Protein AF-Q4SD88-F1 (afdb_monomer)

Foldseek 3Di:
DDDDDPPDQWAKEKFWAAAADQQLVVLLVVLLVVLLVCLVVPHQEYEAAAASRWDDDLVIQVVFAEAPVDPLVVSVLVSCVVSVHWYFSHWHFYDDPNATFTKIWIWHADDDDDDDDDDGIDIDIFTADDADDDDDDDDDDDRSPHYDGDFDFDWDDDPNAIETEDEACLLLALLSLQVRLVLGGQEYEYRHFDWDPQDPVNVLLSLLLSLQLSVHKYWYHYHAFDDDPRTTGQGWTFIAGSLSDTQWTDGRGTDMTMDTDRCVVRPPPAAEEEEEEEQEDEDDDDDHPDPVNSVVLQVVVQVLQVLDRRYHYQYYHYHYAHCCPDLDNDDPVVLVVVLVVLQPRPPHAEYEYADQDDDPNSQVVSCVSNVHGYHYPLRSVLVSQVVVQDDPVSVVVSVVSCCVVVVVVDPDDDDDDDDDDDDDDADDDQKAKEKFWAAAADQALVVLLVRVLVVLLVCLVVRHQEYEAAFQSRHFDALVCLVVFADAVVDDSLQSQLVSLQVSLHWYFSHWHFYDDPNATFTWIWIAGNNSDTFWIDTAADFDADDDDPPDGGGRPVGHDHDDDFIWGDDSNAIEGEHEAVRLSNLVSLQVSLVVGGQEYEYRYFDAPVCCVSPVLSSLLSSLQSSLHKYWYHYHAADPPGPGGGQAFTFIAGSSSHTQWTDHSHTDMTMDMHRNVVSVVSCVSPVVVVVDDCSHGDD

Sequence (699 aa):
MSTLAKVMSKFRLAVVQMKVTSVKAENLSRARSLVKEAAGQGAQLVVLPEFFNSPYGTSFFSSYAEKIPGESTQTLSQAAKESRVYLVGGSIPEEDEGRLYNTCVVFGLTESCSSSTGSNHSLSRFQIHLFDIDVPGKIRFQESETLSPGNTLSMFQTPFCQVGVGICYDIRFAEWAHSYSRKGAQLLVYPGAFNMTTGPAHWELLQRARAVDNQVYVATAAPAREESASYVSWGHSMVVNPWGEVVSKAGPEEALVYADLDLQYLADGQQRLVIVHPDVKWGSRKQHLTTGESSRQLAEAVGLVNTLDNWTVVDTVVLSTKTPEKKRIFGKGNFQSLTEKIRQTAGITAVFVNVEHLSPLSERELEEAWGVKVLDRYSVVLHIFRCNARTKEAKLQISLAEIPLLRSRLKNEIANLDQQGGRSKYIGGSEFRLAVVQMKVTSVKAENLSRARSLVKEAAGQGAQLVVLPECFNSPYGTSFFSSYAEKIPGESTQTLSQAAKESRVYLVGGSIPEEDEGRLYNTCVVFGPDGELLLKHRKIHLFDIDVPGKIRFQESETLSPGNTLSMFQTPFCQVGVGICYDIRFAELAQLYSRKGAQLLVYPGAFNMTTGPAHWELLQRARAVDNQVYVATAAPAREESASYVSWGHSMVVNPWGEVVSKAGPEEALVYADLDLQYLADVRRQIPITAQRRDDLYAL

Nearest PDB structures (foldseek):
  2w1v-assembly1_B  TM=9.975E-01  e=8.644E-46  Mus musculus
  1f89-assembly1_B  TM=9.324E-01  e=1.087E-31  Saccharomyces cerevisiae
  1ems-assembly1_A  TM=9.103E-01  e=5.242E-27  Caenorhabditis elegans
  4hgd-assembly2_B  TM=9.137E-01  e=7.446E-26  Saccharomyces cerevisiae S288C
  4hgd-assembly1_A  TM=9.122E-01  e=4.051E-25  Saccharomyces cerevisiae S288C

Solvent-accessible surface area (backbone atoms only — not comparable to full-atom values): 37868 Å² total; per-residue (Å²): 135,83,90,88,81,88,79,81,73,65,53,32,37,28,31,32,19,43,71,59,45,88,49,41,71,57,20,52,53,49,52,42,49,51,53,44,52,40,31,74,72,61,26,48,35,40,31,32,14,30,36,44,54,36,53,78,49,84,91,41,38,77,83,58,36,35,46,87,89,31,72,69,56,50,51,49,48,50,38,29,62,78,44,70,26,33,27,42,63,13,24,36,41,26,43,55,97,94,41,30,28,38,30,38,41,40,40,47,85,60,84,88,76,97,70,98,71,98,71,79,50,64,79,50,83,37,39,42,57,59,75,70,87,73,82,90,92,64,89,74,96,57,74,27,94,65,37,48,71,41,92,58,90,44,69,51,79,53,102,86,48,31,35,26,57,46,44,50,70,47,66,61,39,65,63,55,56,43,54,34,32,78,72,57,26,40,34,38,38,29,21,22,64,51,55,69,95,63,43,71,70,50,55,52,48,42,48,28,38,53,6,44,63,46,55,16,33,28,36,34,9,9,30,15,51,42,87,51,101,85,43,40,34,57,26,50,22,33,33,26,35,39,81,38,47,76,76,30,66,41,59,41,57,68,41,79,34,62,47,75,43,70,62,84,83,58,67,84,76,64,39,26,23,38,39,38,36,70,43,70,56,73,67,101,84,66,85,75,76,49,77,69,51,59,52,48,56,48,53,48,53,52,49,58,46,66,72,37,88,62,40,44,81,76,46,78,44,81,42,80,20,75,44,74,89,45,89,61,45,52,55,74,69,59,43,51,56,50,41,53,51,56,68,70,48,84,81,60,49,30,35,38,37,64,42,69,72,68,52,74,68,44,40,50,56,48,22,70,69,58,76,35,50,63,38,29,41,51,59,52,51,51,49,52,50,60,78,67,45,83,45,73,66,50,44,50,51,50,54,56,67,39,42,71,66,48,55,78,74,52,95,82,92,89,89,88,84,90,91,87,88,82,88,87,83,84,73,93,60,57,62,50,33,36,26,32,32,16,46,68,60,43,87,46,42,68,58,21,50,53,49,50,45,51,52,52,44,51,39,31,74,74,59,24,46,36,38,30,33,12,35,36,42,47,35,59,69,49,72,89,36,40,80,80,65,36,34,45,88,84,32,75,69,56,50,52,49,19,51,42,15,32,77,46,54,16,34,28,40,56,18,16,35,39,29,41,56,97,92,42,32,28,50,30,28,40,28,24,33,37,81,25,49,81,70,43,76,36,39,29,54,46,65,53,67,48,76,45,88,99,77,51,74,46,56,40,64,83,58,39,49,65,32,91,64,93,39,67,49,80,54,88,78,47,34,35,27,58,46,37,42,55,32,62,58,42,63,64,60,52,46,53,33,32,77,72,58,28,45,34,38,39,28,21,20,65,43,34,76,73,53,21,85,68,39,51,67,52,42,48,29,42,55,6,41,66,46,48,14,31,29,38,32,10,6,27,16,48,40,88,88,44,97,56,40,27,39,28,46,24,33,35,26,36,33,84,36,46,76,76,32,69,45,60,40,58,68,43,78,38,62,47,77,47,50,55,57,57,40,52,48,49,46,66,75,55,49,60,84,81,69,60,54,70,89,82,46,79,136

Radius of gyration: 29.04 Å; Cα contacts (8 Å, |Δi|>4): 1520; chains: 1; bounding box: 74×74×71 Å

Mean predicted aligned error: 14.69 Å

Secondary structure (DSSP, 8-state):
---SS-----EEEEEEE----S-HHHHHHHHHHHHHHHHHTT-SEEEPPTTTTS-SSHHHHHHH-B-SS-HHHHHHHHHHHHHT-EEEEEEEEEEETTEEEEEEEEE-------SSSS--S-EEEEE--------SS-------SSEEPP---EEEE-SS-EEEE--GGGGG-HHHHHHHHHTT-SEEEEE----TTTHHHHHHHHHHHHHHHHT-EEEEE-PPPEE-SS-EE----EEE-TTS-EEEE--SS-EEEEEEE-GGG--SS-EEEEEEEEEE---SSSPPPPHHHHHHHHHHHHHHHHTSTTEEEEEEEEEEES-TTSS-SS-HHHHHHHHHHHHHSTT--EEEE-SS---HHHHHHHHHHHSSEEE-HHHHHHHHHHHH--SHHHHHHHHHHHHHHHHTT------------------S-SEEEEEEEE----S-HHHHHHHHHHHHHHHHHTT-SEEEPPTTTTS--SHHHHHHH-B-SSSHHHHHHHHHHHHHT-EEE---EEEEETTEEEEEEEEE-TTS-EEEEEE-SS--EEEETTTEEEEGGGTPPPP---EEEE-SS-EEEE--GGGGG-HHHHHHHHHTT-SEEEEE---BTTHIIIIIHHHHHHHHHHHT-EEEEE-PPP-TTSSS-B----EEE-TTS-EEEE--SSSEEEEEEEEHHHHHHHHHHS-TTTT--TTT---

Structure (mmCIF, N/CA/C/O backbone):
data_AF-Q4SD88-F1
#
_entry.id   AF-Q4SD88-F1
#
loop_
_atom_site.group_PDB
_atom_site.id
_atom_site.type_symbol
_atom_site.label_atom_id
_atom_site.label_alt_id
_atom_site.label_comp_id
_atom_site.label_asym_id
_atom_site.label_entity_id
_atom_site.label_seq_id
_atom_site.pdbx_PDB_ins_code
_atom_site.Cartn_x
_atom_site.Cartn_y
_atom_site.Cartn_z
_atom_site.occupancy
_atom_site.B_iso_or_equiv
_atom_site.auth_seq_id
_atom_site.auth_comp_id
_atom_site.auth_asym_id
_atom_site.auth_atom_id
_atom_site.pdbx_PDB_model_num
ATOM 1 N N . MET A 1 1 ? -6.934 44.757 13.855 1.00 31.02 1 MET A N 1
ATOM 2 C CA . MET A 1 1 ? -7.934 43.884 14.504 1.00 31.02 1 MET A CA 1
ATOM 3 C C . MET A 1 1 ? -8.024 42.605 13.669 1.00 31.02 1 MET A C 1
ATOM 5 O O . MET A 1 1 ? -8.855 42.531 12.785 1.00 31.02 1 MET A O 1
ATOM 9 N N . SER A 1 2 ? -7.037 41.705 13.626 1.00 35.53 2 SER A N 1
ATOM 10 C CA . SER A 1 2 ? -6.578 40.763 14.665 1.00 35.53 2 SER A CA 1
ATOM 11 C C . SER A 1 2 ? -7.714 40.148 15.489 1.00 35.53 2 SER A C 1
ATOM 13 O O . SER A 1 2 ? -8.401 40.868 16.209 1.00 35.53 2 SER A O 1
ATOM 15 N N . THR A 1 3 ? -7.802 38.813 15.419 1.00 32.41 3 THR A N 1
ATOM 16 C CA . THR A 1 3 ? -8.542 37.918 16.327 1.00 32.41 3 THR A CA 1
ATOM 17 C C . THR A 1 3 ? -10.024 37.679 16.005 1.00 32.41 3 THR A C 1
ATOM 19 O O . THR A 1 3 ? -10.872 38.036 16.803 1.00 32.41 3 THR A O 1
ATOM 22 N N . LEU A 1 4 ? -10.347 37.029 14.874 1.00 31.16 4 LEU A N 1
ATOM 23 C CA . LEU A 1 4 ? -11.619 36.297 14.669 1.00 31.16 4 LEU A CA 1
ATOM 24 C C . LEU A 1 4 ? -11.549 35.460 13.373 1.00 31.16 4 LEU A C 1
ATOM 26 O O . LEU A 1 4 ? -11.849 35.973 12.305 1.00 31.16 4 LEU A O 1
ATOM 30 N N . ALA A 1 5 ? -11.057 34.215 13.495 1.00 30.03 5 ALA A N 1
ATOM 31 C CA . ALA A 1 5 ? -11.250 33.044 12.597 1.00 30.03 5 ALA A CA 1
ATOM 32 C C . ALA A 1 5 ? -10.139 31.969 12.744 1.00 30.03 5 ALA A C 1
ATOM 34 O O . ALA A 1 5 ? -9.900 31.183 11.836 1.00 30.03 5 ALA A O 1
ATOM 35 N N . LYS A 1 6 ? -9.447 31.893 13.891 1.00 32.62 6 LYS A N 1
ATOM 36 C CA . LYS A 1 6 ? -8.550 30.766 14.231 1.00 32.62 6 LYS A CA 1
ATOM 37 C C . LYS A 1 6 ? -9.260 29.737 15.125 1.00 32.62 6 LYS A C 1
ATOM 39 O O . LYS A 1 6 ? -8.675 29.216 16.069 1.00 32.62 6 LYS A O 1
ATOM 44 N N . VAL A 1 7 ? -10.556 29.525 14.892 1.00 32.94 7 VAL A N 1
ATOM 45 C CA . VAL A 1 7 ? -11.431 28.752 15.782 1.00 32.94 7 VAL A CA 1
ATOM 46 C C . VAL A 1 7 ? -11.547 27.316 15.261 1.00 32.94 7 VAL A C 1
ATOM 48 O O . VAL A 1 7 ? -12.193 27.069 14.252 1.00 32.94 7 VAL A O 1
ATOM 51 N N . MET A 1 8 ? -10.884 26.414 15.997 1.00 40.25 8 MET A N 1
ATOM 52 C CA . MET A 1 8 ? -10.940 24.940 15.979 1.00 40.25 8 MET A CA 1
ATOM 53 C C . MET A 1 8 ? -10.409 24.214 14.730 1.00 40.25 8 MET A C 1
ATOM 55 O O . MET A 1 8 ? -11.168 23.589 14.003 1.00 40.25 8 MET A O 1
ATOM 59 N N . SER A 1 9 ? -9.086 24.217 14.515 1.00 49.19 9 SER A N 1
ATOM 60 C CA . SER A 1 9 ? -8.459 23.429 13.434 1.00 49.19 9 SER A CA 1
ATOM 61 C C . SER A 1 9 ? -7.815 22.104 13.863 1.00 49.19 9 SER A C 1
ATOM 63 O O . SER A 1 9 ? -7.294 21.403 13.005 1.00 49.19 9 SER A O 1
ATOM 65 N N . LYS A 1 10 ? -7.781 21.767 15.158 1.00 64.31 10 LYS A N 1
ATOM 66 C CA . LYS A 1 10 ? -7.113 20.555 15.657 1.00 64.31 10 LYS A CA 1
ATOM 67 C C . LYS A 1 10 ? -8.095 19.693 16.432 1.00 64.31 10 LYS A C 1
ATOM 69 O O . LYS A 1 10 ? -8.675 20.159 17.411 1.00 64.31 10 LYS A O 1
ATOM 74 N N . PHE A 1 11 ? -8.279 18.464 15.962 1.00 83.12 11 PHE A N 1
ATOM 75 C CA . PHE A 1 11 ? -9.102 17.450 16.608 1.00 83.12 11 PHE A CA 1
ATOM 76 C C . PHE A 1 11 ? -8.208 16.568 17.476 1.00 83.12 11 PHE A C 1
ATOM 78 O O . PHE A 1 11 ? -7.311 15.905 16.954 1.00 83.12 11 PHE A O 1
ATOM 85 N N . ARG A 1 12 ? -8.417 16.584 18.795 1.00 92.69 12 ARG A N 1
ATOM 86 C CA . ARG A 1 12 ? -7.563 15.842 19.728 1.00 92.69 12 ARG A CA 1
ATOM 87 C C . ARG A 1 12 ? -8.117 14.447 19.985 1.00 92.69 12 ARG A C 1
ATOM 89 O O . ARG A 1 12 ? -9.198 14.284 20.554 1.00 92.69 12 ARG A O 1
ATOM 96 N N . LEU A 1 13 ? -7.337 13.450 19.597 1.00 95.19 13 LEU A N 1
ATOM 97 C CA . LEU A 1 13 ? -7.593 12.032 19.804 1.00 95.19 13 LEU A CA 1
ATOM 98 C C . LEU A 1 13 ? -6.805 11.529 21.018 1.00 95.19 13 LEU A C 1
ATOM 100 O O . LEU A 1 13 ? -5.640 11.893 21.194 1.00 95.19 13 LEU A O 1
ATOM 104 N N . ALA A 1 14 ? -7.421 10.657 21.815 1.00 96.88 14 ALA A N 1
ATOM 105 C CA . ALA A 1 14 ? -6.732 9.837 22.803 1.00 96.88 14 ALA A CA 1
ATOM 106 C C . ALA A 1 14 ? -6.947 8.350 22.520 1.00 96.88 14 ALA A C 1
ATOM 108 O O . ALA A 1 14 ? -8.063 7.887 22.288 1.00 96.88 14 ALA A O 1
ATOM 109 N N . VAL A 1 15 ? -5.862 7.598 22.586 1.00 95.81 15 VAL A N 1
ATOM 110 C CA . VAL A 1 15 ? -5.829 6.152 22.431 1.00 95.81 15 VAL A CA 1
ATOM 111 C C . VAL A 1 15 ? -5.369 5.561 23.756 1.00 95.81 15 VAL A C 1
ATOM 113 O O . VAL A 1 15 ? -4.334 5.953 24.298 1.00 95.81 15 VAL A O 1
ATOM 116 N N . VAL A 1 16 ? -6.170 4.655 24.305 1.00 95.81 16 VAL A N 1
ATOM 117 C CA . VAL A 1 16 ? -5.966 4.093 25.637 1.00 95.81 16 VAL A CA 1
ATOM 118 C C . VAL A 1 16 ? -5.241 2.761 25.527 1.00 95.81 16 VAL A C 1
ATOM 120 O O . VAL A 1 16 ? -5.748 1.819 24.924 1.00 95.81 16 VAL A O 1
ATOM 123 N N . GLN A 1 17 ? -4.084 2.676 26.177 1.00 93.88 17 GLN A N 1
ATOM 124 C CA . GLN A 1 17 ? -3.399 1.425 26.453 1.00 93.88 17 GLN A CA 1
ATOM 125 C C . GLN A 1 17 ? -3.563 1.095 27.928 1.00 93.88 17 GLN A C 1
ATOM 127 O O . GLN A 1 17 ? -2.979 1.777 28.763 1.00 93.88 17 GLN A O 1
ATOM 132 N N . MET A 1 18 ? -4.333 0.061 28.257 1.00 92.81 18 MET A N 1
ATOM 133 C CA . MET A 1 18 ? -4.626 -0.291 29.651 1.00 92.81 18 MET A CA 1
ATOM 134 C C . MET A 1 18 ? -4.313 -1.746 29.963 1.00 92.81 18 MET A C 1
ATOM 136 O O . MET A 1 18 ? -4.404 -2.606 29.086 1.00 92.81 18 MET A O 1
ATOM 140 N N . LYS A 1 19 ? -3.973 -2.023 31.223 1.00 90.56 19 LYS A N 1
ATOM 141 C CA . LYS A 1 19 ? -3.877 -3.390 31.741 1.00 90.56 19 LYS A CA 1
ATOM 142 C C . LYS A 1 19 ? -5.275 -3.984 31.870 1.00 90.56 19 LYS A C 1
ATOM 144 O O . LYS A 1 19 ? -6.149 -3.394 32.515 1.00 90.56 19 LYS A O 1
ATOM 149 N N . VAL A 1 20 ? -5.453 -5.154 31.271 1.00 88.81 20 VAL A N 1
ATOM 150 C CA . VAL A 1 20 ? -6.665 -5.969 31.370 1.00 88.81 20 VAL A CA 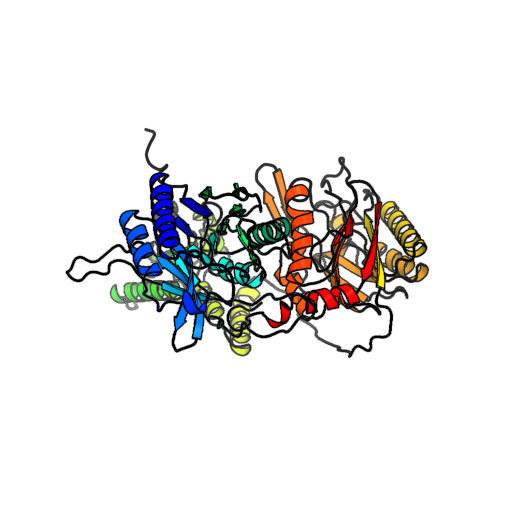1
ATOM 151 C C . VAL A 1 20 ? -6.368 -7.092 32.358 1.00 88.81 20 VAL A C 1
ATOM 153 O O . VAL A 1 20 ? -5.305 -7.687 32.303 1.00 88.81 20 VAL A O 1
ATOM 156 N N . THR A 1 21 ? -7.256 -7.335 33.317 1.00 88.50 21 THR A N 1
ATOM 157 C CA . THR A 1 21 ? -7.119 -8.418 34.304 1.00 88.50 21 THR A CA 1
ATOM 158 C C . THR A 1 21 ? -8.260 -9.420 34.148 1.00 88.50 21 THR A C 1
ATOM 160 O O . THR A 1 21 ? -9.222 -9.192 33.412 1.00 88.50 21 THR A O 1
ATOM 163 N N . SER A 1 22 ? -8.210 -10.529 34.884 1.00 87.62 22 SER A N 1
ATOM 164 C CA . SER A 1 22 ? -9.341 -11.459 34.984 1.00 87.62 22 SER A CA 1
ATOM 165 C C . SER A 1 22 ? -10.534 -10.897 35.767 1.00 87.62 22 SER A C 1
ATOM 167 O O . SER A 1 22 ? -11.604 -11.505 35.775 1.00 87.62 22 SER A O 1
ATOM 169 N N . VAL A 1 23 ? -10.418 -9.725 36.396 1.00 91.12 23 VAL A N 1
ATOM 170 C CA . VAL A 1 23 ? -11.498 -9.128 37.186 1.00 91.12 23 VAL A CA 1
ATOM 171 C C . VAL A 1 23 ? -12.213 -8.057 36.364 1.00 91.12 23 VAL A C 1
ATOM 173 O O . VAL A 1 23 ? -11.814 -6.895 36.325 1.00 91.12 23 VAL A O 1
ATOM 176 N N . LYS A 1 24 ? -13.336 -8.436 35.741 1.00 92.25 24 LYS A N 1
ATOM 177 C CA . LYS A 1 24 ? -14.136 -7.553 34.873 1.00 92.25 24 LYS A CA 1
ATOM 178 C C . LYS A 1 24 ? -14.468 -6.200 35.520 1.00 92.25 24 LYS A C 1
ATOM 180 O O . LYS A 1 24 ? -14.302 -5.161 34.889 1.00 92.25 24 LYS A O 1
ATOM 185 N N . ALA A 1 25 ? -14.883 -6.190 36.787 1.00 93.88 25 ALA A N 1
ATOM 186 C CA . ALA A 1 25 ? -15.232 -4.957 37.497 1.00 93.88 25 ALA A CA 1
ATOM 187 C C . ALA A 1 25 ? -14.044 -3.979 37.632 1.00 93.88 25 ALA A C 1
ATOM 189 O O . ALA A 1 25 ? -14.226 -2.764 37.521 1.00 93.88 25 ALA A O 1
ATOM 190 N N . GLU A 1 26 ? -12.823 -4.490 37.825 1.00 94.38 26 GLU A N 1
ATOM 191 C CA . GLU A 1 26 ? -11.609 -3.664 37.862 1.00 94.38 26 GLU A CA 1
ATOM 192 C C . GLU A 1 26 ? -11.313 -3.066 36.490 1.00 94.38 26 GLU A C 1
ATOM 194 O O . GLU A 1 26 ? -11.019 -1.874 36.391 1.00 94.38 26 GLU A O 1
ATOM 199 N N . ASN A 1 27 ? -11.455 -3.869 35.434 1.00 94.00 27 ASN A N 1
ATOM 200 C CA . ASN A 1 27 ? -11.283 -3.416 34.059 1.00 94.00 27 ASN A CA 1
ATOM 201 C C . ASN A 1 27 ? -12.267 -2.293 33.707 1.00 94.00 27 ASN A C 1
ATOM 203 O O . ASN A 1 27 ? -11.859 -1.254 33.190 1.00 94.00 27 ASN A O 1
ATOM 207 N N . LEU A 1 28 ? -13.551 -2.452 34.047 1.00 95.25 28 LEU A N 1
ATOM 208 C CA . LEU A 1 28 ? -14.581 -1.432 33.816 1.00 95.25 28 LEU A CA 1
ATOM 209 C C . LEU A 1 28 ? -14.293 -0.133 34.579 1.00 95.25 28 LEU A C 1
ATOM 211 O O . LEU A 1 28 ? -14.404 0.961 34.017 1.00 95.25 28 LEU A O 1
ATOM 215 N N . SER A 1 29 ? -13.890 -0.247 35.847 1.00 96.31 29 SER A N 1
ATOM 216 C CA . SER A 1 29 ? -13.505 0.901 36.673 1.00 96.31 29 SER A CA 1
ATOM 217 C C . SER A 1 29 ? -12.297 1.638 36.082 1.00 96.31 29 SER A C 1
ATOM 219 O O . SER A 1 29 ? -12.319 2.865 35.935 1.00 96.31 29 SER A O 1
ATOM 221 N N . ARG A 1 30 ? -11.272 0.888 35.656 1.00 95.62 30 ARG A N 1
ATOM 222 C CA . ARG A 1 30 ? -10.059 1.427 35.031 1.00 95.62 30 ARG A CA 1
ATOM 223 C C . ARG A 1 30 ? -10.363 2.115 33.701 1.00 95.62 30 ARG A C 1
ATOM 225 O O . ARG A 1 30 ? -9.965 3.263 33.522 1.00 95.62 30 ARG A O 1
ATOM 232 N N . ALA A 1 31 ? -11.135 1.479 32.818 1.00 96.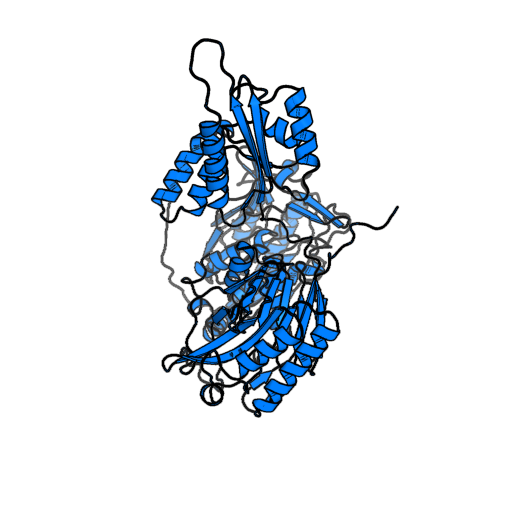00 31 ALA A N 1
ATOM 233 C CA . ALA A 1 31 ? -11.559 2.066 31.548 1.00 96.00 31 ALA A CA 1
ATOM 234 C C . ALA A 1 31 ? -12.315 3.388 31.763 1.00 96.00 31 ALA A C 1
ATOM 236 O O . ALA A 1 31 ? -11.995 4.398 31.136 1.00 96.00 31 ALA A O 1
ATOM 237 N N . ARG A 1 32 ? -13.261 3.430 32.715 1.00 96.38 32 ARG A N 1
ATOM 238 C CA . ARG A 1 32 ? -13.986 4.663 33.068 1.00 96.38 32 ARG A CA 1
ATOM 239 C C . ARG A 1 32 ? -13.050 5.762 33.575 1.00 96.38 32 ARG A C 1
ATOM 241 O O . ARG A 1 32 ? -13.237 6.922 33.209 1.00 96.38 32 ARG A O 1
ATOM 248 N N . SER A 1 33 ? -12.073 5.420 34.415 1.00 97.12 33 SER A N 1
ATOM 249 C CA . SER A 1 33 ? -11.088 6.379 34.927 1.00 97.12 33 SER A CA 1
ATOM 250 C C . SER A 1 33 ? -10.238 6.969 33.800 1.00 97.12 33 SER A C 1
ATOM 252 O O . SER A 1 33 ? -10.107 8.187 33.708 1.00 97.12 33 SER A O 1
ATOM 254 N N . LEU A 1 34 ? -9.734 6.125 32.898 1.00 97.19 34 LEU A N 1
ATOM 255 C CA . LEU A 1 34 ? -8.883 6.541 31.779 1.00 97.19 34 LEU A CA 1
ATOM 256 C C . LEU A 1 34 ? -9.643 7.384 30.745 1.00 97.19 34 LEU A C 1
ATOM 258 O O . LEU A 1 34 ? -9.101 8.362 30.238 1.00 97.19 34 LEU A O 1
ATOM 262 N N . VAL A 1 35 ? -10.920 7.080 30.483 1.00 95.94 35 VAL A N 1
ATOM 263 C CA . VAL A 1 35 ? -11.785 7.931 29.642 1.00 95.94 35 VAL A CA 1
ATOM 264 C C . VAL A 1 35 ? -11.948 9.325 30.258 1.00 95.94 35 VAL A C 1
ATOM 266 O O . VAL A 1 35 ? -11.863 10.329 29.548 1.00 95.94 35 VAL A O 1
ATOM 269 N N . LYS A 1 36 ? -12.139 9.410 31.581 1.00 96.50 36 LYS A N 1
ATOM 270 C CA . LYS A 1 36 ? -12.236 10.696 32.291 1.00 96.50 36 LYS A CA 1
ATOM 271 C C . LYS A 1 36 ? -10.932 11.478 32.255 1.00 96.50 36 LYS A C 1
ATOM 273 O O . LYS A 1 36 ? -10.966 12.685 32.030 1.00 96.50 36 LYS A O 1
ATOM 278 N N . GLU A 1 37 ? -9.806 10.803 32.450 1.00 97.38 37 GLU A N 1
ATOM 279 C CA . GLU A 1 37 ? -8.481 11.414 32.370 1.00 97.38 37 GLU A CA 1
ATOM 280 C C . GLU A 1 37 ? -8.201 11.962 30.965 1.00 97.38 37 GLU A C 1
ATOM 282 O O . GLU A 1 37 ? -7.845 13.132 30.823 1.00 97.38 37 GLU A O 1
ATOM 287 N N . ALA A 1 38 ? -8.461 11.164 29.924 1.00 96.69 38 ALA A N 1
ATOM 288 C CA . ALA A 1 38 ? -8.301 11.576 28.533 1.00 96.69 38 ALA A CA 1
ATOM 289 C C . ALA A 1 38 ? -9.149 12.810 28.190 1.00 96.69 38 ALA A C 1
ATOM 291 O O . ALA A 1 38 ? -8.654 13.763 27.583 1.00 96.69 38 ALA A O 1
ATOM 292 N N . ALA A 1 39 ? -10.410 12.826 28.628 1.00 94.06 39 ALA A N 1
ATOM 293 C CA . ALA A 1 39 ? -11.295 13.974 28.465 1.00 94.06 39 ALA A CA 1
ATOM 294 C C . ALA A 1 39 ? -10.799 15.211 29.235 1.00 94.06 39 ALA A C 1
ATOM 296 O O . ALA A 1 39 ? -10.832 16.322 28.707 1.00 94.06 39 ALA A O 1
ATOM 297 N N . GLY A 1 40 ? -10.277 15.026 30.454 1.00 94.81 40 GLY A N 1
ATOM 298 C CA . GLY A 1 40 ? -9.664 16.092 31.253 1.00 94.81 40 GLY A CA 1
ATOM 299 C C . GLY A 1 40 ? -8.443 16.733 30.584 1.00 94.81 40 GLY A C 1
ATOM 300 O O . GLY A 1 40 ? -8.183 17.916 30.788 1.00 94.81 40 GLY A O 1
ATOM 301 N N . GLN A 1 41 ? -7.743 15.983 29.728 1.00 95.19 41 GLN A N 1
ATOM 302 C CA . GLN A 1 41 ? -6.637 16.464 28.889 1.00 95.19 41 GLN A CA 1
ATOM 303 C C . GLN A 1 41 ? -7.096 17.006 27.519 1.00 95.19 41 GLN A C 1
ATOM 305 O O . GLN A 1 41 ? -6.272 17.283 26.643 1.00 95.19 41 GLN A O 1
ATOM 310 N N . GLY A 1 42 ? -8.406 17.175 27.321 1.00 93.25 42 GLY A N 1
ATOM 311 C CA . GLY A 1 42 ? -8.995 17.792 26.134 1.00 93.25 42 GLY A CA 1
ATOM 312 C C . GLY A 1 42 ? -9.196 16.853 24.945 1.00 93.25 42 GLY A C 1
ATOM 313 O O . GLY A 1 42 ? -9.396 17.343 23.835 1.00 93.25 42 GLY A O 1
ATOM 314 N N . ALA A 1 43 ? -9.134 15.530 25.134 1.00 93.88 43 ALA A N 1
ATOM 315 C CA . ALA A 1 43 ? -9.487 14.587 24.076 1.00 93.88 43 ALA A CA 1
ATOM 316 C C . ALA A 1 43 ? -10.976 14.697 23.720 1.00 93.88 43 ALA A C 1
ATOM 318 O O . ALA A 1 43 ? -11.835 14.757 24.596 1.00 93.88 43 ALA A O 1
ATOM 319 N N . GLN A 1 44 ? -11.277 14.705 22.425 1.00 91.12 44 GLN A N 1
ATOM 320 C CA . GLN A 1 44 ? -12.637 14.799 21.884 1.00 91.12 44 GLN A CA 1
ATOM 321 C C . GLN A 1 44 ? -13.151 13.437 21.405 1.00 91.12 44 GLN A C 1
ATOM 323 O O . GLN A 1 44 ? -14.359 13.196 21.400 1.00 91.12 44 GLN A O 1
ATOM 328 N N . LEU A 1 45 ? -12.227 12.549 21.031 1.00 92.25 45 LEU A N 1
ATOM 329 C CA . LEU A 1 45 ? -12.463 11.141 20.742 1.00 92.25 45 LEU A CA 1
ATOM 330 C C . LEU A 1 45 ? -11.498 10.297 21.569 1.00 92.25 45 LEU A C 1
ATOM 332 O O . LEU A 1 45 ? -10.298 10.573 21.598 1.00 92.25 45 LEU A O 1
ATOM 336 N N . VAL A 1 46 ? -12.032 9.274 22.228 1.00 95.12 46 VAL A N 1
ATOM 337 C CA . VAL A 1 46 ? -11.267 8.305 23.013 1.00 95.12 46 VAL A CA 1
ATOM 338 C C . VAL A 1 46 ? -11.462 6.914 22.418 1.00 95.12 46 VAL A C 1
ATOM 340 O O . VAL A 1 46 ? -12.574 6.555 22.030 1.00 95.12 46 VAL A O 1
ATOM 343 N N . VAL A 1 47 ? -10.387 6.133 22.342 1.00 95.12 47 VAL A N 1
ATOM 344 C CA . VAL A 1 47 ? -10.394 4.764 21.811 1.00 95.12 47 VAL A CA 1
ATOM 345 C C . VAL A 1 47 ? -9.875 3.808 22.873 1.00 95.12 47 VAL A C 1
ATOM 347 O O . VAL A 1 47 ? -8.739 3.952 23.319 1.00 95.12 47 VAL A O 1
ATOM 350 N N . LEU A 1 48 ? -10.697 2.836 23.263 1.00 94.12 48 LEU A N 1
ATOM 351 C CA . LEU A 1 48 ? -10.314 1.749 24.167 1.00 94.12 48 LEU A CA 1
ATOM 352 C C . LEU A 1 48 ? -9.808 0.525 23.387 1.00 94.12 48 LEU A C 1
ATOM 354 O O . LEU A 1 48 ? -10.152 0.369 22.211 1.00 94.12 48 LEU A O 1
ATOM 358 N N . PRO A 1 49 ? -8.994 -0.340 24.018 1.00 91.50 49 PRO A N 1
ATOM 359 C CA . PRO A 1 49 ? -8.432 -1.502 23.347 1.00 91.50 49 PRO A CA 1
ATOM 360 C C . PRO A 1 49 ? -9.447 -2.631 23.154 1.00 91.50 49 PRO A C 1
ATOM 362 O O . PRO A 1 49 ? -10.519 -2.663 23.762 1.00 91.50 49 PRO A O 1
ATOM 365 N N . GLU A 1 50 ? -9.096 -3.575 22.286 1.00 87.06 50 GLU A N 1
ATOM 366 C CA . GLU A 1 50 ? -9.845 -4.822 22.117 1.00 87.06 50 GLU A CA 1
ATOM 367 C C . GLU A 1 50 ? -9.895 -5.626 23.420 1.00 87.06 50 GLU A C 1
ATOM 369 O O . GLU A 1 50 ? -8.924 -5.660 24.179 1.00 87.06 50 GLU A O 1
ATOM 374 N N . PHE A 1 51 ? -11.043 -6.266 23.653 1.00 87.31 51 PHE A N 1
ATOM 375 C CA . PHE A 1 51 ? -11.331 -7.084 24.828 1.00 87.31 51 PHE A CA 1
ATOM 376 C C . PHE A 1 51 ? -10.970 -6.419 26.152 1.00 87.31 51 PHE A C 1
ATOM 378 O O . PHE A 1 51 ? -10.531 -7.065 27.095 1.00 87.31 51 PHE A O 1
ATOM 385 N N . PHE A 1 52 ? -11.207 -5.114 26.273 1.00 90.31 52 PHE A N 1
ATOM 386 C CA . PHE A 1 52 ? -10.868 -4.396 27.499 1.00 90.31 52 PHE A CA 1
ATOM 387 C C . PHE A 1 52 ? -11.595 -4.949 28.741 1.00 90.31 52 PHE A C 1
ATOM 389 O O . PHE A 1 52 ? -11.133 -4.715 29.851 1.00 90.31 52 PHE A O 1
ATOM 396 N N . ASN A 1 53 ? -12.725 -5.657 28.581 1.00 90.88 53 ASN A N 1
ATOM 397 C CA . ASN A 1 53 ? -13.519 -6.227 29.674 1.00 90.88 53 ASN A CA 1
ATOM 398 C C . ASN A 1 53 ? -13.167 -7.691 30.023 1.00 90.88 53 ASN A C 1
ATOM 400 O O . ASN A 1 53 ? -13.668 -8.182 31.035 1.00 90.88 53 ASN A O 1
ATOM 404 N N . SER A 1 54 ? -12.330 -8.374 29.233 1.00 87.38 54 SER A N 1
ATOM 405 C CA . SER A 1 54 ? -12.065 -9.818 29.331 1.00 87.38 54 SER A CA 1
ATOM 406 C C . SER A 1 54 ? -10.586 -10.134 29.095 1.00 87.38 54 SER A C 1
ATOM 408 O O . SER A 1 54 ? -10.001 -9.576 28.172 1.00 87.38 54 SER A O 1
ATOM 410 N N . PRO A 1 55 ? -9.981 -11.102 29.809 1.00 82.94 55 PRO A N 1
ATOM 411 C CA . PRO A 1 55 ? -8.730 -11.705 29.360 1.00 82.94 55 PRO A CA 1
ATOM 412 C C . PRO A 1 55 ? -8.839 -12.199 27.915 1.00 82.94 55 PRO A C 1
ATOM 414 O O . PRO A 1 55 ? -9.900 -12.666 27.482 1.00 82.94 55 PRO A O 1
ATOM 417 N N . TYR A 1 56 ? -7.735 -12.113 27.177 1.00 77.25 56 TYR A N 1
ATOM 418 C CA . TYR A 1 56 ? -7.691 -12.543 25.785 1.00 77.25 56 TYR A CA 1
ATOM 419 C C . TYR A 1 56 ? -7.550 -14.070 25.701 1.00 77.25 56 TYR A C 1
ATOM 421 O O . TYR A 1 56 ? -6.529 -14.627 26.109 1.00 77.25 56 TYR A O 1
ATOM 429 N N . GLY A 1 57 ? -8.566 -14.751 25.168 1.00 71.50 57 GLY A N 1
ATOM 430 C CA . GLY A 1 57 ? -8.523 -16.190 24.911 1.00 71.50 57 GLY A CA 1
ATOM 431 C C . GLY A 1 57 ? -9.909 -16.812 24.765 1.00 71.50 57 GLY A C 1
ATOM 432 O O . GLY A 1 57 ? -10.848 -16.449 25.477 1.00 71.50 57 GLY A O 1
ATOM 433 N N . THR A 1 58 ? -10.033 -17.800 23.877 1.00 69.00 58 THR A N 1
ATOM 434 C CA . THR A 1 58 ? -11.314 -18.463 23.577 1.00 69.00 58 THR A CA 1
ATOM 435 C C . THR A 1 58 ? -11.925 -19.192 24.769 1.00 69.00 58 THR A C 1
ATOM 437 O O . THR A 1 58 ? -13.147 -19.289 24.859 1.00 69.00 58 THR A O 1
ATOM 440 N N . SER A 1 59 ? -11.112 -19.600 25.746 1.00 72.62 59 SER A N 1
ATOM 441 C CA . SER A 1 59 ? -11.575 -20.162 27.021 1.00 72.62 59 SER A CA 1
ATOM 442 C C . SER A 1 59 ? -12.273 -19.153 27.940 1.00 72.62 59 SER A C 1
ATOM 444 O O . SER A 1 59 ? -12.982 -19.563 28.857 1.00 72.62 59 SER A O 1
ATOM 446 N N . PHE A 1 60 ? -12.056 -17.849 27.741 1.00 78.12 60 PHE A N 1
ATOM 447 C CA . PHE A 1 60 ? -12.638 -16.791 28.569 1.00 78.12 60 PHE A CA 1
ATOM 448 C C . PHE A 1 60 ? -13.859 -16.150 27.911 1.00 78.12 60 PHE A C 1
ATOM 450 O O . PHE A 1 60 ? -14.805 -15.800 28.603 1.00 78.12 60 PHE A O 1
ATOM 457 N N . PHE A 1 61 ? -13.902 -16.033 26.584 1.00 84.00 61 PHE A N 1
ATOM 458 C CA . PHE A 1 61 ? -14.927 -15.223 25.917 1.00 84.00 61 PHE A CA 1
ATOM 459 C C . PHE A 1 61 ? -16.368 -15.565 26.306 1.00 84.00 61 PHE A C 1
ATOM 461 O O . PHE A 1 61 ? -17.148 -14.648 26.524 1.00 84.00 61 PHE A O 1
ATOM 468 N N . SER A 1 62 ? -16.716 -16.842 26.489 1.00 83.81 62 SER A N 1
ATOM 469 C CA . SER A 1 62 ? -18.074 -17.230 26.892 1.00 83.81 62 SER A CA 1
ATOM 470 C C . SER A 1 62 ? -18.464 -16.768 28.300 1.00 83.81 62 SER A C 1
ATOM 472 O O . SER A 1 62 ? -19.628 -16.470 28.534 1.00 83.81 62 SER A O 1
ATOM 474 N N . SER A 1 63 ? -17.529 -16.718 29.256 1.00 87.62 63 SER A N 1
ATOM 475 C CA . SER A 1 63 ? -17.830 -16.334 30.646 1.00 87.62 63 SER A CA 1
ATOM 476 C C . SER A 1 63 ? -17.865 -14.821 30.859 1.00 87.62 63 SER A C 1
ATOM 478 O O . SER A 1 63 ? -18.474 -14.355 31.822 1.00 87.62 63 SER A O 1
ATOM 480 N N . TYR A 1 64 ? -17.243 -14.061 29.957 1.00 89.56 64 TYR A N 1
ATOM 481 C CA . TYR A 1 64 ? -17.264 -12.596 29.952 1.00 89.56 64 TYR A CA 1
ATOM 482 C C . TYR A 1 64 ? -18.244 -12.027 28.923 1.00 89.56 64 TYR A C 1
ATOM 484 O O . TYR A 1 64 ? -18.378 -10.805 28.842 1.00 89.56 64 TYR A O 1
ATOM 492 N N . ALA A 1 65 ? -18.912 -12.887 28.148 1.00 87.56 65 ALA A N 1
ATOM 493 C CA . ALA A 1 65 ? -19.864 -12.464 27.140 1.00 87.56 65 ALA A CA 1
ATOM 494 C C . ALA A 1 65 ? -21.090 -11.793 27.753 1.00 87.56 65 ALA A C 1
ATOM 496 O O . ALA A 1 65 ? -21.586 -12.174 28.815 1.00 87.56 65 ALA A O 1
ATOM 497 N N . GLU A 1 66 ? -21.586 -10.772 27.064 1.00 88.06 66 GLU A N 1
ATOM 498 C CA . GLU A 1 66 ? -22.743 -10.002 27.501 1.00 88.06 66 GLU A CA 1
ATOM 499 C C . GLU A 1 66 ? -23.690 -9.755 26.336 1.00 88.06 66 GLU A C 1
ATOM 501 O O . GLU A 1 66 ? -23.257 -9.527 25.207 1.00 88.06 66 GLU A O 1
ATOM 506 N N . LYS A 1 67 ? -24.992 -9.697 26.615 1.00 85.25 67 LYS A N 1
ATOM 507 C CA . LYS A 1 67 ? -25.938 -9.095 25.670 1.00 85.25 67 LYS A CA 1
ATOM 508 C C . LYS A 1 67 ? -25.672 -7.599 25.575 1.00 85.25 67 LYS A C 1
ATOM 510 O O . LYS A 1 67 ? -25.361 -6.966 26.584 1.00 85.25 67 LYS A O 1
ATOM 515 N N . ILE A 1 68 ? -25.861 -7.013 24.397 1.00 79.00 68 ILE A N 1
ATOM 516 C CA . ILE A 1 68 ? -25.771 -5.563 24.207 1.00 79.00 68 ILE A CA 1
ATOM 517 C C . ILE A 1 68 ? -27.184 -4.980 24.040 1.00 79.00 68 ILE A C 1
ATOM 519 O O . ILE A 1 68 ? -27.911 -5.403 23.142 1.00 79.00 68 ILE A O 1
ATOM 523 N N . PRO A 1 69 ? -27.592 -3.995 24.866 1.00 77.31 69 PRO A N 1
ATOM 524 C CA . PRO A 1 69 ? -26.810 -3.334 25.916 1.00 77.31 69 PRO A CA 1
ATOM 525 C C . PRO A 1 69 ? -26.618 -4.192 27.185 1.00 77.31 69 PRO A C 1
ATOM 527 O O . PRO A 1 69 ? -27.573 -4.760 27.708 1.00 77.31 69 PRO A O 1
ATOM 530 N N . GLY A 1 70 ? -25.391 -4.187 27.714 1.00 83.69 70 GLY A N 1
ATOM 531 C CA . GLY A 1 70 ? -24.948 -4.885 28.933 1.00 83.69 70 GLY A CA 1
ATOM 532 C C . GLY A 1 70 ? -24.111 -3.994 29.863 1.00 83.69 70 GLY A C 1
ATOM 533 O O . GLY A 1 70 ? -23.927 -2.805 29.581 1.00 83.69 70 GLY A O 1
ATOM 534 N N . GLU A 1 71 ? -23.586 -4.556 30.956 1.00 91.81 71 GLU A N 1
ATOM 535 C CA . GLU A 1 71 ? -22.851 -3.844 32.020 1.00 91.81 71 GLU A CA 1
ATOM 536 C C . GLU A 1 71 ? -21.686 -3.014 31.461 1.00 91.81 71 GLU A C 1
ATOM 538 O O . GLU A 1 71 ? -21.560 -1.822 31.770 1.00 91.81 71 GLU A O 1
ATOM 543 N N . SER A 1 72 ? -20.879 -3.614 30.577 1.00 89.94 72 SER A N 1
ATOM 544 C CA . SER A 1 72 ? -19.747 -2.933 29.937 1.00 89.94 72 SER A CA 1
ATOM 545 C C . SER A 1 72 ? -20.212 -1.720 29.129 1.00 89.94 72 SER A C 1
ATOM 547 O O . SER A 1 72 ? -19.748 -0.596 29.333 1.00 89.94 72 SER A O 1
ATOM 549 N N . THR A 1 73 ? -21.201 -1.911 28.251 1.00 82.44 73 THR A N 1
ATOM 550 C CA . THR A 1 73 ? -21.703 -0.838 27.377 1.00 82.44 73 THR A CA 1
ATOM 551 C C . THR A 1 73 ? -22.441 0.264 28.139 1.00 82.44 73 THR A C 1
ATOM 553 O O . THR A 1 73 ? -22.353 1.432 27.764 1.00 82.44 73 THR A O 1
ATOM 556 N N . GLN A 1 74 ? -23.127 -0.065 29.237 1.00 83.81 74 GLN A N 1
ATOM 557 C CA . GLN A 1 74 ? -23.788 0.917 30.098 1.00 83.81 74 GLN A CA 1
ATOM 558 C C . GLN A 1 74 ? -22.763 1.769 30.849 1.00 83.81 74 GLN A C 1
ATOM 560 O O . GLN A 1 74 ? -22.884 2.998 30.865 1.00 83.81 74 GLN A O 1
ATOM 565 N N . THR A 1 75 ? -21.721 1.133 31.393 1.00 87.50 75 THR A N 1
ATOM 566 C CA . THR A 1 75 ? -20.615 1.812 32.080 1.00 87.50 75 THR A CA 1
ATOM 567 C C . THR A 1 75 ? -19.897 2.782 31.145 1.00 87.50 75 THR A C 1
ATOM 569 O O . THR A 1 75 ? -19.696 3.948 31.494 1.00 87.50 75 THR A O 1
ATOM 572 N N . LEU A 1 76 ? -19.564 2.336 29.930 1.00 86.00 76 LEU A N 1
ATOM 573 C CA . LEU A 1 76 ? -18.920 3.181 28.924 1.00 86.00 76 LEU A CA 1
ATOM 574 C C . LEU A 1 76 ? -19.834 4.304 28.424 1.00 86.00 76 LEU A C 1
ATOM 576 O O . LEU A 1 76 ? -19.382 5.441 28.308 1.00 86.00 76 LEU A O 1
ATOM 580 N N . SER A 1 77 ? -21.126 4.034 28.207 1.00 80.56 77 SER A N 1
ATOM 581 C CA . SER A 1 77 ? -22.112 5.071 27.874 1.00 80.56 77 SER A CA 1
ATOM 582 C C . SER A 1 77 ? -22.167 6.152 28.958 1.00 80.56 77 SER A C 1
ATOM 584 O O . SER A 1 77 ? -22.201 7.340 28.644 1.00 80.56 77 SER A O 1
ATOM 586 N N . GLN A 1 78 ? -22.164 5.770 30.240 1.00 81.44 78 GLN A N 1
ATOM 587 C CA . GLN A 1 78 ? -22.133 6.735 31.339 1.00 81.44 78 GLN A CA 1
ATOM 588 C C . GLN A 1 78 ? -20.822 7.533 31.357 1.00 81.44 78 GLN A C 1
ATOM 590 O O . GLN A 1 78 ? -20.861 8.751 31.516 1.00 81.44 78 GLN A O 1
ATOM 595 N N . ALA A 1 79 ? -19.676 6.875 31.157 1.00 86.06 79 ALA A N 1
ATOM 596 C CA . ALA A 1 79 ? -18.377 7.540 31.087 1.00 86.06 79 ALA A CA 1
ATOM 597 C C . ALA A 1 79 ? -18.323 8.568 29.944 1.00 86.06 79 ALA A C 1
ATOM 599 O O . ALA A 1 79 ? -17.972 9.721 30.180 1.00 86.06 79 ALA A O 1
ATOM 600 N N . ALA A 1 80 ? -18.753 8.187 28.737 1.00 79.12 80 ALA A N 1
ATOM 601 C CA . ALA A 1 80 ? -18.811 9.074 27.576 1.00 79.12 80 ALA A CA 1
ATOM 602 C C . ALA A 1 80 ? -19.723 10.291 27.821 1.00 79.12 80 ALA A C 1
ATOM 604 O O . ALA A 1 80 ? -19.331 11.419 27.519 1.00 79.12 80 ALA A O 1
ATOM 605 N N . LYS A 1 81 ? -20.895 10.084 28.449 1.00 76.75 81 LYS A N 1
ATOM 606 C CA . LYS A 1 81 ? -21.834 11.158 28.833 1.00 76.75 81 LYS A CA 1
ATOM 607 C C . LYS A 1 81 ? -21.222 12.141 29.823 1.00 76.75 81 LYS A C 1
ATOM 609 O O . LYS A 1 81 ? -21.290 13.350 29.611 1.00 76.75 81 LYS A O 1
ATOM 614 N N . GLU A 1 82 ? -20.654 11.624 30.911 1.00 87.94 82 GLU A N 1
ATOM 615 C CA . GLU A 1 82 ? -20.048 12.432 31.975 1.00 87.94 82 GLU A CA 1
ATOM 616 C C . GLU A 1 82 ? -18.859 13.245 31.450 1.00 87.94 82 GLU A C 1
ATOM 618 O O . GLU A 1 82 ? -18.693 14.407 31.817 1.00 87.94 82 GLU A O 1
ATOM 623 N N . SER A 1 83 ? -18.068 12.644 30.561 1.00 89.44 83 SER A N 1
ATOM 624 C CA . SER A 1 83 ? -16.864 13.241 29.986 1.00 89.44 83 SER A CA 1
ATOM 625 C C . SER A 1 83 ? -17.111 14.087 28.735 1.00 89.44 83 SER A C 1
ATOM 627 O O . SER A 1 83 ? -16.213 14.818 28.330 1.00 89.44 83 SER A O 1
ATOM 629 N N . ARG A 1 84 ? -18.307 14.020 28.133 1.00 86.06 84 ARG A N 1
ATOM 630 C CA . ARG A 1 84 ? -18.673 14.699 26.875 1.00 86.06 84 ARG A CA 1
ATOM 631 C C . ARG A 1 84 ? -17.695 14.414 25.726 1.00 86.06 84 ARG A C 1
ATOM 633 O O . ARG A 1 84 ? -17.285 15.328 25.012 1.00 86.06 84 ARG A O 1
ATOM 640 N N . VAL A 1 85 ? -17.344 13.144 25.538 1.00 84.31 85 VAL A N 1
ATOM 641 C CA . VAL A 1 85 ? -16.446 12.686 24.465 1.00 84.31 85 VAL A CA 1
ATOM 642 C C . VAL A 1 85 ? -17.150 11.703 23.539 1.00 84.31 85 VAL A C 1
ATOM 644 O O . VAL A 1 85 ? -18.048 10.977 23.965 1.00 84.31 85 VAL A O 1
ATOM 647 N N . TYR A 1 86 ? -16.706 11.642 22.285 1.00 85.44 86 TYR A N 1
ATOM 648 C CA . TYR A 1 86 ? -16.955 10.465 21.458 1.00 85.44 86 TYR A CA 1
ATOM 649 C C . TYR A 1 86 ? -16.088 9.321 21.985 1.00 85.44 86 TYR A C 1
ATOM 651 O O . TYR A 1 86 ? -14.918 9.525 22.313 1.00 85.44 86 TYR A O 1
ATOM 659 N N . LEU A 1 87 ? -16.647 8.120 22.077 1.00 86.00 87 LEU A N 1
ATOM 660 C CA . LEU A 1 87 ? -15.938 6.959 22.607 1.00 86.00 87 LEU A CA 1
ATOM 661 C C . LEU A 1 87 ? -16.099 5.774 21.660 1.00 86.00 87 LEU A C 1
ATOM 663 O O . LEU A 1 87 ? -17.209 5.284 21.463 1.00 86.00 87 LEU A O 1
ATOM 667 N N . VAL A 1 88 ? -14.983 5.290 21.118 1.00 89.56 88 VAL A N 1
ATOM 668 C CA . VAL A 1 88 ? -14.886 3.946 20.542 1.00 89.56 88 VAL A CA 1
ATOM 669 C C . VAL A 1 88 ? -14.561 3.022 21.704 1.00 89.56 88 VAL A C 1
ATOM 671 O O . VAL A 1 88 ? -13.451 3.048 22.236 1.00 89.56 88 VAL A O 1
ATOM 674 N N . GLY A 1 89 ? -15.556 2.257 22.146 1.00 83.12 89 GLY A N 1
ATOM 675 C CA . GLY A 1 89 ? -15.535 1.540 23.417 1.00 83.12 89 GLY A CA 1
ATOM 676 C C . GLY A 1 89 ? -14.563 0.369 23.498 1.00 83.12 89 GLY A C 1
ATOM 677 O O . GLY A 1 89 ? -14.598 -0.346 24.488 1.00 83.12 89 GLY A O 1
ATOM 678 N N . GLY A 1 90 ? -13.710 0.162 22.495 1.00 84.00 90 GLY A N 1
ATOM 679 C CA . GLY A 1 90 ? -12.983 -1.090 22.351 1.00 84.00 90 GLY A CA 1
ATOM 680 C C . GLY A 1 90 ? -13.935 -2.210 21.957 1.00 84.00 90 GLY A C 1
ATOM 681 O O . GLY A 1 90 ? -15.090 -1.946 21.606 1.00 84.00 90 GLY A O 1
ATOM 682 N N . SER A 1 91 ? -13.460 -3.449 21.990 1.00 85.62 91 SER A N 1
ATOM 683 C CA . SER A 1 91 ? -14.312 -4.607 21.716 1.00 85.62 91 SER A CA 1
ATOM 684 C C . SER A 1 91 ? -14.578 -5.434 22.972 1.00 85.62 91 SER A C 1
ATOM 686 O O . SER A 1 91 ? -13.808 -5.377 23.933 1.00 85.62 91 SER A O 1
ATOM 688 N N . ILE A 1 92 ? -15.689 -6.168 22.976 1.00 86.50 92 ILE A N 1
ATOM 689 C CA . ILE A 1 92 ? -16.101 -7.089 24.041 1.00 86.50 92 ILE A CA 1
ATOM 690 C C . ILE A 1 92 ? -16.636 -8.390 23.429 1.00 86.50 92 ILE A C 1
ATOM 692 O O . ILE A 1 92 ? -17.129 -8.354 22.295 1.00 86.50 92 ILE A O 1
ATOM 696 N N . PRO A 1 93 ? -16.608 -9.520 24.160 1.00 87.38 93 PRO A N 1
ATOM 697 C CA . PRO A 1 93 ? -17.367 -10.693 23.769 1.00 87.38 93 PRO A CA 1
ATOM 698 C C . PRO A 1 93 ? -18.855 -10.378 23.958 1.00 87.38 93 PRO A C 1
ATOM 700 O O . PRO A 1 93 ? -19.302 -10.001 25.041 1.00 87.38 93 PRO A O 1
ATOM 703 N N . GLU A 1 94 ? -19.624 -10.491 22.891 1.00 84.88 94 GLU A N 1
ATOM 704 C CA . GLU A 1 94 ? -21.067 -10.301 22.899 1.00 84.88 94 GLU A CA 1
ATOM 705 C C . GLU A 1 94 ? -21.763 -11.647 22.757 1.00 84.88 94 GLU A C 1
ATOM 707 O O . GLU A 1 94 ? -21.380 -12.424 21.895 1.00 84.88 94 GLU A O 1
ATOM 712 N N . GLU A 1 95 ? -22.812 -11.898 23.534 1.00 83.88 95 GLU A N 1
ATOM 713 C CA . GLU A 1 95 ? -23.710 -13.034 23.318 1.00 83.88 95 GLU A CA 1
ATOM 714 C C . GLU A 1 95 ? -24.993 -12.559 22.627 1.00 83.88 95 GLU A C 1
ATOM 716 O O . GLU A 1 95 ? -25.724 -11.723 23.168 1.00 83.88 95 GLU A O 1
ATOM 721 N N . ASP A 1 96 ? -25.298 -13.117 21.454 1.00 78.12 96 ASP A N 1
ATOM 722 C CA . ASP A 1 96 ? -26.558 -12.878 20.751 1.00 78.12 96 ASP A CA 1
ATOM 723 C C . ASP A 1 96 ? -27.069 -14.153 20.072 1.00 78.12 96 ASP A C 1
ATOM 725 O O . ASP A 1 96 ? -26.334 -14.837 19.362 1.00 78.12 96 ASP A O 1
ATOM 729 N N . GLU A 1 97 ? -28.333 -14.491 20.330 1.00 81.31 97 GLU A N 1
ATOM 730 C CA . GLU A 1 97 ? -29.003 -15.702 19.824 1.00 81.31 97 GLU A CA 1
ATOM 731 C C . GLU A 1 97 ? -28.188 -17.009 19.978 1.00 81.31 97 GLU A C 1
ATOM 733 O O . GLU A 1 97 ? -28.202 -17.886 19.114 1.00 81.31 97 GLU A O 1
ATOM 738 N N . GLY A 1 98 ? -27.468 -17.157 21.097 1.00 74.50 98 GLY A N 1
ATOM 739 C CA . GLY A 1 98 ? -26.657 -18.348 21.388 1.00 74.50 98 GLY A CA 1
ATOM 740 C C . GLY A 1 98 ? -25.335 -18.422 20.616 1.00 74.50 98 GLY A C 1
ATOM 741 O O . GLY A 1 98 ? -24.680 -19.463 20.632 1.00 74.50 98 GLY A O 1
ATOM 742 N N . ARG A 1 99 ? -24.935 -17.335 19.949 1.00 77.38 99 ARG A N 1
ATOM 743 C CA . ARG A 1 99 ? -23.624 -17.161 19.315 1.00 77.38 99 ARG A CA 1
ATOM 744 C C . ARG A 1 99 ? -22.838 -16.081 20.039 1.00 77.38 99 ARG A C 1
ATOM 746 O O . ARG A 1 99 ? -23.430 -15.136 20.559 1.00 77.38 99 ARG A O 1
ATOM 753 N N . LEU A 1 100 ? -21.513 -16.205 20.034 1.00 77.00 100 LEU A N 1
ATOM 754 C CA . LEU A 1 100 ? -20.649 -15.132 20.510 1.00 77.00 100 LEU A CA 1
ATOM 755 C C . LEU A 1 100 ? -20.157 -14.283 19.338 1.00 77.00 100 LEU A C 1
ATOM 757 O O . LEU A 1 100 ? -19.913 -14.807 18.254 1.00 77.00 100 LEU A O 1
ATOM 761 N N . TYR A 1 101 ? -19.958 -12.990 19.562 1.00 78.50 101 TYR A N 1
ATOM 762 C CA . TYR A 1 101 ? -19.404 -12.048 18.590 1.00 78.50 101 TYR A CA 1
ATOM 763 C C . TYR A 1 101 ? -18.292 -11.213 19.229 1.00 78.50 101 TYR A C 1
ATOM 765 O O . TYR A 1 101 ? -18.314 -10.958 20.432 1.00 78.50 101 TYR A O 1
ATOM 773 N N . ASN A 1 102 ? -17.327 -10.763 18.424 1.00 81.44 102 ASN A N 1
ATOM 774 C CA . ASN A 1 102 ? -16.449 -9.661 18.817 1.00 81.44 102 ASN A CA 1
ATOM 775 C C . ASN A 1 102 ? -17.124 -8.356 18.430 1.00 81.44 102 ASN A C 1
ATOM 777 O O . ASN A 1 102 ? -17.292 -8.064 17.241 1.00 81.44 102 ASN A O 1
ATOM 781 N N . THR A 1 103 ? -17.537 -7.586 19.426 1.00 80.81 103 THR A N 1
ATOM 782 C CA . THR A 1 103 ? -18.384 -6.428 19.165 1.00 80.81 103 THR A CA 1
ATOM 783 C C . THR A 1 103 ? -17.737 -5.174 19.701 1.00 80.81 103 THR A C 1
ATOM 785 O O . THR A 1 103 ? -17.439 -5.066 20.890 1.00 80.81 103 THR A O 1
ATOM 788 N N . CYS A 1 104 ? -17.539 -4.205 18.809 1.00 83.94 104 CYS A N 1
ATOM 789 C CA . CYS A 1 104 ? -17.157 -2.852 19.172 1.00 83.94 104 CYS A CA 1
ATOM 790 C C . CYS A 1 104 ? -18.406 -1.970 19.205 1.00 83.94 104 CYS A C 1
ATOM 792 O O . CYS A 1 104 ? -19.263 -2.029 18.322 1.00 83.94 104 CYS A O 1
ATOM 794 N N . VAL A 1 105 ? -18.518 -1.139 20.239 1.00 79.31 105 VAL A N 1
ATOM 795 C CA . VAL A 1 105 ? -19.634 -0.201 20.388 1.00 79.31 105 VAL A CA 1
ATOM 796 C C . VAL A 1 105 ? -19.097 1.218 20.403 1.00 79.31 105 VAL A C 1
ATOM 798 O O . VAL A 1 105 ? -18.135 1.526 21.110 1.00 79.31 105 VAL A O 1
ATOM 801 N N . VAL A 1 106 ? -19.742 2.091 19.632 1.00 80.12 106 VAL A N 1
ATOM 802 C CA . VAL A 1 106 ? -19.416 3.517 19.592 1.00 80.12 106 VAL A CA 1
ATOM 803 C C . VAL A 1 106 ? -20.489 4.310 20.327 1.00 80.12 106 VAL A C 1
ATOM 805 O O . VAL A 1 106 ? -21.688 4.087 20.146 1.00 80.12 106 VAL A O 1
ATOM 808 N N . PHE A 1 107 ? -20.044 5.268 21.134 1.00 78.88 107 PHE A N 1
ATOM 809 C CA . PHE A 1 107 ? -20.888 6.196 21.877 1.00 78.88 107 PHE A CA 1
ATOM 810 C C . PHE A 1 107 ? -20.633 7.617 21.361 1.00 78.88 107 PHE A C 1
ATOM 812 O O . PHE A 1 107 ? -19.497 8.094 21.384 1.00 78.88 107 PHE A O 1
ATOM 819 N N . GLY A 1 108 ? -21.681 8.282 20.871 1.00 65.31 108 GLY A N 1
ATOM 820 C CA . GLY A 1 108 ? -21.616 9.645 20.330 1.00 65.31 108 GLY A CA 1
ATOM 821 C C . GLY A 1 108 ? -22.505 10.631 21.085 1.00 65.31 108 GLY A C 1
ATOM 822 O O . GLY A 1 108 ? -23.432 10.228 21.781 1.00 65.31 108 GLY A O 1
ATOM 823 N N . LEU A 1 109 ? -22.238 11.929 20.920 1.00 61.94 109 LEU A N 1
ATOM 824 C CA . LEU A 1 109 ? -23.006 13.018 21.531 1.00 61.94 109 LEU A CA 1
ATOM 825 C C . LEU A 1 109 ? -24.211 13.365 20.641 1.00 61.94 109 LEU A C 1
ATOM 827 O O . LEU A 1 109 ? -24.029 13.860 19.536 1.00 61.94 109 LEU A O 1
ATOM 831 N N . THR A 1 110 ? -25.446 13.127 21.088 1.00 48.62 110 THR A N 1
ATOM 832 C CA . THR A 1 110 ? -26.640 13.586 20.353 1.00 48.62 110 THR A CA 1
ATOM 833 C C . THR A 1 110 ? -27.056 14.976 20.831 1.00 48.62 110 THR A C 1
ATOM 835 O O . THR A 1 110 ? -27.350 15.146 22.017 1.00 48.62 110 THR A O 1
ATOM 838 N N . GLU A 1 111 ? -27.150 15.948 19.923 1.00 33.84 111 GLU A N 1
ATOM 839 C CA . GLU A 1 111 ? -27.905 17.187 20.147 1.00 33.84 111 GLU A CA 1
ATOM 840 C C . GLU A 1 111 ? -29.347 17.026 19.622 1.00 33.84 111 GLU A C 1
ATOM 842 O O . GLU A 1 111 ? -29.563 16.467 18.550 1.00 33.84 111 GLU A O 1
ATOM 847 N N . SER A 1 112 ? -30.317 17.553 20.383 1.00 26.42 112 SER A N 1
ATOM 848 C CA . SER A 1 112 ? -31.786 17.576 20.184 1.00 26.42 112 SER A CA 1
ATOM 849 C C . SER A 1 112 ? -32.608 16.367 20.685 1.00 26.42 112 SER A C 1
ATOM 851 O O . SER A 1 112 ? -32.739 15.342 20.032 1.00 26.42 112 SER A O 1
ATOM 853 N N . CYS A 1 113 ? -33.225 16.513 21.867 1.00 21.89 113 CYS A N 1
ATOM 854 C CA . CYS A 1 113 ? -34.668 16.779 21.972 1.00 21.89 113 CYS A CA 1
ATOM 855 C C . CYS A 1 113 ? -35.060 17.084 23.428 1.00 21.89 113 CYS A C 1
ATOM 857 O O . CYS A 1 113 ? -34.839 16.295 24.347 1.00 21.89 113 CYS A O 1
ATOM 859 N N . SER A 1 114 ? -35.672 18.245 23.643 1.00 30.97 114 SER A N 1
ATOM 860 C CA . SER A 1 114 ? -36.456 18.536 24.837 1.00 30.97 114 SER A CA 1
ATOM 861 C C . SER A 1 114 ? -37.723 17.676 24.826 1.00 30.97 114 SER A C 1
ATOM 863 O O . SER A 1 114 ? -38.660 17.979 24.092 1.00 30.97 114 SER A O 1
ATOM 865 N N . SER A 1 115 ? -37.756 16.594 25.597 1.00 25.78 115 SER A N 1
ATOM 866 C CA . SER A 1 115 ? -38.932 16.122 26.349 1.00 25.78 115 SER A CA 1
ATOM 867 C C . SER A 1 115 ? -38.637 14.781 27.023 1.00 25.78 115 SER A C 1
ATOM 869 O O . SER A 1 115 ? -37.809 13.988 26.592 1.00 25.78 115 SER A O 1
ATOM 871 N N . SER A 1 116 ? -39.291 14.595 28.160 1.00 30.48 116 SER A N 1
ATOM 872 C CA . SER A 1 116 ? -39.219 13.480 29.097 1.00 30.48 116 SER A CA 1
ATOM 873 C C . SER A 1 116 ? -39.262 12.086 28.454 1.00 30.48 116 SER A C 1
ATOM 875 O O . SER A 1 116 ? -40.332 11.607 28.100 1.00 30.48 116 SER A O 1
ATOM 877 N N . THR A 1 117 ? -38.114 11.420 28.352 1.00 26.80 117 THR A N 1
ATOM 878 C CA . THR A 1 117 ? -37.844 10.007 28.708 1.00 26.80 117 THR A CA 1
ATOM 879 C C . THR A 1 117 ? -36.368 9.734 28.390 1.00 26.80 117 THR A C 1
ATOM 881 O O . THR A 1 117 ? -35.853 10.128 27.350 1.00 26.80 117 THR A O 1
ATOM 884 N N . GLY A 1 118 ? -35.621 9.189 29.350 1.00 31.05 118 GLY A N 1
ATOM 885 C CA . GLY A 1 118 ? -34.159 9.182 29.304 1.00 31.05 118 GLY A CA 1
ATOM 886 C C . GLY A 1 118 ? -33.558 8.183 28.314 1.00 31.05 118 GLY A C 1
ATOM 887 O O . GLY A 1 118 ? -33.495 7.004 28.630 1.00 31.05 118 GLY A O 1
ATOM 888 N N . SER A 1 119 ? -33.004 8.665 27.195 1.00 30.11 119 SER A N 1
ATOM 889 C CA . SER A 1 119 ? -31.906 8.012 26.452 1.00 30.11 119 SER A CA 1
ATOM 890 C C . SER A 1 119 ? -31.330 8.931 25.355 1.00 30.11 119 SER A C 1
ATOM 892 O O . SER A 1 119 ? -31.587 8.735 24.174 1.00 30.11 119 SER A O 1
ATOM 894 N N . ASN A 1 120 ? -30.514 9.929 25.719 1.00 30.25 120 ASN A N 1
ATOM 895 C CA . ASN A 1 120 ? -29.907 10.865 24.750 1.00 30.25 120 ASN A CA 1
ATOM 896 C C . ASN A 1 120 ? -28.502 10.444 24.273 1.00 30.25 120 ASN A C 1
ATOM 898 O O . ASN A 1 120 ? -27.586 11.247 24.372 1.00 30.25 120 ASN A O 1
ATOM 902 N N . HIS A 1 121 ? -28.297 9.204 23.809 1.00 35.91 121 HIS A N 1
ATOM 903 C CA . HIS A 1 121 ? -27.121 8.795 23.009 1.00 35.91 121 HIS A CA 1
ATOM 904 C C . HIS A 1 121 ? -27.543 7.693 22.027 1.00 35.91 121 HIS A C 1
ATOM 906 O O . HIS A 1 121 ? -28.208 6.744 22.443 1.00 35.91 121 HIS A O 1
ATOM 912 N N . SER A 1 122 ? -27.145 7.785 20.753 1.00 35.94 122 SER A N 1
ATOM 913 C CA . SER A 1 122 ? -27.355 6.700 19.789 1.00 35.94 122 SER A CA 1
ATOM 914 C C . SER A 1 122 ? -26.311 5.605 20.016 1.00 35.94 122 SER A C 1
ATOM 916 O O . SER A 1 122 ? -25.125 5.813 19.756 1.00 35.94 122 SER A O 1
ATOM 918 N N . LEU A 1 123 ? -26.740 4.440 20.497 1.00 33.03 123 LEU A N 1
ATOM 919 C CA . LEU A 1 123 ? -25.938 3.217 20.452 1.00 33.03 123 LEU A CA 1
ATOM 920 C C . LEU A 1 123 ? -25.891 2.738 19.000 1.00 33.03 123 LEU A C 1
ATOM 922 O O . LEU A 1 123 ? -26.929 2.403 18.436 1.00 33.03 123 LEU A O 1
ATOM 926 N N . SER A 1 124 ? -24.704 2.710 18.397 1.00 34.28 124 SER A N 1
ATOM 927 C CA . SER A 1 124 ? -24.487 1.993 17.135 1.00 34.28 124 SER A CA 1
ATOM 928 C C . SER A 1 124 ? -23.703 0.717 17.436 1.00 34.28 124 SER A C 1
ATOM 930 O O . SER A 1 124 ? -22.615 0.777 18.014 1.00 34.28 124 SER A O 1
ATOM 932 N N . ARG A 1 125 ? -24.309 -0.435 17.125 1.00 37.28 125 ARG A N 1
ATOM 933 C CA . ARG A 1 125 ? -23.766 -1.782 17.357 1.00 37.28 125 ARG A CA 1
ATOM 934 C C . ARG A 1 125 ? -22.986 -2.213 16.119 1.00 37.28 125 ARG A C 1
ATOM 936 O O . ARG A 1 125 ? -23.554 -2.220 15.030 1.00 37.28 125 ARG A O 1
ATOM 943 N N . PHE A 1 126 ? -21.716 -2.571 16.289 1.00 45.59 126 PHE A N 1
ATOM 944 C CA . PHE A 1 126 ? -20.844 -2.964 15.186 1.00 45.59 126 PHE A CA 1
ATOM 945 C C . PHE A 1 126 ? -20.199 -4.319 15.486 1.00 45.59 126 PHE A C 1
ATOM 947 O O . PHE A 1 126 ? -19.300 -4.432 16.317 1.00 45.59 126 PHE A O 1
ATOM 954 N N . GLN A 1 127 ? -20.698 -5.359 14.823 1.00 42.91 127 GLN A N 1
ATOM 955 C CA . GLN A 1 127 ? -20.171 -6.720 14.925 1.00 42.91 127 GLN A CA 1
ATOM 956 C C . GLN A 1 127 ? -19.133 -6.920 13.830 1.00 42.91 127 GLN A C 1
ATOM 958 O O . GLN A 1 127 ? -19.483 -6.761 12.656 1.00 42.91 127 GLN A O 1
ATOM 963 N N . ILE A 1 128 ? -17.885 -7.258 14.171 1.00 46.59 128 ILE A N 1
ATOM 964 C CA . ILE A 1 128 ? -16.845 -7.537 13.168 1.00 46.59 128 ILE A CA 1
ATOM 965 C C . ILE A 1 128 ? -15.844 -8.589 13.692 1.00 46.59 128 ILE A C 1
ATOM 967 O O . ILE A 1 128 ? -15.484 -8.585 14.858 1.00 46.59 128 ILE A O 1
ATOM 971 N N . HIS A 1 129 ? -15.460 -9.503 12.794 1.00 37.88 129 HIS A N 1
ATOM 972 C CA . HIS A 1 129 ? -14.508 -10.632 12.854 1.00 37.88 129 HIS A CA 1
ATOM 973 C C . HIS A 1 129 ? -13.682 -10.949 14.115 1.00 37.88 129 HIS A C 1
ATOM 975 O O . HIS A 1 129 ? -12.968 -10.102 14.644 1.00 37.88 129 HIS A O 1
ATOM 981 N N . LEU A 1 130 ? -13.595 -12.256 14.423 1.00 33.97 130 LEU A N 1
ATOM 982 C CA . LEU A 1 130 ? -12.446 -12.882 15.095 1.00 33.97 130 LEU A CA 1
ATOM 983 C C . LEU A 1 130 ? -12.076 -14.248 14.513 1.00 33.97 130 LEU A C 1
ATOM 985 O O . LEU A 1 130 ? -12.925 -14.970 13.995 1.00 33.97 130 LEU A O 1
ATOM 989 N N . PHE A 1 131 ? -10.797 -14.596 14.656 1.00 34.69 131 PHE A N 1
ATOM 990 C CA . PHE A 1 131 ? -10.226 -15.913 14.373 1.00 34.69 131 PHE A CA 1
ATOM 991 C C . PHE A 1 131 ? -9.397 -16.376 15.574 1.00 34.69 131 PHE A C 1
ATOM 993 O O . PHE A 1 131 ? -8.824 -15.545 16.279 1.00 34.69 131 PHE A O 1
ATOM 1000 N N . ASP A 1 132 ? -9.324 -17.691 15.776 1.00 29.20 132 ASP A N 1
ATOM 1001 C CA . ASP A 1 132 ? -8.483 -18.309 16.802 1.00 29.20 132 ASP A CA 1
ATOM 1002 C C . ASP A 1 132 ? -7.077 -18.611 16.245 1.00 29.20 132 ASP A C 1
ATOM 1004 O O . ASP A 1 132 ? -6.925 -18.963 15.071 1.00 29.20 132 ASP A O 1
ATOM 1008 N N . ILE A 1 133 ? -6.048 -18.461 17.081 1.00 32.22 133 ILE A N 1
ATOM 1009 C CA . ILE A 1 133 ? -4.658 -18.835 16.781 1.00 32.22 133 ILE A CA 1
ATOM 1010 C C . ILE A 1 133 ? -4.250 -19.854 17.836 1.00 32.22 133 ILE A C 1
ATOM 1012 O O . ILE A 1 133 ? -3.999 -19.475 18.977 1.00 32.22 133 ILE A O 1
ATOM 1016 N N . ASP A 1 134 ? -4.108 -21.116 17.437 1.00 30.72 134 ASP A N 1
ATOM 1017 C CA . ASP A 1 134 ? -3.543 -22.151 18.301 1.00 30.72 134 ASP A CA 1
ATOM 1018 C C . ASP A 1 134 ? -2.292 -22.766 17.656 1.00 30.72 134 ASP A C 1
ATOM 1020 O O . ASP A 1 134 ? -2.312 -23.198 16.497 1.00 30.72 134 ASP A O 1
ATOM 1024 N N . VAL A 1 135 ? -1.177 -22.789 18.393 1.00 29.41 135 VAL A N 1
ATOM 1025 C CA . VAL A 1 135 ? 0.016 -23.575 18.040 1.00 29.41 135 VAL A CA 1
ATOM 1026 C C . VAL A 1 135 ? 0.579 -24.181 19.327 1.00 29.41 135 VAL A C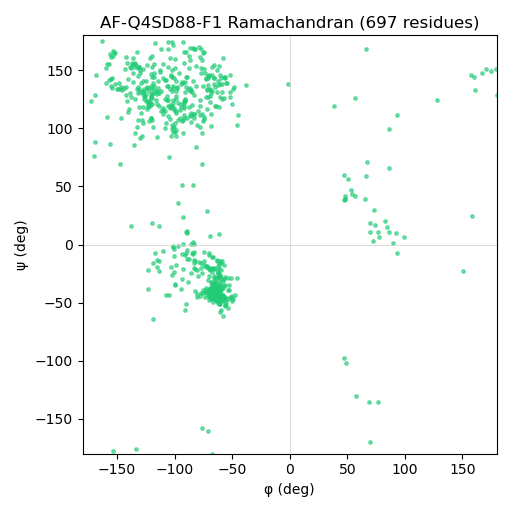 1
ATOM 1028 O O . VAL A 1 135 ? 1.043 -23.456 20.206 1.00 29.41 135 VAL A O 1
ATOM 1031 N N . PRO A 1 136 ? 0.586 -25.524 19.420 1.00 36.12 136 PRO A N 1
ATOM 1032 C CA . PRO A 1 136 ? 1.781 -26.266 19.031 1.00 36.12 136 PRO A CA 1
ATOM 1033 C C . PRO A 1 136 ? 1.477 -27.414 18.051 1.00 36.12 136 PRO A C 1
ATOM 1035 O O . PRO A 1 136 ? 0.893 -28.437 18.398 1.00 36.12 136 PRO A O 1
ATOM 1038 N N . GLY A 1 137 ? 1.971 -27.285 16.814 1.00 30.73 137 GLY A N 1
ATOM 1039 C CA . GLY A 1 137 ? 2.314 -28.429 15.957 1.00 30.73 137 GLY A CA 1
ATOM 1040 C C . GLY A 1 137 ? 1.266 -28.970 14.974 1.00 30.73 137 GLY A C 1
ATOM 1041 O O . GLY A 1 137 ? 1.638 -29.789 14.135 1.00 30.73 137 GLY A O 1
ATOM 1042 N N . LYS A 1 138 ? 0.003 -28.523 14.984 1.00 25.61 138 LYS A N 1
ATOM 1043 C CA . LYS A 1 138 ? -0.972 -28.824 13.912 1.00 25.61 138 LYS A CA 1
ATOM 1044 C C . LYS A 1 138 ? -1.937 -27.658 13.705 1.00 25.61 138 LYS A C 1
ATOM 1046 O O . LYS A 1 138 ? -2.830 -27.444 14.509 1.00 25.61 138 LYS A O 1
ATOM 1051 N N . ILE A 1 139 ? -1.779 -26.958 12.585 1.00 31.27 139 ILE A N 1
ATOM 1052 C CA . ILE A 1 139 ? -2.693 -25.908 12.121 1.00 31.27 139 ILE A CA 1
ATOM 1053 C C . ILE A 1 139 ? -4.009 -26.577 11.715 1.00 31.27 139 ILE A C 1
ATOM 1055 O O . ILE A 1 139 ? -4.038 -27.348 10.752 1.00 31.27 139 ILE A O 1
ATOM 1059 N N . ARG A 1 140 ? -5.089 -26.319 12.456 1.00 25.38 140 ARG A N 1
ATOM 1060 C CA . ARG A 1 140 ? -6.456 -26.644 12.035 1.00 25.38 140 ARG A CA 1
ATOM 1061 C C . ARG A 1 140 ? -7.188 -25.345 11.740 1.00 25.38 140 ARG A C 1
ATOM 1063 O O . ARG A 1 140 ? -7.363 -24.513 12.617 1.00 25.38 140 ARG A O 1
ATOM 1070 N N . PHE A 1 141 ? -7.601 -25.187 10.487 1.00 31.22 141 PHE A N 1
ATOM 1071 C CA . PHE A 1 141 ? -8.486 -24.111 10.066 1.00 31.22 141 PHE A CA 1
ATOM 1072 C C . PHE A 1 141 ? -9.909 -24.463 10.482 1.00 31.22 141 PHE A C 1
ATOM 1074 O O . PHE A 1 141 ? -10.566 -25.269 9.824 1.00 31.22 141 PHE A O 1
ATOM 1081 N N . GLN A 1 142 ? -10.381 -23.872 11.565 1.00 30.73 142 GLN A N 1
ATOM 1082 C CA . GLN A 1 142 ? -11.806 -23.689 11.786 1.00 30.73 142 GLN A CA 1
ATOM 1083 C C . GLN A 1 142 ? -12.017 -22.195 12.022 1.00 30.73 142 GLN A C 1
ATOM 1085 O O . GLN A 1 142 ? -11.184 -21.536 12.646 1.00 30.73 142 GLN A O 1
ATOM 1090 N N . GLU A 1 143 ? -13.114 -21.652 11.481 1.00 35.50 143 GLU A N 1
ATOM 1091 C CA . GLU A 1 143 ? -13.763 -20.481 12.080 1.00 35.50 143 GLU A CA 1
ATOM 1092 C C . GLU A 1 143 ? -13.684 -20.648 13.600 1.00 35.50 143 GLU A C 1
ATOM 1094 O O . GLU A 1 143 ? -13.839 -21.777 14.067 1.00 35.50 143 GLU A O 1
ATOM 1099 N N . SER A 1 144 ? -13.375 -19.592 14.361 1.00 39.47 144 SER A N 1
ATOM 1100 C CA . SER A 1 144 ? -13.414 -19.688 15.824 1.00 39.47 144 SER A CA 1
ATOM 1101 C C . SER A 1 144 ? -14.711 -20.414 16.200 1.00 39.47 144 SER A C 1
ATOM 1103 O O . SER A 1 144 ? -15.790 -19.884 15.953 1.00 39.47 144 SER A O 1
ATOM 1105 N N . GLU A 1 145 ? -14.628 -21.647 16.727 1.00 41.19 145 GLU A N 1
ATOM 1106 C CA . GLU A 1 145 ? -15.833 -22.432 17.057 1.00 41.19 145 GLU A CA 1
ATOM 1107 C C . GLU A 1 145 ? -16.703 -21.680 18.082 1.00 41.19 145 GLU A C 1
ATOM 1109 O O . GLU A 1 145 ? -17.876 -21.989 18.274 1.00 41.19 145 GLU A O 1
ATOM 1114 N N . THR A 1 146 ? -16.117 -20.669 18.727 1.00 43.12 146 THR A N 1
ATOM 1115 C CA . THR A 1 146 ? -16.717 -19.807 19.731 1.00 43.12 146 THR A CA 1
ATOM 1116 C C . THR A 1 146 ? -17.303 -18.505 19.176 1.00 43.12 146 THR A C 1
ATOM 1118 O O . THR A 1 146 ? -18.366 -18.121 19.655 1.00 43.12 146 THR A O 1
ATOM 1121 N N . LEU A 1 147 ? -16.691 -17.825 18.195 1.00 47.00 147 LEU A N 1
ATOM 1122 C CA . LEU A 1 147 ? -17.082 -16.471 17.758 1.00 47.00 147 LEU A CA 1
ATOM 1123 C C . LEU A 1 147 ? -17.482 -16.401 16.275 1.00 47.00 147 LEU A C 1
ATOM 1125 O O . LEU A 1 147 ? -16.748 -16.817 15.384 1.00 47.00 147 LEU A O 1
ATOM 1129 N N . SER A 1 148 ? -18.637 -15.796 16.003 1.00 47.78 148 SER A N 1
ATOM 1130 C CA . SER A 1 148 ? -19.207 -15.618 14.665 1.00 47.78 148 SER A CA 1
ATOM 1131 C C . SER A 1 148 ? -18.756 -14.304 13.998 1.00 47.78 148 SER A C 1
ATOM 1133 O O . SER A 1 148 ? -18.637 -13.276 14.671 1.00 47.78 148 SER A O 1
ATOM 1135 N N . PRO A 1 149 ? -18.535 -14.289 12.667 1.00 51.41 149 PRO A N 1
ATOM 1136 C CA . PRO A 1 149 ? -18.193 -13.074 11.930 1.00 51.41 149 PRO A CA 1
ATOM 1137 C C . PRO A 1 149 ? -19.395 -12.123 11.815 1.00 51.41 149 PRO A C 1
ATOM 1139 O O . PRO A 1 149 ? -20.529 -12.559 11.623 1.00 51.41 149 PRO A O 1
ATOM 1142 N N . GLY A 1 150 ? -19.145 -10.814 11.894 1.00 54.12 150 GLY A N 1
ATOM 1143 C CA . GLY A 1 150 ? -20.181 -9.791 11.706 1.00 54.12 150 GLY A CA 1
ATOM 1144 C C . GLY A 1 150 ? -20.313 -9.296 10.260 1.00 54.12 150 GLY A C 1
ATOM 1145 O O . GLY A 1 150 ? -19.452 -9.570 9.426 1.00 54.12 150 GLY A O 1
ATOM 1146 N N . ASN A 1 151 ? -21.403 -8.590 9.939 1.00 53.88 151 ASN A N 1
ATOM 1147 C CA . ASN A 1 151 ? -21.852 -8.366 8.550 1.00 53.88 151 ASN A CA 1
ATOM 1148 C C . ASN A 1 151 ? -21.925 -6.889 8.112 1.00 53.88 151 ASN A C 1
ATOM 1150 O O . ASN A 1 151 ? -22.606 -6.577 7.136 1.00 53.88 151 ASN A O 1
ATOM 1154 N N . THR A 1 152 ? -21.262 -5.960 8.805 1.00 54.81 152 THR A N 1
ATOM 1155 C CA . THR A 1 152 ? -21.393 -4.520 8.509 1.00 54.81 152 THR A CA 1
ATOM 1156 C C . THR A 1 152 ? -20.067 -3.767 8.550 1.00 54.81 152 THR A C 1
ATOM 1158 O O . THR A 1 152 ? -19.375 -3.757 9.567 1.00 54.81 152 THR A O 1
ATOM 1161 N N . LEU A 1 153 ? -19.761 -3.042 7.466 1.00 55.75 153 LEU A N 1
ATOM 1162 C CA . LEU A 1 153 ? -18.756 -1.976 7.493 1.00 55.75 153 LEU A CA 1
ATOM 1163 C C . LEU A 1 153 ? -19.288 -0.807 8.336 1.00 55.75 153 LEU A C 1
ATOM 1165 O O . LEU A 1 153 ? -20.397 -0.326 8.110 1.00 55.75 153 LEU A O 1
ATOM 1169 N N . SER A 1 154 ? -18.493 -0.365 9.301 1.00 70.38 154 SER A N 1
ATOM 1170 C CA . SER A 1 154 ? -18.922 0.411 10.460 1.00 70.38 154 SER A CA 1
ATOM 1171 C C . SER A 1 154 ? -18.253 1.781 10.484 1.00 70.38 154 SER A C 1
ATOM 1173 O O . SER A 1 154 ? -17.080 1.920 10.831 1.00 70.38 154 SER A O 1
ATOM 1175 N N . MET A 1 155 ? -19.002 2.802 10.066 1.00 74.56 155 MET A N 1
ATOM 1176 C CA . MET A 1 155 ? -18.558 4.197 10.043 1.00 74.56 155 MET A CA 1
ATOM 1177 C C . MET A 1 155 ? -19.464 5.060 10.900 1.00 74.56 155 MET A C 1
ATOM 1179 O O . MET A 1 155 ? -20.673 4.843 10.945 1.00 74.56 155 MET A O 1
ATOM 1183 N N . PHE A 1 156 ? -18.889 6.085 11.518 1.00 71.94 156 PHE A N 1
ATOM 1184 C CA . PHE A 1 156 ? -19.660 7.121 12.189 1.00 71.94 156 PHE A CA 1
ATOM 1185 C C . PHE A 1 156 ? -19.092 8.506 11.892 1.00 71.94 156 PHE A C 1
ATOM 1187 O O . PHE A 1 156 ? -17.913 8.675 11.575 1.00 71.94 156 PHE A O 1
ATOM 1194 N N . GLN A 1 157 ? -19.961 9.506 11.979 1.00 75.12 157 GLN A N 1
ATOM 1195 C CA . GLN A 1 157 ? -19.603 10.898 11.763 1.00 75.12 157 GLN A CA 1
ATOM 1196 C C . GLN A 1 157 ? -19.381 11.586 13.109 1.00 75.12 157 GLN A C 1
ATOM 1198 O O . GLN A 1 157 ? -20.218 11.496 14.007 1.00 75.12 157 GLN A O 1
ATOM 1203 N N . THR A 1 158 ? -18.276 12.315 13.231 1.00 73.88 158 THR A N 1
ATOM 1204 C CA . THR A 1 158 ? -18.074 13.309 14.293 1.00 73.88 158 THR A CA 1
ATOM 1205 C C . THR A 1 158 ? -18.217 14.720 13.705 1.00 73.88 158 THR A C 1
ATOM 1207 O O . THR A 1 158 ? -18.175 14.878 12.483 1.00 73.88 158 THR A O 1
ATOM 1210 N N . PRO A 1 159 ? -18.314 15.783 14.523 1.00 68.19 159 PRO A N 1
ATOM 1211 C CA . PRO A 1 159 ? -18.275 17.159 14.028 1.00 68.19 159 PRO A CA 1
ATOM 1212 C C . PRO A 1 159 ? -16.968 17.524 13.305 1.00 68.19 159 PRO A C 1
ATOM 1214 O O . PRO A 1 159 ? -16.914 18.558 12.648 1.00 68.19 159 PRO A O 1
ATOM 1217 N N . PHE A 1 160 ? -15.920 16.704 13.442 1.00 76.19 160 PHE A N 1
ATOM 1218 C CA . PHE A 1 160 ? -14.572 16.994 12.951 1.00 76.19 160 PHE A CA 1
ATOM 1219 C C . PHE A 1 160 ? -14.201 16.161 11.726 1.00 76.19 160 PHE A C 1
ATOM 1221 O O . PHE A 1 160 ? -13.621 16.686 10.784 1.00 76.19 160 PHE A O 1
ATOM 1228 N N . CYS A 1 161 ? -14.523 14.868 11.746 1.00 78.81 161 CYS A N 1
ATOM 1229 C CA . CYS A 1 161 ? -14.208 13.927 10.677 1.00 78.81 161 CYS A CA 1
ATOM 1230 C C . CYS A 1 161 ? -15.147 12.723 10.650 1.00 78.81 161 CYS A C 1
ATOM 1232 O O . CYS A 1 161 ? -15.828 12.406 11.634 1.00 78.81 161 CYS A O 1
ATOM 1234 N N . GLN A 1 162 ? -15.127 12.026 9.518 1.00 82.62 162 GLN A N 1
ATOM 1235 C CA . GLN A 1 162 ? -15.717 10.704 9.384 1.00 82.62 162 GLN A CA 1
ATOM 1236 C C . GLN A 1 162 ? -14.711 9.634 9.824 1.00 82.62 162 GLN A C 1
ATOM 1238 O O . GLN A 1 162 ? -13.540 9.666 9.428 1.00 82.62 162 GLN A O 1
ATOM 1243 N N . VAL A 1 163 ? -15.172 8.693 10.647 1.00 84.25 163 VAL A N 1
ATOM 1244 C CA . VAL A 1 163 ? -14.328 7.690 11.301 1.00 84.25 163 VAL A CA 1
ATOM 1245 C C . VAL A 1 163 ? -14.762 6.288 10.883 1.00 84.25 163 VAL A C 1
ATOM 1247 O O . VAL A 1 163 ? -15.933 5.932 11.025 1.00 84.25 163 VAL A O 1
ATOM 1250 N N . GLY A 1 164 ? -13.819 5.495 10.374 1.00 88.00 164 GLY A N 1
ATOM 1251 C CA . GLY A 1 164 ? -13.987 4.058 10.147 1.00 88.00 164 GLY A CA 1
ATOM 1252 C C . GLY A 1 164 ? -13.486 3.254 11.344 1.00 88.00 164 GLY A C 1
ATOM 1253 O O . GLY A 1 164 ? -12.453 3.597 11.920 1.00 88.00 164 GLY A O 1
ATOM 1254 N N . VAL A 1 165 ? -14.203 2.196 11.725 1.00 86.31 165 VAL A N 1
ATOM 1255 C CA . VAL A 1 165 ? -13.855 1.352 12.880 1.00 86.31 165 VAL A CA 1
ATOM 1256 C C . VAL A 1 165 ? -13.622 -0.079 12.430 1.00 86.31 165 VAL A C 1
ATOM 1258 O O . VAL A 1 165 ? -14.529 -0.696 11.871 1.00 86.31 165 VAL A O 1
ATOM 1261 N N . GLY A 1 166 ? -12.420 -0.592 12.694 1.00 82.75 166 GLY A N 1
ATOM 1262 C CA . GLY A 1 166 ? -12.037 -1.993 12.492 1.00 82.75 166 GLY A CA 1
ATOM 1263 C C . GLY A 1 166 ? -11.569 -2.618 13.785 1.00 82.75 166 GLY A C 1
ATOM 1264 O O . GLY A 1 166 ? -11.211 -1.897 14.709 1.00 82.75 166 GLY A O 1
ATOM 1265 N N . ILE A 1 167 ? -11.564 -3.942 13.865 1.00 79.50 167 ILE A N 1
ATOM 1266 C CA . ILE A 1 167 ? -11.145 -4.657 15.070 1.00 79.50 167 ILE A CA 1
ATOM 1267 C C . ILE A 1 167 ? -10.018 -5.622 14.718 1.00 79.50 167 ILE A C 1
ATOM 1269 O O . ILE A 1 167 ? -10.088 -6.351 13.729 1.00 79.50 167 ILE A O 1
ATOM 1273 N N . CYS A 1 168 ? -8.975 -5.627 15.548 1.00 77.69 168 CYS A N 1
ATOM 1274 C CA . CYS A 1 168 ? -7.916 -6.629 15.543 1.00 77.69 168 CYS A CA 1
ATOM 1275 C C . CYS A 1 168 ? -7.317 -6.904 14.153 1.00 77.69 168 CYS A C 1
ATOM 1277 O O . CYS A 1 168 ? -6.491 -6.148 13.637 1.00 77.69 168 CYS A O 1
ATOM 1279 N N . TYR A 1 169 ? -7.740 -8.015 13.556 1.00 76.75 169 TYR A N 1
ATOM 1280 C CA . TYR A 1 169 ? -7.198 -8.603 12.349 1.00 76.75 169 TYR A CA 1
ATOM 1281 C C . TYR A 1 169 ? -7.629 -7.878 11.068 1.00 76.75 169 TYR A C 1
ATOM 1283 O O . TYR A 1 169 ? -6.971 -8.045 10.042 1.00 76.75 169 TYR A O 1
ATOM 1291 N N . ASP A 1 170 ? -8.659 -7.026 11.117 1.00 80.56 170 ASP A N 1
ATOM 1292 C CA . ASP A 1 170 ? -9.141 -6.249 9.962 1.00 80.56 170 ASP A CA 1
ATOM 1293 C C . ASP A 1 170 ? -8.022 -5.452 9.283 1.00 80.56 170 ASP A C 1
ATOM 1295 O O . ASP A 1 170 ? -7.970 -5.335 8.058 1.00 80.56 170 ASP A O 1
ATOM 1299 N N . ILE A 1 171 ? -7.063 -4.962 10.072 1.00 84.50 171 ILE A N 1
ATOM 1300 C CA . ILE A 1 171 ? -5.928 -4.193 9.566 1.00 84.50 171 ILE A CA 1
ATOM 1301 C C . ILE A 1 171 ? -5.041 -4.997 8.600 1.00 84.50 171 ILE A C 1
ATOM 1303 O O . ILE A 1 171 ? -4.307 -4.401 7.815 1.00 84.50 171 ILE A O 1
ATOM 1307 N N . ARG A 1 172 ? -5.116 -6.337 8.582 1.00 83.62 172 ARG A N 1
ATOM 1308 C CA . ARG A 1 172 ? -4.414 -7.189 7.601 1.00 83.62 172 ARG A CA 1
ATOM 1309 C C . ARG A 1 172 ? -4.982 -7.082 6.191 1.00 83.62 172 ARG A C 1
ATOM 1311 O O . ARG A 1 172 ? -4.276 -7.395 5.240 1.00 83.62 172 ARG A O 1
ATOM 1318 N N . PHE A 1 173 ? -6.217 -6.617 6.037 1.00 86.75 173 PHE A N 1
ATOM 1319 C CA . PHE A 1 173 ? -6.872 -6.516 4.740 1.00 86.75 173 PHE A CA 1
ATOM 1320 C C . PHE A 1 173 ? -6.792 -5.076 4.230 1.00 86.75 173 PHE A C 1
ATOM 1322 O O . PHE A 1 173 ? -7.505 -4.191 4.696 1.00 86.75 173 PHE A O 1
ATOM 1329 N N . ALA A 1 174 ? -5.920 -4.814 3.256 1.00 87.06 174 ALA A N 1
ATOM 1330 C CA . ALA A 1 174 ? -5.819 -3.487 2.644 1.00 87.06 174 ALA A CA 1
ATOM 1331 C C . ALA A 1 174 ? -7.145 -3.033 1.997 1.00 87.06 174 ALA A C 1
ATOM 1333 O O . ALA A 1 174 ? -7.486 -1.855 2.092 1.00 87.06 174 ALA A O 1
ATOM 1334 N N . GLU A 1 175 ? -7.932 -3.955 1.423 1.00 85.38 175 GLU A N 1
ATOM 1335 C CA . GLU A 1 175 ? -9.255 -3.658 0.849 1.00 85.38 175 GLU A CA 1
ATOM 1336 C C . GLU A 1 175 ? -10.247 -3.102 1.873 1.00 85.38 175 GLU A C 1
ATOM 1338 O O . GLU A 1 175 ? -11.085 -2.268 1.532 1.00 85.38 175 GLU A O 1
ATOM 1343 N N . TRP A 1 176 ? -10.137 -3.541 3.130 1.00 86.06 176 TRP A N 1
ATOM 1344 C CA . TRP A 1 176 ? -10.967 -3.042 4.218 1.00 86.06 176 TRP A CA 1
ATOM 1345 C C . TRP A 1 176 ? -10.730 -1.539 4.387 1.00 86.06 176 TRP A C 1
ATOM 1347 O O . TRP A 1 176 ? -11.649 -0.748 4.184 1.00 86.06 176 TRP A O 1
ATOM 1357 N N . ALA A 1 177 ? -9.480 -1.130 4.633 1.00 87.88 177 ALA A N 1
ATOM 1358 C CA . ALA A 1 177 ? -9.120 0.275 4.849 1.00 87.88 177 ALA A CA 1
ATOM 1359 C C . ALA A 1 177 ? -9.455 1.141 3.629 1.00 87.88 177 ALA A C 1
ATOM 1361 O O . ALA A 1 177 ? -9.961 2.255 3.771 1.00 87.88 177 ALA A O 1
ATOM 1362 N N . HIS A 1 178 ? -9.245 0.581 2.439 1.00 87.06 178 HIS A N 1
ATOM 1363 C CA . HIS A 1 178 ? -9.583 1.215 1.176 1.00 87.06 178 HIS A CA 1
ATOM 1364 C C . HIS A 1 178 ? -11.082 1.442 0.988 1.00 87.06 178 HIS A C 1
ATOM 1366 O O . HIS A 1 178 ? -11.512 2.501 0.528 1.00 87.06 178 HIS A O 1
ATOM 1372 N N . SER A 1 179 ? -11.917 0.488 1.401 1.00 84.81 179 SER A N 1
ATOM 1373 C CA . SER A 1 179 ? -13.362 0.684 1.360 1.00 84.81 179 SER A CA 1
ATOM 1374 C C . SER A 1 179 ? -13.820 1.809 2.291 1.00 84.81 179 SER A C 1
ATOM 1376 O O . SER A 1 179 ? -14.806 2.470 1.962 1.00 84.81 179 SER A O 1
ATOM 1378 N N . TYR A 1 180 ? -13.164 2.020 3.435 1.00 84.31 180 TYR A N 1
ATOM 1379 C CA . TYR A 1 180 ? -13.502 3.112 4.354 1.00 84.31 180 TYR A CA 1
ATOM 1380 C C . TYR A 1 180 ? -13.059 4.470 3.822 1.00 84.31 180 TYR A C 1
ATOM 1382 O O . TYR A 1 180 ? -13.847 5.416 3.846 1.00 84.31 180 TYR A O 1
ATOM 1390 N N . SER A 1 181 ? -11.832 4.572 3.309 1.00 84.44 181 SER A N 1
ATOM 1391 C CA . SER A 1 181 ? -11.318 5.826 2.750 1.00 84.44 181 SER A CA 1
ATOM 1392 C C . SER A 1 181 ? -12.142 6.283 1.547 1.00 84.44 181 SER A C 1
ATOM 1394 O O . SER A 1 181 ? -12.565 7.435 1.504 1.00 84.44 181 SER A O 1
ATOM 1396 N N . ARG A 1 182 ? -12.525 5.369 0.639 1.00 82.12 182 ARG A N 1
ATOM 1397 C CA . ARG A 1 182 ? -13.450 5.684 -0.470 1.00 82.12 182 ARG A CA 1
ATOM 1398 C C . ARG A 1 182 ? -14.828 6.158 -0.013 1.00 82.12 182 ARG A C 1
ATOM 1400 O O . ARG A 1 182 ? -15.497 6.877 -0.750 1.00 82.12 182 ARG A O 1
ATOM 1407 N N . LYS A 1 183 ? -15.268 5.754 1.180 1.00 77.69 183 LYS A N 1
ATOM 1408 C CA . LYS A 1 183 ? -16.523 6.216 1.793 1.00 77.69 183 LYS A CA 1
ATOM 1409 C C . LYS A 1 183 ? -16.374 7.544 2.544 1.00 77.69 183 LYS A C 1
ATOM 1411 O O . LYS A 1 183 ? -17.366 8.005 3.097 1.00 77.69 183 LYS A O 1
ATOM 1416 N N . GLY A 1 184 ? -15.183 8.149 2.537 1.00 79.12 184 GLY A N 1
ATOM 1417 C CA . GLY A 1 184 ? -14.894 9.452 3.137 1.00 79.12 184 GLY A CA 1
ATOM 1418 C C . GLY A 1 184 ? -14.240 9.392 4.519 1.00 79.12 184 GLY A C 1
ATOM 1419 O O . GLY A 1 184 ? -14.066 10.438 5.143 1.00 79.12 184 GLY A O 1
ATOM 1420 N N . ALA A 1 185 ? -13.859 8.206 5.017 1.00 84.69 185 ALA A N 1
ATOM 1421 C CA . ALA A 1 185 ? -13.156 8.103 6.295 1.00 84.69 185 ALA A CA 1
ATOM 1422 C C . ALA A 1 185 ? -11.828 8.869 6.243 1.00 84.69 185 ALA A C 1
ATOM 1424 O O . ALA A 1 185 ? -10.991 8.609 5.385 1.00 84.69 185 ALA A O 1
ATOM 1425 N N . GLN A 1 186 ? -11.620 9.767 7.202 1.00 87.44 186 GLN A N 1
ATOM 1426 C CA . GLN A 1 186 ? -10.377 10.533 7.362 1.00 87.44 186 GLN A CA 1
ATOM 1427 C C . GLN A 1 186 ? -9.519 9.974 8.510 1.00 87.44 186 GLN A C 1
ATOM 1429 O O . GLN A 1 186 ? -8.313 10.212 8.586 1.00 87.44 186 GLN A O 1
ATOM 1434 N N . LEU A 1 187 ? -10.152 9.211 9.404 1.00 91.31 187 LEU A N 1
ATOM 1435 C CA . LEU A 1 187 ? -9.530 8.502 10.511 1.00 91.31 187 LEU A CA 1
ATOM 1436 C C . LEU A 1 187 ? -10.026 7.054 10.521 1.00 91.31 187 LEU A C 1
ATOM 1438 O O . LEU A 1 187 ? -11.230 6.800 10.506 1.00 91.31 187 LEU A O 1
ATOM 1442 N N . LEU A 1 188 ? -9.095 6.111 10.597 1.00 93.25 188 LEU A N 1
ATOM 1443 C CA . LEU A 1 188 ? -9.371 4.706 10.863 1.00 93.25 188 LEU A CA 1
ATOM 1444 C C . LEU A 1 188 ? -8.939 4.378 12.288 1.00 93.25 188 LEU A C 1
ATOM 1446 O O . LEU A 1 188 ? -7.803 4.647 12.681 1.00 93.25 188 LEU A O 1
ATOM 1450 N N . VAL A 1 189 ? -9.847 3.796 13.060 1.00 91.62 189 VAL A N 1
ATOM 1451 C CA . VAL A 1 189 ? -9.622 3.426 14.454 1.00 91.62 189 VAL A CA 1
ATOM 1452 C C . VAL A 1 189 ? -9.667 1.915 14.596 1.00 91.62 189 VAL A C 1
ATOM 1454 O O . VAL A 1 189 ? -10.575 1.266 14.081 1.00 91.62 189 VAL A O 1
ATOM 1457 N N . TYR A 1 190 ? -8.698 1.381 15.333 1.00 86.69 190 TYR A N 1
ATOM 1458 C CA . TYR A 1 190 ? -8.486 -0.047 15.496 1.00 86.69 190 TYR A CA 1
ATOM 1459 C C . TYR A 1 190 ? -8.242 -0.411 16.964 1.00 86.69 190 TYR A C 1
ATOM 1461 O O . TYR A 1 190 ? -7.106 -0.344 17.444 1.00 86.69 190 TYR A O 1
ATOM 1469 N N . PRO A 1 191 ? -9.271 -0.827 17.710 1.00 84.94 191 PRO A N 1
ATOM 1470 C CA . PRO A 1 191 ? -9.069 -1.623 18.908 1.00 84.94 191 PRO A CA 1
ATOM 1471 C C . PRO A 1 191 ? -8.476 -2.973 18.495 1.00 84.94 191 PRO A C 1
ATOM 1473 O O . PRO A 1 191 ? -9.087 -3.702 17.715 1.00 84.94 191 PRO A O 1
ATOM 1476 N N . GLY A 1 192 ? -7.280 -3.311 18.964 1.00 77.00 192 GLY A N 1
ATOM 1477 C CA . GLY A 1 192 ? -6.639 -4.564 18.578 1.00 77.00 192 GLY A CA 1
ATOM 1478 C C . GLY A 1 192 ? -5.636 -5.045 19.607 1.00 77.00 192 GLY A C 1
ATOM 1479 O O . GLY A 1 192 ? -4.839 -4.266 20.119 1.00 77.00 192 GLY A O 1
ATOM 1480 N N . ALA A 1 193 ? -5.656 -6.339 19.899 1.00 64.56 193 ALA A N 1
ATOM 1481 C CA . ALA A 1 193 ? -4.627 -6.986 20.688 1.00 64.56 193 ALA A CA 1
ATOM 1482 C C . ALA A 1 193 ? -3.577 -7.590 19.738 1.00 64.56 193 ALA A C 1
ATOM 1484 O O . ALA A 1 193 ? -3.870 -8.414 18.872 1.00 64.56 193 ALA A O 1
ATOM 1485 N N . PHE A 1 194 ? -2.326 -7.154 19.876 1.00 65.31 194 PHE A N 1
ATOM 1486 C CA . PHE A 1 194 ? -1.246 -7.547 18.974 1.00 65.31 194 PHE A CA 1
ATOM 1487 C C . PHE A 1 194 ? -0.509 -8.788 19.502 1.00 65.31 194 PHE A C 1
ATOM 1489 O O . PHE A 1 194 ? 0.228 -8.685 20.480 1.00 65.31 194 PHE A O 1
ATOM 1496 N N . ASN A 1 195 ? -0.686 -9.940 18.841 1.00 60.03 195 ASN A N 1
ATOM 1497 C CA . ASN A 1 195 ? -0.111 -11.241 19.236 1.00 60.03 195 ASN A CA 1
ATOM 1498 C C . ASN A 1 195 ? 1.407 -11.382 18.914 1.00 60.03 195 ASN A C 1
ATOM 1500 O O . ASN A 1 195 ? 1.954 -10.706 18.033 1.00 60.03 195 ASN A O 1
ATOM 1504 N N . MET A 1 196 ? 2.076 -12.312 19.610 1.00 45.00 196 MET A N 1
ATOM 1505 C CA . MET A 1 196 ? 3.483 -12.737 19.548 1.00 45.00 196 MET A CA 1
ATOM 1506 C C . MET A 1 196 ? 4.008 -13.136 18.171 1.00 45.00 196 MET A C 1
ATOM 1508 O O . MET A 1 196 ? 5.151 -12.811 17.864 1.00 45.00 196 MET A O 1
ATOM 1512 N N . THR A 1 197 ? 3.225 -13.829 17.342 1.00 53.03 197 THR A N 1
ATOM 1513 C CA . THR A 1 197 ? 3.749 -14.504 16.136 1.00 53.03 197 THR A CA 1
ATOM 1514 C C . THR A 1 197 ? 4.259 -13.559 15.052 1.00 53.03 197 THR A C 1
ATOM 1516 O O . THR A 1 197 ? 5.058 -13.977 14.220 1.00 53.03 197 THR A O 1
ATOM 1519 N N . THR A 1 198 ? 3.850 -12.287 15.058 1.00 58.75 198 THR A N 1
ATOM 1520 C CA . THR A 1 198 ? 4.327 -11.297 14.076 1.00 58.75 198 THR A CA 1
ATOM 1521 C C . THR A 1 198 ? 5.137 -10.147 14.676 1.00 58.75 198 THR A C 1
ATOM 1523 O O . THR A 1 198 ? 5.821 -9.441 13.940 1.00 58.75 198 THR A O 1
ATOM 1526 N N . GLY A 1 199 ? 5.117 -9.970 16.001 1.00 67.06 199 GLY A N 1
ATOM 1527 C CA . GLY A 1 199 ? 5.867 -8.923 16.703 1.00 67.06 199 GLY A CA 1
ATOM 1528 C C . GLY A 1 199 ? 5.405 -7.481 16.406 1.00 67.06 199 GLY A C 1
ATOM 1529 O O . GLY A 1 199 ? 4.633 -7.230 15.476 1.00 67.06 199 GLY A O 1
ATOM 1530 N N . PRO A 1 200 ? 5.877 -6.488 17.184 1.00 71.94 200 PRO A N 1
ATOM 1531 C CA . PRO A 1 200 ? 5.416 -5.098 17.084 1.00 71.94 200 PRO A CA 1
ATOM 1532 C C . PRO A 1 200 ? 5.789 -4.421 15.755 1.00 71.94 200 PRO A C 1
ATOM 1534 O O . PRO A 1 200 ? 5.034 -3.591 15.251 1.00 71.94 200 PRO A O 1
ATOM 1537 N N . ALA A 1 201 ? 6.919 -4.799 15.148 1.00 79.56 201 ALA A N 1
ATOM 1538 C CA . ALA A 1 201 ? 7.381 -4.223 13.882 1.00 79.56 201 ALA A CA 1
ATOM 1539 C C . ALA A 1 201 ? 6.436 -4.531 12.708 1.00 79.56 201 ALA A C 1
ATOM 1541 O O . ALA A 1 201 ? 6.275 -3.715 11.802 1.00 79.56 201 ALA A O 1
ATOM 1542 N N . HIS A 1 202 ? 5.797 -5.699 12.726 1.00 82.88 202 HIS A N 1
ATOM 1543 C CA . HIS A 1 202 ? 4.833 -6.086 11.706 1.00 82.88 202 HIS A CA 1
ATOM 1544 C C . HIS A 1 202 ? 3.533 -5.284 11.815 1.00 82.88 202 HIS A C 1
ATOM 1546 O O . HIS A 1 202 ? 2.979 -4.848 10.812 1.00 82.88 202 HIS A O 1
ATOM 1552 N N . TRP A 1 203 ? 3.053 -5.043 13.033 1.00 81.25 203 TRP A N 1
ATOM 1553 C CA . TRP A 1 203 ? 1.845 -4.247 13.241 1.00 81.25 203 TRP A CA 1
ATOM 1554 C C . TRP A 1 203 ? 2.060 -2.779 12.894 1.00 81.25 203 TRP A C 1
ATOM 1556 O O . TRP A 1 203 ? 1.196 -2.165 12.272 1.00 81.25 203 TRP A O 1
ATOM 1566 N N . GLU A 1 204 ? 3.227 -2.230 13.227 1.00 89.00 204 GLU A N 1
ATOM 1567 C CA . GLU A 1 204 ? 3.605 -0.887 12.794 1.00 89.00 204 GLU A CA 1
ATOM 1568 C C . GLU A 1 204 ? 3.672 -0.790 11.261 1.00 89.00 204 GLU A C 1
ATOM 1570 O O . GLU A 1 204 ? 3.160 0.172 10.688 1.00 89.00 204 GLU A O 1
ATOM 1575 N N . LEU A 1 205 ? 4.229 -1.805 10.585 1.00 91.12 205 LEU A N 1
ATOM 1576 C CA . LEU A 1 205 ? 4.241 -1.883 9.122 1.00 91.12 205 LEU A CA 1
ATOM 1577 C C . LEU A 1 205 ? 2.822 -1.783 8.545 1.00 91.12 205 LEU A C 1
ATOM 1579 O O . LEU A 1 205 ? 2.588 -0.948 7.674 1.00 91.12 205 LEU A O 1
ATOM 1583 N N . LEU A 1 206 ? 1.881 -2.597 9.037 1.00 91.12 206 LEU A N 1
ATOM 1584 C CA . LEU A 1 206 ? 0.500 -2.593 8.543 1.00 91.12 206 LEU A CA 1
ATOM 1585 C C . LEU A 1 206 ? -0.169 -1.235 8.768 1.00 91.12 206 LEU A C 1
ATOM 1587 O O . LEU A 1 206 ? -0.750 -0.683 7.841 1.00 91.12 206 LEU A O 1
ATOM 1591 N N . GLN A 1 207 ? -0.039 -0.652 9.961 1.00 92.25 207 GLN A N 1
ATOM 1592 C CA . GLN A 1 207 ? -0.628 0.655 10.272 1.00 92.25 207 GLN A CA 1
ATOM 1593 C C . GLN A 1 207 ? -0.106 1.764 9.361 1.00 92.25 207 GLN A C 1
ATOM 1595 O O . GLN A 1 207 ? -0.891 2.532 8.802 1.00 92.25 207 GLN A O 1
ATOM 1600 N N . ARG A 1 208 ? 1.215 1.815 9.168 1.00 94.62 208 ARG A N 1
ATOM 1601 C CA . ARG A 1 208 ? 1.855 2.780 8.269 1.00 94.62 208 ARG A CA 1
ATOM 1602 C C . ARG A 1 208 ? 1.435 2.561 6.822 1.00 94.62 208 ARG A C 1
ATOM 1604 O O . ARG A 1 208 ? 1.150 3.535 6.133 1.00 94.62 208 ARG A O 1
ATOM 1611 N N . ALA A 1 209 ? 1.324 1.310 6.382 1.00 94.06 209 ALA A N 1
ATOM 1612 C CA . ALA A 1 209 ? 0.843 0.985 5.046 1.00 94.06 209 ALA A CA 1
ATOM 1613 C C . ALA A 1 209 ? -0.609 1.435 4.841 1.00 94.06 209 ALA A C 1
ATOM 1615 O O . ALA A 1 209 ? -0.891 2.120 3.864 1.00 94.06 209 ALA A O 1
ATOM 1616 N N . ARG A 1 210 ? -1.525 1.147 5.781 1.00 93.75 210 ARG A N 1
ATOM 1617 C CA . ARG A 1 210 ? -2.927 1.597 5.686 1.00 93.75 210 ARG A CA 1
ATOM 1618 C C . ARG A 1 210 ? -3.045 3.113 5.650 1.00 93.75 210 ARG A C 1
ATOM 1620 O O . ARG A 1 210 ? -3.866 3.610 4.886 1.00 93.75 210 ARG A O 1
ATOM 1627 N N . ALA A 1 211 ? -2.240 3.825 6.434 1.00 92.69 211 ALA A N 1
ATOM 1628 C CA . ALA A 1 211 ? -2.241 5.281 6.440 1.00 92.69 211 ALA A CA 1
ATOM 1629 C C . ALA A 1 211 ? -1.770 5.858 5.094 1.00 92.69 211 ALA A C 1
ATOM 1631 O O . ALA A 1 211 ? -2.450 6.712 4.529 1.00 92.69 211 ALA A O 1
ATOM 1632 N N . VAL A 1 212 ? -0.661 5.341 4.546 1.00 90.50 212 VAL A N 1
ATOM 1633 C CA . VAL A 1 212 ? -0.082 5.808 3.273 1.00 90.50 212 VAL A CA 1
ATOM 1634 C C . VAL A 1 212 ? -0.944 5.423 2.073 1.00 90.50 212 VAL A C 1
ATOM 1636 O O . VAL A 1 212 ? -1.227 6.278 1.239 1.00 90.50 212 VAL A O 1
ATOM 1639 N N . ASP A 1 213 ? -1.390 4.171 1.980 1.00 90.81 213 ASP A N 1
ATOM 1640 C CA . ASP A 1 213 ? -2.161 3.677 0.829 1.00 90.81 213 ASP A CA 1
ATOM 1641 C C . ASP A 1 213 ? -3.513 4.386 0.693 1.00 90.81 213 ASP A C 1
ATOM 1643 O O . ASP A 1 213 ? -4.042 4.520 -0.406 1.00 90.81 213 ASP A O 1
ATOM 1647 N N . ASN A 1 214 ? -4.073 4.849 1.812 1.00 89.44 214 ASN A N 1
ATOM 1648 C CA . ASN A 1 214 ? -5.403 5.451 1.847 1.00 89.44 214 ASN A CA 1
ATOM 1649 C C . ASN A 1 214 ? -5.391 6.952 2.105 1.00 89.44 214 ASN A C 1
ATOM 1651 O O . ASN A 1 214 ? -6.454 7.560 2.057 1.00 89.44 214 ASN A O 1
ATOM 1655 N N . GLN A 1 215 ? -4.218 7.530 2.380 1.00 87.50 215 GLN A N 1
ATOM 1656 C CA . GLN A 1 215 ? -4.062 8.923 2.788 1.00 87.50 215 GLN A CA 1
ATOM 1657 C C . GLN A 1 215 ? -5.006 9.268 3.949 1.00 87.50 215 GLN A C 1
ATOM 1659 O O . GLN A 1 215 ? -5.816 10.171 3.842 1.00 87.50 215 GLN A O 1
ATOM 1664 N N . VAL A 1 216 ? -4.932 8.532 5.061 1.00 90.69 216 VAL A N 1
ATOM 1665 C CA . VAL A 1 216 ? -5.784 8.738 6.254 1.00 90.69 216 VAL A CA 1
ATOM 1666 C C . VAL A 1 216 ? -4.967 8.648 7.534 1.00 90.69 216 VAL A C 1
ATOM 1668 O O . VAL A 1 216 ? -3.882 8.065 7.552 1.00 90.69 216 VAL A O 1
ATOM 1671 N N . TYR A 1 217 ? -5.495 9.187 8.633 1.00 93.12 217 TYR A N 1
ATOM 1672 C CA . TYR A 1 217 ? -4.961 8.866 9.953 1.00 93.12 217 TYR A CA 1
ATOM 1673 C C . TYR A 1 217 ? -5.344 7.439 10.354 1.00 93.12 217 TYR A C 1
ATOM 1675 O O . TYR A 1 217 ? -6.457 6.986 10.089 1.00 93.12 217 TYR A O 1
ATOM 1683 N N . VAL A 1 218 ? -4.440 6.746 11.042 1.00 94.56 218 VAL A N 1
ATOM 1684 C CA . VAL A 1 218 ? -4.682 5.416 11.617 1.00 94.56 218 VAL A CA 1
ATOM 1685 C C . VAL A 1 218 ? -4.352 5.456 13.100 1.00 94.56 218 VAL A C 1
ATOM 1687 O O . VAL A 1 218 ? -3.259 5.870 13.473 1.00 94.56 218 VAL A O 1
ATOM 1690 N N . ALA A 1 219 ? -5.277 5.026 13.951 1.00 94.62 219 ALA A N 1
ATOM 1691 C CA . ALA A 1 219 ? -5.094 4.983 15.395 1.00 94.62 219 ALA A CA 1
ATOM 1692 C C . ALA A 1 219 ? -5.399 3.592 15.945 1.00 94.62 219 ALA A C 1
ATOM 1694 O O . ALA A 1 219 ? -6.475 3.054 15.691 1.00 94.62 219 ALA A O 1
ATOM 1695 N N . THR A 1 220 ? -4.478 3.025 16.720 1.00 91.94 220 THR A N 1
ATOM 1696 C CA . THR A 1 220 ? -4.619 1.686 17.303 1.00 91.94 220 THR A CA 1
ATOM 1697 C C . THR A 1 220 ? -4.549 1.704 18.818 1.00 91.94 220 THR A C 1
ATOM 1699 O O . THR A 1 220 ? -3.547 2.140 19.378 1.00 91.94 220 THR A O 1
ATOM 1702 N N . ALA A 1 221 ? -5.578 1.167 19.474 1.00 91.69 221 ALA A N 1
ATOM 1703 C CA . ALA A 1 221 ? -5.598 0.942 20.917 1.00 91.69 221 ALA A CA 1
ATOM 1704 C C . ALA A 1 221 ? -5.349 -0.538 21.212 1.00 91.69 221 ALA A C 1
ATOM 1706 O O . ALA A 1 221 ? -6.138 -1.393 20.806 1.00 91.69 221 ALA A O 1
ATOM 1707 N N . ALA A 1 222 ? -4.276 -0.826 21.940 1.00 89.19 222 ALA A N 1
ATOM 1708 C CA . ALA A 1 222 ? -3.888 -2.167 22.350 1.00 89.19 222 ALA A CA 1
ATOM 1709 C C . ALA A 1 222 ? -3.889 -2.313 23.873 1.00 89.19 222 ALA A C 1
ATOM 1711 O O . ALA A 1 222 ? -3.563 -1.350 24.572 1.00 89.19 222 ALA A O 1
ATOM 1712 N N . PRO A 1 223 ? -4.211 -3.501 24.415 1.00 88.69 223 PRO A N 1
ATOM 1713 C CA . PRO A 1 223 ? -3.979 -3.788 25.824 1.00 88.69 223 PRO A CA 1
ATOM 1714 C C . PRO A 1 223 ? -2.497 -3.599 26.159 1.00 88.69 223 PRO A C 1
ATOM 1716 O O . PRO A 1 223 ? -1.633 -3.923 25.340 1.00 88.69 223 PRO A O 1
ATOM 1719 N N . ALA A 1 224 ? -2.188 -3.105 27.357 1.00 88.00 224 ALA A N 1
ATOM 1720 C CA . ALA A 1 224 ? -0.811 -3.036 27.843 1.00 88.00 224 ALA A CA 1
ATOM 1721 C C . ALA A 1 224 ? -0.173 -4.434 27.868 1.00 88.00 224 ALA A C 1
ATOM 1723 O O . ALA A 1 224 ? -0.873 -5.449 27.851 1.00 88.00 224 ALA A O 1
ATOM 1724 N N . ARG A 1 225 ? 1.161 -4.489 27.900 1.00 83.69 225 ARG A N 1
ATOM 1725 C CA . ARG A 1 225 ? 1.883 -5.756 27.903 1.00 83.69 225 ARG A CA 1
ATOM 1726 C C . ARG A 1 225 ? 1.473 -6.601 29.100 1.00 83.69 225 ARG A C 1
ATOM 1728 O O . ARG A 1 225 ? 1.587 -6.178 30.248 1.00 83.69 225 ARG A O 1
ATOM 1735 N N . GLU A 1 226 ? 1.042 -7.812 28.797 1.00 73.12 226 GLU A N 1
ATOM 1736 C CA . GLU A 1 226 ? 0.694 -8.835 29.769 1.00 73.12 226 GLU A CA 1
ATOM 1737 C C . GLU A 1 226 ? 1.228 -10.164 29.253 1.00 73.12 226 GLU A C 1
ATOM 1739 O O . GLU A 1 226 ? 1.033 -10.500 28.085 1.00 73.12 226 GLU A O 1
ATOM 1744 N N . GLU A 1 227 ? 1.933 -10.894 30.112 1.00 63.12 227 GLU A N 1
ATOM 1745 C CA . GLU A 1 227 ? 2.404 -12.243 29.823 1.00 63.12 227 GLU A CA 1
ATOM 1746 C C . GLU A 1 227 ? 1.488 -13.238 30.531 1.00 63.12 227 GLU A C 1
ATOM 1748 O O . GLU A 1 227 ? 1.617 -13.474 31.731 1.00 63.12 227 GLU A O 1
ATOM 1753 N N . SER A 1 228 ? 0.540 -13.808 29.786 1.00 58.84 228 SER A N 1
ATOM 1754 C CA . SER A 1 228 ? -0.247 -14.954 30.244 1.00 58.84 228 SER A CA 1
ATOM 1755 C C . SER A 1 228 ? 0.239 -16.233 29.557 1.00 58.84 228 SER A C 1
ATOM 1757 O O . SER A 1 228 ? 0.864 -16.183 28.497 1.00 58.84 228 SER A O 1
ATOM 1759 N N . ALA A 1 229 ? -0.072 -17.398 30.132 1.00 45.47 229 ALA A N 1
ATOM 1760 C CA . ALA A 1 229 ? 0.314 -18.695 29.566 1.00 45.47 229 ALA A CA 1
ATOM 1761 C C . ALA A 1 229 ? -0.278 -18.977 28.164 1.00 45.47 229 ALA A C 1
ATOM 1763 O O . ALA A 1 229 ? 0.204 -19.874 27.480 1.00 45.47 229 ALA A O 1
ATOM 1764 N N . SER A 1 230 ? -1.307 -18.231 27.744 1.00 50.38 230 SER A N 1
ATOM 1765 C CA . SER A 1 230 ? -2.075 -18.449 26.508 1.00 50.38 230 SER A CA 1
ATOM 1766 C C . SER A 1 230 ? -2.021 -17.282 25.514 1.00 50.38 230 SER A C 1
ATOM 1768 O O . SER A 1 230 ? -2.394 -17.456 24.359 1.00 50.38 230 SER A O 1
ATOM 1770 N N . TYR A 1 231 ? -1.598 -16.087 25.941 1.00 58.62 231 TYR A N 1
ATOM 1771 C CA . TYR A 1 231 ? -1.580 -14.886 25.102 1.00 58.62 231 TYR A CA 1
ATOM 1772 C C . TYR A 1 231 ? -0.622 -13.821 25.654 1.00 58.62 231 TYR A C 1
ATOM 1774 O O . TYR A 1 231 ? -0.608 -13.572 26.864 1.00 58.62 231 TYR A O 1
ATOM 1782 N N . VAL A 1 232 ? 0.130 -13.155 24.769 1.00 63.69 232 VAL A N 1
ATOM 1783 C CA . VAL A 1 232 ? 0.947 -11.982 25.119 1.00 63.69 232 VAL A CA 1
ATOM 1784 C C . VAL A 1 232 ? 0.540 -10.798 24.253 1.00 63.69 232 VAL A C 1
ATOM 1786 O O . VAL A 1 232 ? 0.695 -10.837 23.030 1.00 63.69 232 VAL A O 1
ATOM 1789 N N . SER A 1 233 ? 0.055 -9.734 24.896 1.00 72.81 233 SER A N 1
ATOM 1790 C CA . SER A 1 233 ? -0.087 -8.425 24.252 1.00 72.81 233 SER A CA 1
ATOM 1791 C C . SER A 1 233 ? 1.259 -7.708 24.272 1.00 72.81 233 SER A C 1
ATOM 1793 O O . SER A 1 233 ? 1.931 -7.690 25.300 1.00 72.81 233 SER A O 1
ATOM 1795 N N . TRP A 1 234 ? 1.656 -7.072 23.171 1.00 73.44 234 TRP A N 1
ATOM 1796 C CA . TRP A 1 234 ? 2.866 -6.238 23.150 1.00 73.44 234 TRP A CA 1
ATOM 1797 C C . TRP A 1 234 ? 2.647 -4.809 23.670 1.00 73.44 234 TRP A C 1
ATOM 1799 O O . TRP A 1 234 ? 3.625 -4.112 23.941 1.00 73.44 234 TRP A O 1
ATOM 1809 N N . GLY A 1 235 ? 1.398 -4.349 23.784 1.00 80.12 235 GLY A N 1
ATOM 1810 C CA . GLY A 1 235 ? 1.102 -2.920 23.901 1.00 80.12 235 GLY A CA 1
ATOM 1811 C C . GLY A 1 235 ? 1.401 -2.181 22.594 1.00 80.12 235 GLY A C 1
ATOM 1812 O O . GLY A 1 235 ? 1.081 -2.670 21.513 1.00 80.12 235 GLY A O 1
ATOM 1813 N N . HIS A 1 236 ? 2.045 -1.017 22.690 1.00 85.94 236 HIS A N 1
ATOM 1814 C CA . HIS A 1 236 ? 2.398 -0.145 21.564 1.00 85.94 236 HIS A CA 1
ATOM 1815 C C . HIS A 1 236 ? 1.226 0.474 20.796 1.00 85.94 236 HIS A C 1
ATOM 1817 O O . HIS A 1 236 ? 1.303 0.655 19.579 1.00 85.94 236 HIS A O 1
ATOM 1823 N N . SER A 1 237 ? 0.183 0.877 21.519 1.00 91.75 237 SER A N 1
ATOM 1824 C CA . SER A 1 237 ? -0.851 1.770 20.991 1.00 91.75 237 SER A CA 1
ATOM 1825 C C . SER A 1 237 ? -0.215 2.982 20.314 1.00 91.75 237 SER A C 1
ATOM 1827 O O . SER A 1 237 ? 0.723 3.574 20.859 1.00 91.75 237 SER A O 1
ATOM 1829 N N . MET A 1 238 ? -0.684 3.349 19.125 1.00 93.50 238 MET A N 1
ATOM 1830 C CA . MET A 1 238 ? -0.069 4.430 18.357 1.00 93.50 238 MET A CA 1
ATOM 1831 C C . MET A 1 238 ? -1.050 5.146 17.435 1.00 93.50 238 MET A C 1
ATOM 1833 O O . MET A 1 238 ? -2.143 4.662 17.146 1.00 93.50 238 MET A O 1
ATOM 1837 N N . VAL A 1 239 ? -0.627 6.317 16.965 1.00 94.81 239 VAL A N 1
ATOM 1838 C CA . VAL A 1 239 ? -1.315 7.099 15.939 1.00 94.81 239 VAL A CA 1
ATOM 1839 C C . VAL A 1 239 ? -0.338 7.382 14.808 1.00 94.81 239 VAL A C 1
ATOM 1841 O O . VAL A 1 239 ? 0.772 7.859 15.043 1.00 94.81 239 VAL A O 1
ATOM 1844 N N . VAL A 1 240 ? -0.762 7.104 13.582 1.00 94.25 240 VAL A N 1
ATOM 1845 C CA . VAL A 1 240 ? 0.007 7.279 12.352 1.00 94.25 240 VAL A CA 1
ATOM 1846 C C . VAL A 1 240 ? -0.701 8.290 11.455 1.00 94.25 240 VAL A C 1
ATOM 1848 O O . VAL A 1 240 ? -1.926 8.256 11.327 1.00 94.25 240 VAL A O 1
ATOM 1851 N N . ASN A 1 241 ? 0.057 9.210 10.857 1.00 90.38 241 ASN A N 1
ATOM 1852 C CA . ASN A 1 241 ? -0.477 10.210 9.931 1.00 90.38 241 ASN A CA 1
ATOM 1853 C C . ASN A 1 241 ? -0.547 9.691 8.476 1.00 90.38 241 ASN A C 1
ATOM 1855 O O . ASN A 1 241 ? 0.058 8.663 8.171 1.00 90.38 241 ASN A O 1
ATOM 1859 N N . PRO A 1 242 ? -1.215 10.413 7.554 1.00 88.56 242 PRO A N 1
ATOM 1860 C CA . PRO A 1 242 ? -1.298 10.034 6.135 1.00 88.56 242 PRO A CA 1
ATOM 1861 C C . PRO A 1 242 ? 0.050 9.868 5.402 1.00 88.56 242 PRO A C 1
ATOM 1863 O O . PRO A 1 242 ? 0.110 9.230 4.352 1.00 88.56 242 PRO A O 1
ATOM 1866 N N . TRP A 1 243 ? 1.146 10.406 5.951 1.00 84.12 243 TRP A N 1
ATOM 1867 C CA . TRP A 1 243 ? 2.513 10.234 5.436 1.00 84.12 243 TRP A CA 1
ATOM 1868 C C . TRP A 1 243 ? 3.197 8.962 5.959 1.00 84.12 243 TRP A C 1
ATOM 1870 O O . TRP A 1 243 ? 4.355 8.693 5.641 1.00 84.12 243 TRP A O 1
ATOM 1880 N N . GLY A 1 244 ? 2.503 8.171 6.781 1.00 86.62 244 GLY A N 1
ATOM 1881 C CA . GLY A 1 244 ? 3.055 6.979 7.412 1.00 86.62 244 GLY A CA 1
ATOM 1882 C C . GLY A 1 244 ? 4.022 7.288 8.554 1.00 86.62 244 GLY A C 1
ATOM 1883 O O . GLY A 1 244 ? 4.797 6.409 8.933 1.00 86.62 244 GLY A O 1
ATOM 1884 N N . GLU A 1 245 ? 4.020 8.505 9.098 1.00 89.19 245 GLU A N 1
ATOM 1885 C CA . GLU A 1 245 ? 4.821 8.877 10.264 1.00 89.19 245 GLU A CA 1
ATOM 1886 C C . GLU A 1 245 ? 4.053 8.547 11.546 1.00 89.19 245 GLU A C 1
ATOM 1888 O O . GLU A 1 245 ? 2.865 8.854 11.682 1.00 89.19 245 GLU A O 1
ATOM 1893 N N . VAL A 1 246 ? 4.739 7.932 12.508 1.00 92.44 246 VAL A N 1
ATOM 1894 C CA . VAL A 1 246 ? 4.179 7.663 13.835 1.00 92.44 246 VAL A CA 1
ATOM 1895 C C . VAL A 1 246 ? 4.168 8.974 14.622 1.00 92.44 246 VAL A C 1
ATOM 1897 O O . VAL A 1 246 ? 5.212 9.460 15.050 1.00 92.44 246 VAL A O 1
ATOM 1900 N N . VAL A 1 247 ? 2.981 9.550 14.800 1.00 90.31 247 VAL A N 1
ATOM 1901 C CA . VAL A 1 247 ? 2.764 10.834 15.487 1.00 90.31 247 VAL A CA 1
ATOM 1902 C C . VAL A 1 247 ? 2.955 10.686 16.992 1.00 90.31 247 VAL A C 1
ATOM 1904 O O . VAL A 1 247 ? 3.485 11.573 17.654 1.00 90.31 247 VAL A O 1
ATOM 1907 N N . SER A 1 248 ? 2.485 9.568 17.540 1.00 91.81 248 SER A N 1
ATOM 1908 C CA . SER A 1 248 ? 2.507 9.284 18.971 1.00 91.81 248 SER A CA 1
ATOM 1909 C C . SER A 1 248 ? 2.430 7.776 19.182 1.00 91.81 248 SER A C 1
ATOM 1911 O O . SER A 1 248 ? 1.732 7.090 18.433 1.00 91.81 248 SER A O 1
ATOM 1913 N N . LYS A 1 249 ? 3.164 7.245 20.164 1.00 93.19 249 LYS A N 1
ATOM 1914 C CA . LYS A 1 249 ? 3.275 5.801 20.417 1.00 93.19 249 LYS A CA 1
ATOM 1915 C C . LYS A 1 249 ? 3.545 5.522 21.890 1.00 93.19 249 LYS A C 1
ATOM 1917 O O . LYS A 1 249 ? 4.379 6.182 22.506 1.00 93.19 249 LYS A O 1
ATOM 1922 N N . ALA A 1 250 ? 2.874 4.513 22.433 1.00 91.19 250 ALA A N 1
ATOM 1923 C CA . ALA A 1 250 ? 3.143 3.982 23.760 1.00 91.19 250 ALA A CA 1
ATOM 1924 C C . ALA A 1 250 ? 4.330 3.003 23.762 1.00 91.19 250 ALA A C 1
ATOM 1926 O O . ALA A 1 250 ? 4.625 2.315 22.777 1.00 91.19 250 ALA A O 1
ATOM 1927 N N . GLY A 1 251 ? 4.981 2.896 24.921 1.00 87.50 251 GLY A N 1
ATOM 1928 C CA . GLY A 1 251 ? 5.809 1.739 25.261 1.00 87.50 251 GLY A CA 1
ATOM 1929 C C . GLY A 1 251 ? 4.953 0.488 25.528 1.00 87.50 251 GLY A C 1
ATOM 1930 O O . GLY A 1 251 ? 3.796 0.434 25.114 1.00 87.50 251 GLY A O 1
ATOM 1931 N N . PRO A 1 252 ? 5.495 -0.522 26.223 1.00 85.81 252 PRO A N 1
ATOM 1932 C CA . PRO A 1 252 ? 4.738 -1.722 26.587 1.00 85.81 252 PRO A CA 1
ATOM 1933 C C . PRO A 1 252 ? 3.767 -1.503 27.763 1.00 85.81 252 PRO A C 1
ATOM 1935 O O . PRO A 1 252 ? 2.777 -2.214 27.877 1.00 85.81 252 PRO A O 1
ATOM 1938 N N . GLU A 1 253 ? 4.014 -0.524 28.635 1.00 89.38 253 GLU A N 1
ATOM 1939 C CA . GLU A 1 253 ? 3.215 -0.298 29.851 1.00 89.38 253 GLU A CA 1
ATOM 1940 C C . GLU A 1 253 ? 1.930 0.505 29.606 1.00 89.38 253 GLU A C 1
ATOM 1942 O O . GLU A 1 253 ? 1.742 1.104 28.552 1.00 89.38 253 GLU A O 1
ATOM 1947 N N . GLU A 1 254 ? 1.044 0.533 30.600 1.00 92.69 254 GLU A N 1
ATOM 1948 C CA . GLU A 1 254 ? -0.178 1.348 30.591 1.00 92.69 254 GLU A CA 1
ATOM 1949 C C . GLU A 1 254 ? 0.118 2.824 30.271 1.00 92.69 254 GLU A C 1
ATOM 1951 O O . GLU A 1 254 ? 1.033 3.422 30.840 1.00 92.69 254 GLU A O 1
ATOM 1956 N N . ALA A 1 255 ? -0.636 3.397 29.328 1.00 94.62 255 ALA A N 1
ATOM 1957 C CA . ALA A 1 255 ? -0.408 4.745 28.821 1.00 94.62 255 ALA A CA 1
ATOM 1958 C C . ALA A 1 255 ? -1.652 5.340 28.140 1.00 94.62 255 ALA A C 1
ATOM 1960 O O . ALA A 1 255 ? -2.455 4.636 27.526 1.00 94.62 255 ALA A O 1
ATOM 1961 N N . LEU A 1 256 ? -1.753 6.672 28.168 1.00 95.44 256 LEU A N 1
ATOM 1962 C CA . LEU A 1 256 ? -2.651 7.445 27.308 1.00 95.44 256 LEU A CA 1
ATOM 1963 C C . LEU A 1 256 ? -1.839 8.092 26.187 1.00 95.44 256 LEU A C 1
ATOM 1965 O O . LEU A 1 256 ? -0.952 8.911 26.435 1.00 95.44 256 LEU A O 1
ATOM 1969 N N . VAL A 1 257 ? -2.147 7.725 24.947 1.00 94.56 257 VAL A N 1
ATOM 1970 C CA . VAL A 1 257 ? -1.471 8.229 23.750 1.00 94.56 257 VAL A CA 1
ATOM 1971 C C . VAL A 1 257 ? -2.343 9.307 23.124 1.00 94.56 257 VAL A C 1
ATOM 1973 O O . VAL A 1 257 ? -3.453 9.030 22.678 1.00 94.56 257 VAL A O 1
ATOM 1976 N N . TYR A 1 258 ? -1.847 10.541 23.084 1.00 95.62 258 TYR A N 1
ATOM 1977 C CA . TYR A 1 258 ? -2.566 11.674 22.499 1.00 95.62 258 TYR A CA 1
ATOM 1978 C C . TYR A 1 258 ? -2.012 12.032 21.123 1.00 95.62 258 TYR A C 1
ATOM 1980 O O . TYR A 1 258 ? -0.800 11.964 20.908 1.00 95.62 258 TYR A O 1
ATOM 1988 N N . ALA A 1 259 ? -2.890 12.476 20.226 1.00 93.69 259 ALA A N 1
ATOM 1989 C CA . ALA A 1 259 ? -2.516 13.068 18.948 1.00 93.69 259 ALA A CA 1
ATOM 1990 C C . ALA A 1 259 ? -3.476 14.205 18.575 1.00 93.69 259 ALA A C 1
ATOM 1992 O O . ALA A 1 259 ? -4.694 14.053 18.667 1.00 93.69 259 ALA A O 1
ATOM 1993 N N . ASP A 1 260 ? -2.921 15.328 18.121 1.00 90.50 260 ASP A N 1
ATOM 1994 C CA . ASP A 1 260 ? -3.692 16.401 17.498 1.00 90.50 260 ASP A CA 1
ATOM 1995 C C . ASP A 1 260 ? -3.729 16.159 15.986 1.00 90.50 260 ASP A C 1
ATOM 1997 O O . ASP A 1 260 ? -2.698 16.252 15.314 1.00 90.50 260 ASP A O 1
ATOM 2001 N N . LEU A 1 261 ? -4.904 15.832 15.451 1.00 87.56 261 LEU A N 1
ATOM 2002 C CA . LEU A 1 261 ? -5.083 15.552 14.028 1.00 87.56 261 LEU A CA 1
ATOM 2003 C C . LEU A 1 261 ? -5.304 16.857 13.255 1.00 87.56 261 LEU A C 1
ATOM 2005 O O . LEU A 1 261 ? -6.150 17.676 13.633 1.00 87.56 261 LEU A O 1
ATOM 2009 N N . ASP A 1 262 ? -4.560 17.024 12.159 1.00 77.94 262 ASP A N 1
ATOM 2010 C CA . ASP A 1 262 ? -4.741 18.104 11.192 1.00 77.94 262 ASP A CA 1
ATOM 2011 C C . ASP A 1 262 ? -5.539 17.578 9.996 1.00 77.94 262 ASP A C 1
ATOM 2013 O O . ASP A 1 262 ? -5.014 16.982 9.056 1.00 77.94 262 ASP A O 1
ATOM 2017 N N . LEU A 1 263 ? -6.854 17.759 10.072 1.00 68.12 263 LEU A N 1
ATOM 2018 C CA . LEU A 1 263 ? -7.805 17.218 9.103 1.00 68.12 263 LEU A CA 1
ATOM 2019 C C . LEU A 1 263 ? -7.949 18.107 7.855 1.00 68.12 263 LEU A C 1
ATOM 2021 O O . LEU A 1 263 ? -8.700 17.760 6.945 1.00 68.12 263 LEU A O 1
ATOM 2025 N N . GLN A 1 264 ? -7.224 19.234 7.781 1.00 54.91 264 GLN A N 1
ATOM 2026 C CA . GLN A 1 264 ? -7.276 20.155 6.637 1.00 54.91 264 GLN A CA 1
ATOM 2027 C C . GLN A 1 264 ? -6.751 19.518 5.341 1.00 54.91 264 GLN A C 1
ATOM 2029 O O . GLN A 1 264 ? -7.119 19.956 4.255 1.00 54.91 264 GLN A O 1
ATOM 2034 N N . TYR A 1 265 ? -5.945 18.458 5.454 1.00 41.53 265 TYR A N 1
ATOM 2035 C CA . TYR A 1 265 ? -5.349 17.732 4.329 1.00 41.53 265 TYR A CA 1
ATOM 2036 C C . TYR A 1 265 ? -6.247 16.643 3.715 1.00 41.53 265 TYR A C 1
ATOM 2038 O O . TYR A 1 265 ? -5.888 16.082 2.688 1.00 41.53 265 TYR A O 1
ATOM 2046 N N . LEU A 1 266 ? -7.400 16.329 4.320 1.00 45.00 266 LEU A N 1
ATOM 2047 C CA . LEU A 1 266 ? -8.200 15.135 3.995 1.00 45.00 266 LEU A CA 1
ATOM 2048 C C . LEU A 1 266 ? -9.563 15.454 3.364 1.00 45.00 266 LEU A C 1
ATOM 2050 O O . LEU A 1 266 ? -10.467 14.621 3.371 1.00 45.00 266 LEU A O 1
ATOM 2054 N N . ALA A 1 267 ? -9.746 16.679 2.876 1.00 38.62 267 ALA A N 1
ATOM 2055 C CA . ALA A 1 267 ? -11.019 17.182 2.362 1.00 38.62 267 ALA A CA 1
ATOM 2056 C C . ALA A 1 267 ? -11.199 16.986 0.844 1.00 38.62 267 ALA A C 1
ATOM 2058 O O . ALA A 1 267 ? -11.967 17.725 0.230 1.00 38.62 267 ALA A O 1
ATOM 2059 N N . ASP A 1 268 ? -10.517 16.019 0.225 1.00 38.59 268 ASP A N 1
ATOM 2060 C CA . ASP A 1 268 ? -10.667 15.762 -1.209 1.00 38.59 268 ASP A CA 1
ATOM 2061 C C . ASP A 1 268 ? -11.740 14.682 -1.434 1.00 38.59 268 ASP A C 1
ATOM 2063 O O . ASP A 1 268 ? -11.500 13.487 -1.277 1.00 38.59 268 ASP A O 1
ATOM 2067 N N . GLY A 1 269 ? -12.977 15.114 -1.708 1.00 48.84 269 GLY A N 1
ATOM 2068 C CA . GLY A 1 269 ? -14.095 14.215 -2.036 1.00 48.84 269 GLY A CA 1
ATOM 2069 C C . GLY A 1 269 ? -15.495 14.699 -1.640 1.00 48.84 269 GLY A C 1
ATOM 2070 O O . GLY A 1 269 ? -16.471 14.288 -2.264 1.00 48.84 269 GLY A O 1
ATOM 2071 N N . GLN A 1 270 ? -15.626 15.601 -0.660 1.00 58.50 270 GLN A N 1
ATOM 2072 C CA . GLN A 1 270 ? -16.916 16.234 -0.352 1.00 58.50 270 GLN A CA 1
ATOM 2073 C C . GLN A 1 270 ? -17.223 17.332 -1.370 1.00 58.50 270 GLN A C 1
ATOM 2075 O O . GLN A 1 270 ? -16.435 18.261 -1.532 1.00 58.50 270 GLN A O 1
ATOM 2080 N N . GLN A 1 271 ? -18.382 17.258 -2.031 1.00 64.56 271 GLN A N 1
ATOM 2081 C CA . GLN A 1 271 ? -18.829 18.320 -2.930 1.00 64.56 271 GLN A CA 1
ATOM 2082 C C . GLN A 1 271 ? -19.829 19.238 -2.222 1.00 64.56 271 GLN A C 1
ATOM 2084 O O . GLN A 1 271 ? -20.931 18.839 -1.853 1.00 64.56 271 GLN A O 1
ATOM 2089 N N . ARG A 1 272 ? -19.444 20.496 -2.030 1.00 79.00 272 ARG A N 1
ATOM 2090 C CA . ARG A 1 272 ? -20.256 21.563 -1.443 1.00 79.00 272 ARG A CA 1
ATOM 2091 C C . ARG A 1 272 ? -20.655 22.522 -2.555 1.00 79.00 272 ARG A C 1
ATOM 2093 O O . ARG A 1 272 ? -19.824 23.288 -3.043 1.00 79.00 272 ARG A O 1
ATOM 2100 N N . LEU A 1 273 ? -21.910 22.439 -2.988 1.00 85.38 273 LEU A N 1
ATOM 2101 C CA . LEU A 1 273 ? -22.374 23.057 -4.226 1.00 85.38 273 LEU A CA 1
ATOM 2102 C C . LEU A 1 273 ? -23.257 24.273 -3.990 1.00 85.38 273 LEU A C 1
ATOM 2104 O O . LEU A 1 273 ? -24.139 24.264 -3.134 1.00 85.38 273 LEU A O 1
ATOM 2108 N N . VAL A 1 274 ? -23.087 25.283 -4.839 1.00 89.94 274 VAL A N 1
ATOM 2109 C CA . VAL A 1 274 ? -24.106 26.318 -5.052 1.00 89.94 274 VAL A CA 1
ATOM 2110 C C . VAL A 1 274 ? -24.882 25.968 -6.315 1.00 89.94 274 VAL A C 1
ATOM 2112 O O . VAL A 1 274 ? -24.278 25.746 -7.365 1.00 89.94 274 VAL A O 1
ATOM 2115 N N . ILE A 1 275 ? -26.214 25.922 -6.232 1.00 90.62 275 ILE A N 1
ATOM 2116 C CA . ILE A 1 275 ? -27.062 25.703 -7.411 1.00 90.62 275 ILE A CA 1
ATOM 2117 C C . ILE A 1 275 ? -27.460 27.052 -8.000 1.00 90.62 275 ILE A C 1
ATOM 2119 O O . ILE A 1 275 ? -28.082 27.870 -7.325 1.00 90.62 275 ILE A O 1
ATOM 2123 N N . VAL A 1 276 ? -27.153 27.267 -9.277 1.00 89.81 276 VAL A N 1
ATOM 2124 C CA . VAL A 1 276 ? -27.558 28.456 -10.028 1.00 89.81 276 VAL A CA 1
ATOM 2125 C C . VAL A 1 276 ? -28.604 28.058 -11.059 1.00 89.81 276 VAL A C 1
ATOM 2127 O O . VAL A 1 276 ? -28.309 27.357 -12.026 1.00 89.81 276 VAL A O 1
ATOM 2130 N N . HIS A 1 277 ? -29.833 28.524 -10.873 1.00 87.50 277 HIS A N 1
ATOM 2131 C CA . HIS A 1 277 ? -30.933 28.286 -11.795 1.00 87.50 277 HIS A CA 1
ATOM 2132 C C . HIS A 1 277 ? -31.228 29.542 -12.639 1.00 87.50 277 HIS A C 1
ATOM 2134 O O . HIS A 1 277 ? -31.583 30.591 -12.089 1.00 87.50 277 HIS A O 1
ATOM 2140 N N . PRO A 1 278 ? -31.069 29.475 -13.973 1.00 81.31 278 PRO A N 1
ATOM 2141 C CA . PRO A 1 278 ? -31.424 30.574 -14.858 1.00 81.31 278 PRO A CA 1
ATOM 2142 C C . PRO A 1 278 ? -32.941 30.642 -15.096 1.00 81.31 278 PRO A C 1
ATOM 2144 O O . PRO A 1 278 ? -33.529 29.742 -15.682 1.00 81.31 278 PRO A O 1
ATOM 2147 N N . ASP A 1 279 ? -33.560 31.756 -14.711 1.00 74.44 279 ASP A N 1
ATOM 2148 C CA . ASP A 1 279 ? -34.979 32.051 -14.929 1.00 74.44 279 ASP A CA 1
ATOM 2149 C C . ASP A 1 279 ? -35.190 32.761 -16.280 1.00 74.44 279 ASP A C 1
ATOM 2151 O O . ASP A 1 279 ? -34.774 33.910 -16.478 1.00 74.44 279 ASP A O 1
ATOM 2155 N N . VAL A 1 280 ? -35.787 32.073 -17.255 1.00 65.44 280 VAL A N 1
ATOM 2156 C CA . VAL A 1 280 ? -35.797 32.526 -18.655 1.00 65.44 280 VAL A CA 1
ATOM 2157 C C . VAL A 1 280 ? -36.975 33.458 -18.959 1.00 65.44 280 VAL A C 1
ATOM 2159 O O . VAL A 1 280 ? -38.134 33.050 -18.929 1.00 65.44 280 VAL A O 1
ATOM 2162 N N . LYS A 1 281 ? -36.694 34.707 -19.354 1.00 56.25 281 LYS A N 1
ATOM 2163 C CA . LYS A 1 281 ? -37.713 35.682 -19.792 1.00 56.25 281 LYS A CA 1
ATOM 2164 C C . LYS A 1 281 ? -37.797 35.750 -21.323 1.00 56.25 281 LYS A C 1
ATOM 2166 O O . LYS A 1 281 ? -37.005 36.459 -21.946 1.00 56.25 281 LYS A O 1
ATOM 2171 N N . TRP A 1 282 ? -38.761 35.052 -21.931 1.00 48.09 282 TRP A N 1
ATOM 2172 C CA . TRP A 1 282 ? -39.043 35.141 -23.375 1.00 48.09 282 TRP A CA 1
ATOM 2173 C C . TRP A 1 282 ? -40.029 36.270 -23.730 1.00 48.09 282 TRP A C 1
ATOM 2175 O O . TRP A 1 282 ? -40.846 36.690 -22.915 1.00 48.09 282 TRP A O 1
ATOM 2185 N N . GLY A 1 283 ? -39.902 36.788 -24.960 1.00 48.88 283 GLY A N 1
ATOM 2186 C CA . GLY A 1 283 ? -40.641 37.935 -25.504 1.00 48.88 283 GLY A CA 1
ATOM 2187 C C . GLY A 1 283 ? -42.149 37.728 -25.733 1.00 48.88 283 GLY A C 1
ATOM 2188 O O . GLY A 1 283 ? -42.707 36.662 -25.501 1.00 48.88 283 GLY A O 1
ATOM 2189 N N . SER A 1 284 ? -42.798 38.786 -26.230 1.00 43.22 284 SER A N 1
ATOM 2190 C CA . SER A 1 284 ? -44.220 39.163 -26.083 1.00 43.22 284 SER A CA 1
ATOM 2191 C C . SER A 1 284 ? -45.325 38.222 -26.606 1.00 43.22 284 SER A C 1
ATOM 2193 O O . SER A 1 284 ? -46.490 38.617 -26.599 1.00 43.22 284 SER A O 1
ATOM 2195 N N . ARG A 1 285 ? -45.034 36.983 -27.023 1.00 46.69 285 ARG A N 1
ATOM 2196 C CA . ARG A 1 285 ? -46.055 35.997 -27.437 1.00 46.69 285 ARG A CA 1
ATOM 2197 C C . ARG A 1 285 ? -45.639 34.550 -27.111 1.00 46.69 285 ARG A C 1
ATOM 2199 O O . ARG A 1 285 ? -45.349 33.793 -28.030 1.00 46.69 285 ARG A O 1
ATOM 2206 N N . LYS A 1 286 ? -45.599 34.176 -25.822 1.00 46.88 286 LYS A N 1
ATOM 2207 C CA . LYS A 1 286 ? -45.840 32.823 -25.241 1.00 46.88 286 LYS A CA 1
ATOM 2208 C C . LYS A 1 286 ? -45.671 32.877 -23.706 1.00 46.88 286 LYS A C 1
ATOM 2210 O O . LYS A 1 286 ? -44.972 33.753 -23.212 1.00 46.88 286 LYS A O 1
ATOM 2215 N N . GLN A 1 287 ? -46.386 32.009 -22.978 1.00 44.34 287 GLN A N 1
ATOM 2216 C CA . GLN A 1 287 ? -46.596 32.058 -21.517 1.00 44.34 287 GLN A CA 1
ATOM 2217 C C . GLN A 1 287 ? -45.296 32.121 -20.693 1.00 44.34 287 GLN A C 1
ATOM 2219 O O . GLN A 1 287 ? -44.329 31.425 -20.991 1.00 44.34 287 GLN A O 1
ATOM 2224 N N . HIS A 1 288 ? -45.308 32.954 -19.645 1.00 51.88 288 HIS A N 1
ATOM 2225 C CA . HIS A 1 288 ? -44.290 32.995 -18.593 1.00 51.88 288 HIS A CA 1
ATOM 2226 C C . HIS A 1 288 ? -44.132 31.615 -17.938 1.00 51.88 288 HIS A C 1
ATOM 2228 O O . HIS A 1 288 ? -45.147 30.968 -17.688 1.00 51.88 288 HIS A O 1
ATOM 2234 N N . LEU A 1 289 ? -42.907 31.225 -17.563 1.00 51.62 289 LEU A N 1
ATOM 2235 C CA . LEU A 1 289 ? -42.753 30.294 -16.444 1.00 51.62 289 LEU A CA 1
ATOM 2236 C C . LEU A 1 289 ? -43.346 31.002 -15.221 1.00 51.62 289 LEU A C 1
ATOM 2238 O O . LEU A 1 289 ? -42.940 32.112 -14.869 1.00 51.62 289 LEU A O 1
ATOM 2242 N N . THR A 1 290 ? -44.383 30.426 -14.633 1.00 57.81 290 THR A N 1
ATOM 2243 C CA . THR A 1 290 ? -44.960 30.941 -13.391 1.00 57.81 290 THR A CA 1
ATOM 2244 C C . THR A 1 290 ? -43.907 30.851 -12.284 1.00 57.81 290 THR A C 1
ATOM 2246 O O . THR A 1 290 ? -43.084 29.939 -12.287 1.00 57.81 290 THR A O 1
ATOM 2249 N N . THR A 1 291 ? -43.929 31.746 -11.290 1.00 58.88 291 THR A N 1
ATOM 2250 C CA . THR A 1 291 ? -43.002 31.688 -10.137 1.00 58.88 291 THR A CA 1
ATOM 2251 C C . THR A 1 291 ? -42.978 30.295 -9.481 1.00 58.88 291 THR A C 1
ATOM 2253 O O . THR A 1 291 ? -41.949 29.866 -8.970 1.00 58.88 291 THR A O 1
ATOM 2256 N N . GLY A 1 292 ? -44.091 29.552 -9.553 1.00 59.16 292 GLY A N 1
ATOM 2257 C CA . GLY A 1 292 ? -44.189 28.171 -9.078 1.00 59.16 292 GLY A CA 1
ATOM 2258 C C . GLY A 1 292 ? -43.427 27.129 -9.911 1.00 59.16 292 GLY A C 1
ATOM 2259 O O . GLY A 1 292 ? -43.019 26.112 -9.358 1.00 59.16 292 GLY A O 1
ATOM 2260 N N . GLU A 1 293 ? -43.196 27.349 -11.206 1.00 63.59 293 GLU A N 1
ATOM 2261 C CA . GLU A 1 293 ? -42.439 26.428 -12.068 1.00 63.59 293 GLU A CA 1
ATOM 2262 C C . GLU A 1 293 ? -40.929 26.550 -11.846 1.00 63.59 293 GLU A C 1
ATOM 2264 O O . GLU A 1 293 ? -40.272 25.527 -11.653 1.00 63.59 293 GLU A O 1
ATOM 2269 N N . SER A 1 294 ? -40.388 27.770 -11.748 1.00 65.25 294 SER A N 1
ATOM 2270 C CA . SER A 1 294 ? -38.965 27.985 -11.431 1.00 65.25 294 SER A CA 1
ATOM 2271 C C . SER A 1 294 ? -38.618 27.463 -10.025 1.00 65.25 294 SER A C 1
ATOM 2273 O O . SER A 1 294 ? -37.564 26.860 -9.821 1.00 65.25 294 SER A O 1
ATOM 2275 N N . SER A 1 295 ? -39.534 27.592 -9.052 1.00 70.12 295 SER A N 1
ATOM 2276 C CA . SER A 1 295 ? -39.372 26.981 -7.723 1.00 70.12 295 SER A CA 1
ATOM 2277 C C . SER A 1 295 ? -39.394 25.449 -7.757 1.00 70.12 295 SER A C 1
ATOM 2279 O O . SER A 1 295 ? -38.617 24.820 -7.041 1.00 70.12 295 SER A O 1
ATOM 2281 N N . ARG A 1 296 ? -40.239 24.830 -8.594 1.00 74.75 296 ARG A N 1
ATOM 2282 C CA . ARG A 1 296 ? -40.273 23.365 -8.756 1.00 74.75 296 ARG A CA 1
ATOM 2283 C C . ARG A 1 296 ? -39.010 22.828 -9.426 1.00 74.75 296 ARG A C 1
ATOM 2285 O O . ARG A 1 296 ? -38.476 21.830 -8.960 1.00 74.75 296 ARG A O 1
ATOM 2292 N N . GLN A 1 297 ? -38.505 23.497 -10.462 1.00 78.25 297 GLN A N 1
ATOM 2293 C CA . GLN A 1 297 ? -37.272 23.091 -11.149 1.00 78.25 297 GLN A CA 1
ATOM 2294 C C . GLN A 1 297 ? -36.027 23.254 -10.270 1.00 78.25 297 GLN A C 1
ATOM 2296 O O . GLN A 1 297 ? -35.102 22.445 -10.350 1.00 78.25 297 GLN A O 1
ATOM 2301 N N . LEU A 1 298 ? -36.002 24.273 -9.406 1.00 82.88 298 LEU A N 1
ATOM 2302 C CA . LEU A 1 298 ? -34.948 24.418 -8.407 1.00 82.88 298 LEU A CA 1
ATOM 2303 C C . LEU A 1 298 ? -35.039 23.333 -7.324 1.00 82.88 298 LEU A C 1
ATOM 2305 O O . LEU A 1 298 ? -34.020 22.739 -6.986 1.00 82.88 298 LEU A O 1
ATOM 2309 N N . ALA A 1 299 ? -36.241 23.039 -6.817 1.00 82.88 299 ALA A N 1
ATOM 2310 C CA . ALA A 1 299 ? -36.450 21.959 -5.850 1.00 82.88 299 ALA A CA 1
ATOM 2311 C C . ALA A 1 299 ? -36.055 20.590 -6.426 1.00 82.88 299 ALA A C 1
ATOM 2313 O O . ALA A 1 299 ? -35.457 19.774 -5.732 1.00 82.88 299 ALA A O 1
ATOM 2314 N N . GLU A 1 300 ? -36.325 20.360 -7.710 1.00 86.44 300 GLU A N 1
ATOM 2315 C CA . GLU A 1 300 ? -35.875 19.170 -8.425 1.00 86.44 300 GLU A CA 1
ATOM 2316 C C . GLU A 1 300 ? -34.344 19.117 -8.543 1.00 86.44 300 GLU A C 1
ATOM 2318 O O . GLU A 1 300 ? -33.752 18.078 -8.274 1.00 86.44 300 GLU A O 1
ATOM 2323 N N . ALA A 1 301 ? -33.681 20.227 -8.885 1.00 86.06 301 ALA A N 1
ATOM 2324 C CA . ALA A 1 301 ? -32.219 20.285 -8.961 1.00 86.06 301 ALA A CA 1
ATOM 2325 C C . ALA A 1 301 ? -31.545 20.037 -7.602 1.00 86.06 301 ALA A C 1
ATOM 2327 O O . ALA A 1 301 ? -30.538 19.334 -7.534 1.00 86.06 301 ALA A O 1
ATOM 2328 N N . VAL A 1 302 ? -32.128 20.563 -6.519 1.00 85.81 302 VAL A N 1
ATOM 2329 C CA . VAL A 1 302 ? -31.729 20.228 -5.143 1.00 85.81 302 VAL A CA 1
ATOM 2330 C C . VAL A 1 302 ? -31.951 18.738 -4.876 1.00 85.81 302 VAL A C 1
ATOM 2332 O O . VAL A 1 302 ? -31.067 18.076 -4.342 1.00 85.81 302 VAL A O 1
ATOM 2335 N N . GLY A 1 303 ? -33.096 18.194 -5.297 1.00 83.88 303 GLY A N 1
ATOM 2336 C CA . GLY A 1 303 ? -33.408 16.769 -5.208 1.00 83.88 303 GLY A CA 1
ATOM 2337 C C . GLY A 1 303 ? -32.365 15.890 -5.898 1.00 83.88 303 GLY A C 1
ATOM 2338 O O . GLY A 1 303 ? -31.897 14.939 -5.287 1.00 83.88 303 GLY A O 1
ATOM 2339 N N . LEU A 1 304 ? -31.938 16.239 -7.117 1.00 85.94 304 LEU A N 1
ATOM 2340 C CA . LEU A 1 304 ? -30.886 15.519 -7.846 1.00 85.94 304 LEU A CA 1
ATOM 2341 C C . LEU A 1 304 ? -29.574 15.487 -7.054 1.00 85.94 304 LEU A C 1
ATOM 2343 O O . LEU A 1 304 ? -29.002 14.418 -6.867 1.00 85.94 304 LEU A O 1
ATOM 2347 N N . VAL A 1 305 ? -29.119 16.630 -6.536 1.00 83.81 305 VAL A N 1
ATOM 2348 C CA . VAL A 1 305 ? -27.887 16.685 -5.732 1.00 83.81 305 VAL A CA 1
ATOM 2349 C C . VAL A 1 305 ? -28.020 15.856 -4.454 1.00 83.81 305 VAL A C 1
ATOM 2351 O O . VAL A 1 305 ? -27.108 15.111 -4.119 1.00 83.81 305 VAL A O 1
ATOM 2354 N N . ASN A 1 306 ? -29.174 15.908 -3.789 1.00 82.38 306 ASN A N 1
ATOM 2355 C CA . ASN A 1 306 ? -29.422 15.159 -2.556 1.00 82.38 306 ASN A CA 1
ATOM 2356 C C . ASN A 1 306 ? -29.548 13.636 -2.762 1.00 82.38 306 ASN A C 1
ATOM 2358 O O . ASN A 1 306 ? -29.595 12.904 -1.778 1.00 82.38 306 ASN A O 1
ATOM 2362 N N . THR A 1 307 ? -29.613 13.146 -4.008 1.00 78.75 307 THR A N 1
ATOM 2363 C CA . THR A 1 307 ? -29.529 11.699 -4.304 1.00 78.75 307 THR A CA 1
ATOM 2364 C C . THR A 1 307 ? -28.092 11.174 -4.366 1.00 78.75 307 THR A C 1
ATOM 2366 O O . THR A 1 307 ? -27.898 9.967 -4.501 1.00 78.75 307 THR A O 1
ATOM 2369 N N . LEU A 1 308 ? -27.092 12.058 -4.289 1.00 72.31 308 LEU A N 1
ATOM 2370 C CA . LEU A 1 308 ? -25.674 11.713 -4.313 1.00 72.31 308 LEU A CA 1
ATOM 2371 C C . LEU A 1 308 ? -25.089 11.752 -2.903 1.00 72.31 308 LEU A C 1
ATOM 2373 O O . LEU A 1 308 ? -25.117 12.783 -2.229 1.00 72.31 308 LEU A O 1
ATOM 2377 N N . ASP A 1 309 ? -24.492 10.639 -2.487 1.00 56.88 309 ASP A N 1
ATOM 2378 C CA . ASP A 1 309 ? -23.758 10.570 -1.228 1.00 56.88 309 ASP A CA 1
ATOM 2379 C C . ASP A 1 309 ? -22.560 11.542 -1.265 1.00 56.88 309 ASP A C 1
ATOM 2381 O O . ASP A 1 309 ? -21.844 11.635 -2.264 1.00 56.88 309 ASP A O 1
ATOM 2385 N N . ASN A 1 310 ? -22.332 12.274 -0.169 1.00 64.12 310 ASN A N 1
ATOM 2386 C CA . ASN A 1 310 ? -21.248 13.260 0.003 1.00 64.12 310 ASN A CA 1
ATOM 2387 C C . ASN A 1 310 ? -21.359 14.562 -0.822 1.00 64.12 310 ASN A C 1
ATOM 2389 O O . ASN A 1 310 ? -20.405 15.347 -0.850 1.00 64.12 310 ASN A O 1
ATOM 2393 N N . TRP A 1 311 ? -22.507 14.829 -1.457 1.00 81.69 311 TRP A N 1
ATOM 2394 C CA . TRP A 1 311 ? -22.809 16.122 -2.082 1.00 81.69 311 TRP A CA 1
ATOM 2395 C C . TRP A 1 311 ? -23.794 16.907 -1.210 1.00 81.69 311 TRP A C 1
ATOM 2397 O O . TRP A 1 311 ? -24.787 16.370 -0.730 1.00 81.69 311 TRP A O 1
ATOM 2407 N N . THR A 1 312 ? -23.532 18.193 -0.986 1.00 81.31 312 THR A N 1
ATOM 2408 C CA . THR A 1 312 ? -24.395 19.064 -0.174 1.00 81.31 312 THR A CA 1
ATOM 2409 C C . THR A 1 312 ? -24.661 20.376 -0.891 1.00 81.31 312 THR A C 1
ATOM 2411 O O . THR A 1 312 ? -23.745 21.005 -1.423 1.00 81.31 312 THR A O 1
ATOM 2414 N N . VAL A 1 313 ? -25.922 20.807 -0.903 1.00 85.88 313 VAL A N 1
ATOM 2415 C CA . VAL A 1 313 ? -26.295 22.128 -1.417 1.00 85.88 313 VAL A CA 1
ATOM 2416 C C . VAL A 1 313 ? -26.066 23.161 -0.317 1.00 85.88 313 VAL A C 1
ATOM 2418 O O . VAL A 1 313 ? -26.754 23.154 0.700 1.00 85.88 313 VAL A O 1
ATOM 2421 N N . VAL A 1 314 ? -25.087 24.039 -0.523 1.00 83.50 314 VAL A N 1
ATOM 2422 C CA . VAL A 1 314 ? -24.723 25.118 0.407 1.00 83.50 314 VAL A CA 1
ATOM 2423 C C . VAL A 1 314 ? -25.632 26.329 0.228 1.00 83.50 314 VAL A C 1
ATOM 2425 O O . VAL A 1 314 ? -26.018 26.955 1.210 1.00 83.50 314 VAL A O 1
ATOM 2428 N N . ASP A 1 315 ? -25.970 26.665 -1.018 1.00 84.25 315 ASP A N 1
ATOM 2429 C CA . ASP A 1 315 ? -26.866 27.776 -1.337 1.00 84.25 315 ASP A CA 1
ATOM 2430 C C . ASP A 1 315 ? -27.549 27.562 -2.698 1.00 84.25 315 ASP A C 1
ATOM 2432 O O . ASP A 1 315 ? -27.091 26.783 -3.541 1.00 84.25 315 ASP A O 1
ATOM 2436 N N . THR A 1 316 ? -28.647 28.280 -2.930 1.00 88.44 316 THR A N 1
ATOM 2437 C CA . THR A 1 316 ? -29.369 28.291 -4.204 1.00 88.44 316 THR A CA 1
ATOM 2438 C C . THR A 1 316 ? -29.575 29.717 -4.701 1.00 88.44 316 THR A C 1
ATOM 2440 O O . THR A 1 316 ? -29.841 30.647 -3.939 1.00 88.44 316 THR A O 1
ATOM 2443 N N . VAL A 1 317 ? -29.438 29.916 -6.010 1.00 86.50 317 VAL A N 1
ATOM 2444 C CA . VAL A 1 317 ? -29.535 31.228 -6.645 1.00 86.50 317 VAL A CA 1
ATOM 2445 C C . VAL A 1 317 ? -30.403 31.125 -7.888 1.00 86.50 317 VAL A C 1
ATOM 2447 O O . VAL A 1 317 ? -30.110 30.344 -8.787 1.00 86.50 317 VAL A O 1
ATOM 2450 N N . VAL A 1 318 ? -31.446 31.951 -7.972 1.00 82.00 318 VAL A N 1
ATOM 2451 C CA . VAL A 1 318 ? -32.268 32.095 -9.180 1.00 82.00 318 VAL A CA 1
ATOM 2452 C C . VAL A 1 318 ? -31.945 33.431 -9.838 1.00 82.00 318 VAL A C 1
ATOM 2454 O O . VAL A 1 318 ? -32.040 34.475 -9.193 1.00 82.00 318 VAL A O 1
ATOM 2457 N N . LEU A 1 319 ? -31.557 33.420 -11.115 1.00 79.75 319 LEU A N 1
ATOM 2458 C CA . LEU A 1 319 ? -31.200 34.638 -11.849 1.00 79.75 319 LEU A CA 1
ATOM 2459 C C . LEU A 1 319 ? -31.907 34.725 -13.186 1.00 79.75 319 LEU A C 1
ATOM 2461 O O . LEU A 1 319 ? -31.834 33.814 -14.001 1.00 79.75 319 LEU A O 1
ATOM 2465 N N . SER A 1 320 ? -32.500 35.884 -13.460 1.00 71.75 320 SER A N 1
ATOM 2466 C CA . SER A 1 320 ? -33.161 36.100 -14.738 1.00 71.75 320 SER A CA 1
ATOM 2467 C C . SER A 1 320 ? -32.161 36.170 -15.899 1.00 71.75 320 SER A C 1
ATOM 2469 O O . SER A 1 320 ? -31.196 36.941 -15.863 1.00 71.75 320 SER A O 1
ATOM 2471 N N . THR A 1 321 ? -32.425 35.406 -16.959 1.00 69.88 321 THR A N 1
ATOM 2472 C CA . THR A 1 321 ? -31.707 35.459 -18.236 1.00 69.88 321 THR A CA 1
ATOM 2473 C C . THR A 1 321 ? -32.676 35.551 -19.414 1.00 69.88 321 THR A C 1
ATOM 2475 O O . THR A 1 321 ? -33.825 35.127 -19.341 1.00 69.88 321 THR A O 1
ATOM 2478 N N . LYS A 1 322 ? -32.226 36.144 -20.524 1.00 61.66 322 LYS A N 1
ATOM 2479 C CA . LYS A 1 322 ? -33.008 36.227 -21.770 1.00 61.66 322 LYS A CA 1
ATOM 2480 C C . LYS A 1 322 ? -32.715 35.067 -22.724 1.00 61.66 322 LYS A C 1
ATOM 2482 O O . LYS A 1 322 ? -33.512 34.819 -23.618 1.00 61.66 322 LYS A O 1
ATOM 2487 N N . THR A 1 323 ? -31.567 34.400 -22.573 1.00 63.16 323 THR A N 1
ATOM 2488 C CA . THR A 1 323 ? -31.071 33.385 -23.518 1.00 63.16 323 THR A CA 1
ATOM 2489 C C . THR A 1 323 ? -30.096 32.424 -22.818 1.00 63.16 323 THR A C 1
ATOM 2491 O O . THR A 1 323 ? -28.889 32.673 -22.861 1.00 63.16 323 THR A O 1
ATOM 2494 N N . PRO A 1 324 ? -30.581 31.349 -22.171 1.00 58.25 324 PRO A N 1
ATOM 2495 C CA . PRO A 1 324 ? -29.734 30.413 -21.421 1.00 58.25 324 PRO A CA 1
ATOM 2496 C C . PRO A 1 324 ? -28.789 29.593 -22.316 1.00 58.25 324 PRO A C 1
ATOM 2498 O O . PRO A 1 324 ? -27.762 29.131 -21.845 1.00 58.25 324 PRO A O 1
ATOM 2501 N N . GLU A 1 325 ? -29.095 29.470 -23.611 1.00 54.91 325 GLU A N 1
ATOM 2502 C CA . GLU A 1 325 ? -28.331 28.668 -24.584 1.00 54.91 325 GLU A CA 1
ATOM 2503 C C . GLU A 1 325 ? -27.242 29.459 -25.336 1.00 54.91 325 GLU A C 1
ATOM 2505 O O . GLU A 1 325 ? -26.564 28.932 -26.217 1.00 54.91 325 GLU A O 1
ATOM 2510 N N . LYS A 1 326 ? -27.072 30.757 -25.050 1.00 59.91 326 LYS A N 1
ATOM 2511 C CA . LYS A 1 326 ? -26.049 31.581 -25.717 1.00 59.91 326 LYS A CA 1
ATOM 2512 C C . LYS A 1 326 ? -24.701 31.490 -25.006 1.00 59.91 326 LYS A C 1
ATOM 2514 O O . LYS A 1 326 ? -24.633 31.272 -23.804 1.00 59.91 326 LYS A O 1
ATOM 2519 N N . LYS A 1 327 ? -23.630 31.815 -25.749 1.00 54.56 327 LYS A N 1
ATOM 2520 C CA . LYS A 1 327 ? -22.223 31.842 -25.289 1.00 54.56 327 LYS A CA 1
ATOM 2521 C C . LYS A 1 327 ? -22.015 32.547 -23.935 1.00 54.56 327 LYS A C 1
ATOM 2523 O O . LYS A 1 327 ? -21.109 32.182 -23.203 1.00 54.56 327 LYS A O 1
ATOM 2528 N N . ARG A 1 328 ? -22.867 33.525 -23.591 1.00 65.81 328 ARG A N 1
ATOM 2529 C CA . ARG A 1 328 ? -22.953 34.133 -22.254 1.00 65.81 328 ARG A CA 1
ATOM 2530 C C . ARG A 1 328 ? -24.348 33.928 -21.667 1.00 65.81 328 ARG A C 1
ATOM 2532 O O . ARG A 1 328 ? -25.292 34.596 -22.089 1.00 65.81 328 ARG A O 1
ATOM 2539 N N . ILE A 1 329 ? -24.442 33.033 -20.684 1.00 67.25 329 ILE A N 1
ATOM 2540 C CA . ILE A 1 329 ? -25.691 32.640 -20.008 1.00 67.25 329 ILE A CA 1
ATOM 2541 C C . ILE A 1 329 ? -26.251 33.795 -19.168 1.00 67.25 329 ILE A C 1
ATOM 2543 O O . ILE A 1 329 ? -27.463 34.010 -19.131 1.00 67.25 329 ILE A O 1
ATOM 2547 N N . PHE A 1 330 ? -25.376 34.589 -18.543 1.00 78.56 330 PHE A N 1
ATOM 2548 C CA . PHE A 1 330 ? -25.744 35.728 -17.700 1.00 78.56 330 PHE A CA 1
ATOM 2549 C C . PHE A 1 330 ? -25.280 37.056 -18.318 1.00 78.56 330 PHE A C 1
ATOM 2551 O O . PHE A 1 330 ? -24.190 37.162 -18.883 1.00 78.56 330 PHE A O 1
ATOM 2558 N N . GLY A 1 331 ? -26.109 38.100 -18.205 1.00 74.81 331 GLY A N 1
ATOM 2559 C CA . GLY A 1 331 ? -25.706 39.465 -18.563 1.00 74.81 331 GLY A CA 1
ATOM 2560 C C . GLY A 1 331 ? -24.606 39.987 -17.628 1.00 74.81 331 GLY A C 1
ATOM 2561 O O . GLY A 1 331 ? -24.530 39.554 -16.483 1.00 74.81 331 GLY A O 1
ATOM 2562 N N . LYS A 1 332 ? -23.780 40.943 -18.089 1.00 73.88 332 LYS A N 1
ATOM 2563 C CA . LYS A 1 332 ? -22.589 41.434 -17.356 1.00 73.88 332 LYS A CA 1
ATOM 2564 C C . LYS A 1 332 ? -22.850 41.773 -15.876 1.00 73.88 332 LYS A C 1
ATOM 2566 O O . LYS A 1 332 ? -22.058 41.373 -15.035 1.00 73.88 332 LYS A O 1
ATOM 2571 N N . GLY A 1 333 ? -23.958 42.451 -15.561 1.00 75.75 333 GLY A N 1
ATOM 2572 C CA . GLY A 1 333 ? -24.307 42.807 -14.177 1.00 75.75 333 GLY A CA 1
ATOM 2573 C C . GLY A 1 333 ? -24.681 41.601 -13.305 1.00 75.75 333 GLY A C 1
ATOM 2574 O O . GLY A 1 333 ? -24.148 41.447 -12.211 1.00 75.75 333 GLY A O 1
ATOM 2575 N N . ASN A 1 334 ? -25.524 40.694 -13.815 1.00 79.31 334 ASN A N 1
ATOM 2576 C CA . ASN A 1 334 ? -25.888 39.462 -13.099 1.00 79.31 334 ASN A CA 1
ATOM 2577 C C . ASN A 1 334 ? -24.672 38.549 -12.908 1.00 79.31 334 ASN A C 1
ATOM 2579 O O . ASN A 1 334 ? -24.535 37.925 -11.864 1.00 79.31 334 ASN A O 1
ATOM 2583 N N . PHE A 1 335 ? -23.776 38.497 -13.896 1.00 82.06 335 PHE A N 1
ATOM 2584 C CA . PHE A 1 335 ? -22.542 37.723 -13.818 1.00 82.06 335 PHE A CA 1
ATOM 2585 C C . PHE A 1 335 ? -21.582 38.256 -12.744 1.00 82.06 335 PHE A C 1
ATOM 2587 O O . PHE A 1 335 ? -21.028 37.466 -11.984 1.00 82.06 335 PHE A O 1
ATOM 2594 N N . GLN A 1 336 ? -21.414 39.580 -12.641 1.00 79.94 336 GLN A N 1
ATOM 2595 C CA . GLN A 1 336 ? -20.586 40.203 -11.599 1.00 79.94 336 GLN A CA 1
ATOM 2596 C C . GLN A 1 336 ? -21.146 39.936 -10.198 1.00 79.94 336 GLN A C 1
ATOM 2598 O O . GLN A 1 336 ? -20.420 39.439 -9.342 1.00 79.94 336 GLN A O 1
ATOM 2603 N N . SER A 1 337 ? -22.447 40.160 -9.995 1.00 81.44 337 SER A N 1
ATOM 2604 C CA . SER A 1 337 ? -23.106 39.898 -8.709 1.00 81.44 337 SER A CA 1
ATOM 2605 C C . SER A 1 337 ? -23.044 38.418 -8.309 1.00 81.44 337 SER A C 1
ATOM 2607 O O . SER A 1 337 ? -22.752 38.096 -7.158 1.00 81.44 337 SER A O 1
ATOM 2609 N N . LEU A 1 338 ? -23.253 37.504 -9.265 1.00 84.12 338 LEU A N 1
ATOM 2610 C CA . LEU A 1 338 ? -23.133 36.066 -9.029 1.00 84.12 338 LEU A CA 1
ATOM 2611 C C . LEU A 1 338 ? -21.696 35.669 -8.662 1.00 84.12 338 LEU A C 1
ATOM 2613 O O . LEU A 1 338 ? -21.495 34.885 -7.741 1.00 84.12 338 LEU A O 1
ATOM 2617 N N . THR A 1 339 ? -20.702 36.241 -9.343 1.00 84.81 339 THR A N 1
ATOM 2618 C CA . THR A 1 339 ? -19.279 35.982 -9.077 1.00 84.81 339 THR A CA 1
ATOM 2619 C C . THR A 1 339 ? -18.872 36.451 -7.682 1.00 84.81 339 THR A C 1
ATOM 2621 O O . THR A 1 339 ? -18.184 35.719 -6.975 1.00 84.81 339 THR A O 1
ATOM 2624 N N . GLU A 1 340 ? -19.319 37.634 -7.252 1.00 82.94 340 GLU A N 1
ATOM 2625 C CA . GLU A 1 340 ? -19.082 38.121 -5.887 1.00 82.94 340 GLU A CA 1
ATOM 2626 C C . GLU A 1 340 ? -19.715 37.196 -4.846 1.00 82.94 340 GLU A C 1
ATOM 2628 O O . GLU A 1 340 ? -19.045 36.803 -3.892 1.00 82.94 340 GLU A O 1
ATOM 2633 N N . LYS A 1 341 ? -20.969 36.779 -5.062 1.00 81.25 341 LYS A N 1
ATOM 2634 C CA . LYS A 1 341 ? -21.682 35.883 -4.145 1.00 81.25 341 LYS A CA 1
ATOM 2635 C C . LYS A 1 341 ? -21.002 34.514 -4.024 1.00 81.25 341 LYS A C 1
ATOM 2637 O O . LYS A 1 341 ? -20.799 34.025 -2.915 1.00 81.25 341 LYS A O 1
ATOM 2642 N N . ILE A 1 342 ? -20.613 33.915 -5.149 1.00 84.75 342 ILE A N 1
ATOM 2643 C CA . ILE A 1 342 ? -19.914 32.622 -5.180 1.00 84.75 342 ILE A CA 1
ATOM 2644 C C . ILE A 1 342 ? -18.567 32.733 -4.454 1.00 84.75 342 ILE A C 1
ATOM 2646 O O . ILE A 1 342 ? -18.292 31.932 -3.568 1.00 84.75 342 ILE A O 1
ATOM 2650 N N . ARG A 1 343 ? -17.771 33.777 -4.726 1.00 79.19 343 ARG A N 1
ATOM 2651 C CA . ARG A 1 343 ? -16.471 33.991 -4.062 1.00 79.19 343 ARG A CA 1
ATOM 2652 C C . ARG A 1 343 ? -16.577 34.284 -2.561 1.00 79.19 343 ARG A C 1
ATOM 2654 O O . ARG A 1 343 ? -15.635 34.005 -1.828 1.00 79.19 343 ARG A O 1
ATOM 2661 N N . GLN A 1 344 ? -17.691 34.854 -2.099 1.00 76.75 344 GLN A N 1
ATOM 2662 C CA . GLN A 1 344 ? -17.946 35.114 -0.675 1.00 76.75 344 GLN A CA 1
ATOM 2663 C C . GLN A 1 344 ? -18.498 33.893 0.078 1.00 76.75 344 GLN A C 1
ATOM 2665 O O . GLN A 1 344 ? -18.521 33.896 1.309 1.00 76.75 344 GLN A O 1
ATOM 2670 N N . THR A 1 345 ? -18.941 32.848 -0.627 1.00 72.88 345 THR A N 1
ATOM 2671 C CA . THR A 1 345 ? -19.504 31.649 0.003 1.00 72.88 345 THR A CA 1
ATOM 2672 C C . THR A 1 345 ? -18.373 30.714 0.434 1.00 72.88 345 THR A C 1
ATOM 2674 O O . THR A 1 345 ? -17.658 30.155 -0.393 1.00 72.88 345 THR A O 1
ATOM 2677 N N . ALA A 1 346 ? -18.189 30.543 1.744 1.00 64.62 346 ALA A N 1
ATOM 2678 C CA . ALA A 1 346 ? -17.076 29.765 2.280 1.00 64.62 346 ALA A CA 1
ATOM 2679 C C . ALA A 1 346 ? -17.242 28.249 2.055 1.00 64.62 346 ALA A C 1
ATOM 2681 O O . ALA A 1 346 ? -18.287 27.663 2.354 1.00 64.62 346 ALA A O 1
ATOM 2682 N N . GLY A 1 347 ? -16.164 27.606 1.596 1.00 66.62 347 GLY A N 1
ATOM 2683 C CA . GLY A 1 347 ? -16.064 26.149 1.498 1.00 66.62 347 GLY A CA 1
ATOM 2684 C C . GLY A 1 347 ? -16.890 25.528 0.373 1.00 66.62 347 GLY A C 1
ATOM 2685 O O . GLY A 1 347 ? -17.363 24.409 0.536 1.00 66.62 347 GLY A O 1
ATOM 2686 N N . ILE A 1 348 ? -17.121 26.243 -0.729 1.00 81.31 348 ILE A N 1
ATOM 2687 C CA . ILE A 1 348 ? -17.735 25.671 -1.934 1.00 81.31 348 ILE A CA 1
ATOM 2688 C C . ILE A 1 348 ? -16.670 24.982 -2.792 1.00 81.31 348 ILE A C 1
ATOM 2690 O O . ILE A 1 348 ? -15.555 25.481 -2.921 1.00 81.31 348 ILE A O 1
ATOM 2694 N N . THR A 1 349 ? -17.011 23.841 -3.379 1.00 76.44 349 THR A N 1
ATOM 2695 C CA . THR A 1 349 ? -16.093 23.045 -4.216 1.00 76.44 349 THR A CA 1
ATOM 2696 C C . THR A 1 349 ? -16.530 23.006 -5.678 1.00 76.44 349 THR A C 1
ATOM 2698 O O . THR A 1 349 ? -15.706 22.787 -6.565 1.00 76.44 349 THR A O 1
ATOM 2701 N N . ALA A 1 350 ? -17.820 23.236 -5.940 1.00 84.88 350 ALA A N 1
ATOM 2702 C CA . ALA A 1 350 ? -18.382 23.265 -7.280 1.00 84.88 350 ALA A CA 1
ATOM 2703 C C . ALA A 1 350 ? -19.638 24.148 -7.365 1.00 84.88 350 ALA A C 1
ATOM 2705 O O . ALA A 1 350 ? -20.286 24.458 -6.364 1.00 84.88 350 ALA A O 1
ATOM 2706 N N . VAL A 1 351 ? -20.012 24.535 -8.581 1.00 90.94 351 VAL A N 1
ATOM 2707 C CA . VAL A 1 351 ? -21.253 25.254 -8.886 1.00 90.94 351 VAL A CA 1
ATOM 2708 C C . VAL A 1 351 ? -22.059 24.428 -9.878 1.00 90.94 351 VAL A C 1
ATOM 2710 O O . VAL A 1 351 ? -21.589 24.132 -10.973 1.00 90.94 351 VAL A O 1
ATOM 2713 N N . PHE A 1 352 ? -23.287 24.068 -9.511 1.00 92.31 352 PHE A N 1
ATOM 2714 C CA . PHE A 1 352 ? -24.213 23.383 -10.407 1.00 92.31 352 PHE A CA 1
ATOM 2715 C C . PHE A 1 352 ? -25.103 24.416 -11.104 1.00 92.31 352 PHE A C 1
ATOM 2717 O O . PHE A 1 352 ? -26.015 24.985 -10.503 1.00 92.31 352 PHE A O 1
ATOM 2724 N N . VAL A 1 353 ? -24.852 24.658 -12.388 1.00 91.12 353 VAL A N 1
ATOM 2725 C CA . VAL A 1 353 ? -25.710 25.492 -13.231 1.00 91.12 353 VAL A CA 1
ATOM 2726 C C . VAL A 1 353 ? -26.818 24.606 -13.794 1.00 91.12 353 VAL A C 1
ATOM 2728 O O . VAL A 1 353 ? -26.568 23.738 -14.627 1.00 91.12 353 VAL A O 1
ATOM 2731 N N . ASN A 1 354 ? -28.056 24.812 -13.337 1.00 88.31 354 ASN A N 1
ATOM 2732 C CA . ASN A 1 354 ? -29.212 23.988 -13.703 1.00 88.31 354 ASN A CA 1
ATOM 2733 C C . ASN A 1 354 ? -29.715 24.318 -15.123 1.00 88.31 354 ASN A C 1
ATOM 2735 O O . ASN A 1 354 ? -30.784 24.902 -15.299 1.00 88.31 354 ASN A O 1
ATOM 2739 N N . VAL A 1 355 ? -28.906 23.962 -16.121 1.00 85.31 355 VAL A N 1
ATOM 2740 C CA . VAL A 1 355 ? -29.196 23.945 -17.563 1.00 85.31 355 VAL A CA 1
ATOM 2741 C C . VAL A 1 355 ? -28.925 22.542 -18.100 1.00 85.31 355 VAL A C 1
ATOM 2743 O O . VAL A 1 355 ? -28.115 21.824 -17.518 1.00 85.31 355 VAL A O 1
ATOM 2746 N N . GLU A 1 356 ? -29.581 22.144 -19.193 1.00 78.12 356 GLU A N 1
ATOM 2747 C CA . GLU A 1 356 ? -29.408 20.796 -19.761 1.00 78.12 356 GLU A CA 1
ATOM 2748 C C . GLU A 1 356 ? -27.944 20.501 -20.091 1.00 78.12 356 GLU A C 1
ATOM 2750 O O . GLU A 1 356 ? -27.403 19.512 -19.603 1.00 78.12 356 GLU A O 1
ATOM 2755 N N . HIS A 1 357 ? -27.299 21.399 -20.840 1.00 78.12 357 HIS A N 1
ATOM 2756 C CA . HIS A 1 357 ? -25.903 21.272 -21.239 1.00 78.12 357 HIS A CA 1
ATOM 2757 C C . HIS A 1 357 ? -25.179 22.618 -21.224 1.00 78.12 357 HIS A C 1
ATOM 2759 O O . HIS A 1 357 ? -25.684 23.613 -21.751 1.00 78.12 357 HIS A O 1
ATOM 2765 N N . LEU A 1 358 ? -23.962 22.638 -20.683 1.00 79.19 358 LEU A N 1
ATOM 2766 C CA . LEU A 1 358 ? -23.026 23.745 -20.855 1.00 79.19 358 LEU A CA 1
ATOM 2767 C C . LEU A 1 358 ? -22.136 23.500 -22.077 1.00 79.19 358 LEU A C 1
ATOM 2769 O O . LEU A 1 358 ? -21.664 22.393 -22.327 1.00 79.19 358 LEU A O 1
ATOM 2773 N N . SER A 1 359 ? -21.867 24.557 -22.850 1.00 75.06 359 SER A N 1
ATOM 2774 C CA . SER A 1 359 ? -20.825 24.473 -23.878 1.00 75.06 359 SER A CA 1
ATOM 2775 C C . SER A 1 359 ? -19.441 24.409 -23.208 1.00 75.06 359 SER A C 1
ATOM 2777 O O . SER A 1 359 ? -19.244 25.118 -22.219 1.00 75.06 359 SER A O 1
ATOM 2779 N N . PRO A 1 360 ? -18.450 23.673 -23.752 1.00 69.31 360 PRO A N 1
ATOM 2780 C CA . PRO A 1 360 ? -17.117 23.571 -23.142 1.00 69.31 360 PRO A CA 1
ATOM 2781 C C . PRO A 1 360 ? -16.411 24.920 -22.944 1.00 69.31 360 PRO A C 1
ATOM 2783 O O . PRO A 1 360 ? -15.603 25.084 -22.037 1.00 69.31 360 PRO A O 1
ATOM 2786 N N . LEU A 1 361 ? -16.706 25.898 -23.806 1.00 68.69 361 LEU A N 1
ATOM 2787 C CA . LEU A 1 361 ? -16.190 27.261 -23.671 1.00 68.69 361 LEU A CA 1
ATOM 2788 C C . LEU A 1 361 ? -16.860 28.001 -22.509 1.00 68.69 361 LEU A C 1
ATOM 2790 O O . LEU A 1 361 ? -16.177 28.683 -21.757 1.00 68.69 361 LEU A O 1
ATOM 2794 N N . SER A 1 362 ? -18.178 27.859 -22.347 1.00 76.62 362 SER A N 1
ATOM 2795 C CA . SER A 1 362 ? -18.909 28.474 -21.235 1.00 76.62 362 SER A CA 1
ATOM 2796 C C . SER A 1 362 ? -18.543 27.835 -19.897 1.00 76.62 362 SER A C 1
ATOM 2798 O O . SER A 1 362 ? -18.374 28.558 -18.929 1.00 76.62 362 SER A O 1
ATOM 2800 N N . GLU A 1 363 ? -18.381 26.513 -19.845 1.00 77.75 363 GLU A N 1
ATOM 2801 C CA . GLU A 1 363 ? -17.884 25.784 -18.668 1.00 77.75 363 GLU A CA 1
ATOM 2802 C C . GLU A 1 363 ? -16.539 26.371 -18.206 1.00 77.75 363 GLU A C 1
ATOM 2804 O O . GLU A 1 363 ? -16.452 26.871 -17.089 1.00 77.75 363 GLU A O 1
ATOM 2809 N N . ARG A 1 364 ? -15.548 26.457 -19.109 1.00 74.25 364 ARG A N 1
ATOM 2810 C CA . ARG A 1 364 ? -14.227 27.042 -18.812 1.00 74.25 364 ARG A CA 1
ATOM 2811 C C . ARG A 1 364 ? -14.288 28.505 -18.383 1.00 74.25 364 ARG A C 1
ATOM 2813 O O . ARG A 1 364 ? -13.657 28.869 -17.401 1.00 74.25 364 ARG A O 1
ATOM 2820 N N . GLU A 1 365 ? -15.052 29.342 -19.088 1.00 79.69 365 GLU A N 1
ATOM 2821 C CA . GLU A 1 365 ? -15.199 30.762 -18.731 1.00 79.69 365 GLU A CA 1
ATOM 2822 C C . GLU A 1 365 ? -15.795 30.938 -17.318 1.00 79.69 365 GLU A C 1
ATOM 2824 O O . GLU A 1 365 ? -15.412 31.857 -16.591 1.00 79.69 365 GLU A O 1
ATOM 2829 N N . LEU A 1 366 ? -16.736 30.072 -16.918 1.00 84.38 366 LEU A N 1
ATOM 2830 C CA . LEU A 1 366 ? -17.343 30.099 -15.586 1.00 84.38 366 LEU A CA 1
ATOM 2831 C C . LEU A 1 366 ? -16.390 29.546 -14.512 1.00 84.38 366 LEU A C 1
ATOM 2833 O O . LEU A 1 366 ? -16.272 30.152 -13.447 1.00 84.38 366 LEU A O 1
ATOM 2837 N N . GLU A 1 367 ? -15.679 28.453 -14.797 1.00 82.88 367 GLU A N 1
ATOM 2838 C CA . GLU A 1 367 ? -14.661 27.878 -13.904 1.00 82.88 367 GLU A CA 1
ATOM 2839 C C . GLU A 1 367 ? -13.514 28.860 -13.641 1.00 82.88 367 GLU A C 1
ATOM 2841 O O . GLU A 1 367 ? -13.152 29.087 -12.487 1.00 82.88 367 GLU A O 1
ATOM 2846 N N . GLU A 1 368 ? -12.995 29.521 -14.682 1.00 77.56 368 GLU A N 1
ATOM 2847 C CA . GLU A 1 368 ? -11.960 30.558 -14.558 1.00 77.56 368 GLU A CA 1
ATOM 2848 C C . GLU A 1 368 ? -12.442 31.752 -13.720 1.00 77.56 368 GLU A C 1
ATOM 2850 O O . GLU A 1 368 ? -11.690 32.318 -12.922 1.00 77.56 368 GLU A O 1
ATOM 2855 N N . ALA A 1 369 ? -13.708 32.148 -13.869 1.00 79.12 369 ALA A N 1
ATOM 2856 C CA . ALA A 1 369 ? -14.262 33.273 -13.126 1.00 79.12 369 ALA A CA 1
ATOM 2857 C C . ALA A 1 369 ? -14.506 32.949 -11.644 1.00 79.12 369 ALA A C 1
ATOM 2859 O O . ALA A 1 369 ? -14.314 33.817 -10.781 1.00 79.12 369 ALA A O 1
ATOM 2860 N N . TRP A 1 370 ? -14.943 31.730 -11.335 1.00 85.44 370 TRP A N 1
ATOM 2861 C CA . TRP A 1 370 ? -15.369 31.340 -9.990 1.00 85.44 370 TRP A CA 1
ATOM 2862 C C . TRP A 1 370 ? -14.302 30.591 -9.194 1.00 85.44 370 TRP A C 1
ATOM 2864 O O . TRP A 1 370 ? -14.392 30.566 -7.969 1.00 85.44 370 TRP A O 1
ATOM 2874 N N . GLY A 1 371 ? -13.276 30.051 -9.856 1.00 72.62 371 GLY A N 1
ATOM 2875 C CA . GLY A 1 371 ? -12.186 29.312 -9.217 1.00 72.62 371 GLY A CA 1
ATOM 2876 C C . GLY A 1 371 ? -12.609 27.954 -8.649 1.00 72.62 371 GLY A C 1
ATOM 2877 O O . GLY A 1 371 ? -11.917 27.416 -7.791 1.00 72.62 371 GLY A O 1
ATOM 2878 N N . VAL A 1 372 ? -13.752 27.422 -9.091 1.00 78.06 372 VAL A N 1
ATOM 2879 C CA . VAL A 1 372 ? -14.346 26.150 -8.651 1.00 78.06 372 VAL A CA 1
ATOM 2880 C C . VAL A 1 372 ? -14.968 25.430 -9.845 1.00 78.06 372 VAL A C 1
ATOM 2882 O O . VAL A 1 372 ? -15.330 26.075 -10.830 1.00 78.06 372 VAL A O 1
ATOM 2885 N N . LYS A 1 373 ? -15.115 24.104 -9.754 1.00 82.12 373 LYS A N 1
ATOM 2886 C CA . LYS A 1 373 ? -15.649 23.271 -10.842 1.00 82.12 373 LYS A CA 1
ATOM 2887 C C . LYS A 1 373 ? -17.088 23.655 -11.193 1.00 82.12 373 LYS A C 1
ATOM 2889 O O . LYS A 1 373 ? -17.892 23.888 -10.290 1.00 82.12 373 LYS A O 1
ATOM 2894 N N . VAL A 1 374 ? -17.449 23.661 -12.474 1.00 87.88 374 VAL A N 1
ATOM 2895 C CA . VAL A 1 374 ? -18.820 23.972 -12.912 1.00 87.88 374 VAL A CA 1
ATOM 2896 C C . VAL A 1 374 ? -19.475 22.742 -13.526 1.00 87.88 374 VAL A C 1
ATOM 2898 O O . VAL A 1 374 ? -18.905 22.071 -14.376 1.00 87.88 374 VAL A O 1
ATOM 2901 N N . LEU A 1 375 ? -20.689 22.428 -13.078 1.00 87.62 375 LEU A N 1
ATOM 2902 C CA . LEU A 1 375 ? -21.454 21.265 -13.519 1.00 87.62 375 LEU A CA 1
ATOM 2903 C C . LEU A 1 375 ? -22.747 21.709 -14.197 1.00 87.62 375 LEU A C 1
ATOM 2905 O O . LEU A 1 375 ? -23.386 22.664 -13.755 1.00 87.62 375 LEU A O 1
ATOM 2909 N N . ASP A 1 376 ? -23.152 20.980 -15.233 1.00 88.06 376 ASP A N 1
ATOM 2910 C CA . ASP A 1 376 ? -24.481 21.076 -15.833 1.00 88.06 376 ASP A CA 1
ATOM 2911 C C . ASP A 1 376 ? -25.379 19.912 -15.398 1.00 88.06 376 ASP A C 1
ATOM 2913 O O . ASP A 1 376 ? -24.958 18.982 -14.700 1.00 88.06 376 ASP A O 1
ATOM 2917 N N . ARG A 1 377 ? -26.653 19.967 -15.791 1.00 85.88 377 ARG A N 1
ATOM 2918 C CA . ARG A 1 377 ? -27.645 18.979 -15.363 1.00 85.88 377 ARG A CA 1
ATOM 2919 C C . ARG A 1 377 ? -27.321 17.596 -15.906 1.00 85.88 377 ARG A C 1
ATOM 2921 O O . ARG A 1 377 ? -27.460 16.615 -15.179 1.00 85.88 377 ARG A O 1
ATOM 2928 N N . TYR A 1 378 ? -26.854 17.517 -17.146 1.00 80.06 378 TYR A N 1
ATOM 2929 C CA . TYR A 1 378 ? -26.447 16.258 -17.753 1.00 80.06 378 TYR A CA 1
ATOM 2930 C C . TYR A 1 378 ? -25.295 15.586 -16.995 1.00 80.06 378 TYR A C 1
ATOM 2932 O O . TYR A 1 378 ? -25.333 14.382 -16.746 1.00 80.06 378 TYR A O 1
ATOM 2940 N N . SER A 1 379 ? -24.308 16.366 -16.554 1.00 79.00 379 SER A N 1
ATOM 2941 C CA . SER A 1 379 ? -23.158 15.886 -15.784 1.00 79.00 379 SER A CA 1
ATOM 2942 C C . SER A 1 379 ? -23.561 15.360 -14.409 1.00 79.00 379 SER A C 1
ATOM 2944 O O . SER A 1 379 ? -23.082 14.303 -13.994 1.00 79.00 379 SER A O 1
ATOM 2946 N N . VAL A 1 380 ? -24.471 16.057 -13.719 1.00 82.19 380 VAL A N 1
ATOM 2947 C CA . VAL A 1 380 ? -25.019 15.612 -12.425 1.00 82.19 380 VAL A CA 1
ATOM 2948 C C . VAL A 1 380 ? -25.819 14.320 -12.596 1.00 82.19 380 VAL A C 1
ATOM 2950 O O . VAL A 1 380 ? -25.600 13.356 -11.868 1.00 82.19 380 VAL A O 1
ATOM 2953 N N . VAL A 1 381 ? -26.694 14.255 -13.602 1.00 81.88 381 VAL A N 1
ATOM 2954 C CA . VAL A 1 381 ? -27.531 13.078 -13.874 1.00 81.88 381 VAL A CA 1
ATOM 2955 C C . VAL A 1 381 ? -26.692 11.860 -14.263 1.00 81.88 381 VAL A C 1
ATOM 2957 O O . VAL A 1 381 ? -26.925 10.766 -13.751 1.00 81.88 381 VAL A O 1
ATOM 2960 N N . LEU A 1 382 ? -25.670 12.025 -15.105 1.00 74.69 382 LEU A N 1
ATOM 2961 C CA . LEU A 1 382 ? -24.752 10.929 -15.416 1.00 74.69 382 LEU A CA 1
ATOM 2962 C C . LEU A 1 382 ? -23.973 10.457 -14.193 1.00 74.69 382 LEU A C 1
ATOM 2964 O O . LEU A 1 382 ? -23.770 9.256 -14.037 1.00 74.69 382 LEU A O 1
ATOM 2968 N N . HIS A 1 383 ? -23.561 11.369 -13.311 1.00 72.94 383 HIS A N 1
ATOM 2969 C CA . HIS A 1 383 ? -22.915 10.988 -12.060 1.00 72.94 383 HIS A CA 1
ATOM 2970 C C . HIS A 1 383 ? -23.857 10.153 -11.176 1.00 72.94 383 HIS A C 1
ATOM 2972 O O . HIS A 1 383 ? -23.454 9.092 -10.707 1.00 72.94 383 HIS A O 1
ATOM 2978 N N . ILE A 1 384 ? -25.133 10.541 -11.060 1.00 77.75 384 ILE A N 1
ATOM 2979 C CA . ILE A 1 384 ? -26.165 9.755 -10.358 1.00 77.75 384 ILE A CA 1
ATOM 2980 C C . ILE A 1 384 ? -26.297 8.360 -10.968 1.00 77.75 384 ILE A C 1
ATOM 2982 O O . ILE A 1 384 ? -26.299 7.361 -10.245 1.00 77.75 384 ILE A O 1
ATOM 2986 N N . PHE A 1 385 ? -26.375 8.257 -12.295 1.00 76.50 385 PHE A N 1
ATOM 2987 C CA . PHE A 1 385 ? -26.474 6.955 -12.945 1.00 76.50 385 PHE A CA 1
ATOM 2988 C C . PHE A 1 385 ? -25.223 6.102 -12.723 1.00 76.50 385 PHE A C 1
ATOM 2990 O O . PHE A 1 385 ? -25.367 4.919 -12.422 1.00 76.50 385 PHE A O 1
ATOM 2997 N N . ARG A 1 386 ? -24.012 6.680 -12.775 1.00 70.44 386 ARG A N 1
ATOM 2998 C CA . ARG A 1 386 ? -22.761 5.966 -12.449 1.00 70.44 386 ARG A CA 1
ATOM 2999 C C . ARG A 1 386 ? -22.803 5.370 -11.048 1.00 70.44 386 ARG A C 1
ATOM 3001 O O . ARG A 1 386 ? -22.486 4.194 -10.885 1.00 70.44 386 ARG A O 1
ATOM 3008 N N . CYS A 1 387 ? -23.235 6.153 -10.062 1.00 67.06 387 CYS A N 1
ATOM 3009 C CA . CYS A 1 387 ? -23.343 5.707 -8.674 1.00 67.06 387 CYS A CA 1
ATOM 3010 C C . CYS A 1 387 ? -24.346 4.551 -8.502 1.00 67.06 387 CYS A C 1
ATOM 3012 O O . CYS A 1 387 ? -24.176 3.704 -7.626 1.00 67.06 387 CYS A O 1
ATOM 3014 N N . ASN A 1 388 ? -25.356 4.468 -9.373 1.00 70.69 388 ASN A N 1
ATOM 3015 C CA . ASN A 1 388 ? -26.429 3.474 -9.301 1.00 70.69 388 ASN A CA 1
ATOM 3016 C C . ASN A 1 388 ? -26.273 2.290 -10.280 1.00 70.69 388 ASN A C 1
ATOM 3018 O O . ASN A 1 388 ? -27.081 1.358 -10.267 1.00 70.69 388 ASN A O 1
ATOM 3022 N N . ALA A 1 389 ? -25.226 2.268 -11.108 1.00 75.12 389 ALA A N 1
ATOM 3023 C CA . ALA A 1 389 ? -25.000 1.246 -12.130 1.00 75.12 389 ALA A CA 1
ATOM 3024 C C . ALA A 1 389 ? -24.490 -0.083 -11.545 1.00 75.12 389 ALA A C 1
ATOM 3026 O O . ALA A 1 389 ? -23.288 -0.276 -11.339 1.00 75.12 389 ALA A O 1
ATOM 3027 N N . ARG A 1 390 ? -25.390 -1.041 -11.296 1.00 67.12 390 ARG A N 1
ATOM 3028 C CA . ARG A 1 390 ? -25.024 -2.338 -10.687 1.00 67.12 390 ARG A CA 1
ATOM 3029 C C . ARG A 1 390 ? -24.741 -3.456 -11.696 1.00 67.12 390 ARG A C 1
ATOM 3031 O O . ARG A 1 390 ? -23.908 -4.313 -11.417 1.00 67.12 390 ARG A O 1
ATOM 3038 N N . THR A 1 391 ? -25.370 -3.438 -12.871 1.00 70.88 391 THR A N 1
ATOM 3039 C CA . THR A 1 391 ? -25.221 -4.491 -13.895 1.00 70.88 391 THR A CA 1
ATOM 3040 C C . THR A 1 391 ? -24.245 -4.094 -15.003 1.00 70.88 391 THR A C 1
ATOM 3042 O O . THR A 1 391 ? -23.957 -2.911 -15.202 1.00 70.88 391 THR A O 1
ATOM 3045 N N . LYS A 1 392 ? -23.719 -5.082 -15.742 1.00 52.78 392 LYS A N 1
ATOM 3046 C CA . LYS A 1 392 ? -22.833 -4.830 -16.892 1.00 52.78 392 LYS A CA 1
ATOM 3047 C C . LYS A 1 392 ? -23.561 -4.043 -17.981 1.00 52.78 392 LYS A C 1
ATOM 3049 O O . LYS A 1 392 ? -22.989 -3.118 -18.544 1.00 52.78 392 LYS A O 1
ATOM 3054 N N . GLU A 1 393 ? -24.831 -4.352 -18.212 1.00 68.12 393 GLU A N 1
ATOM 3055 C CA . GLU A 1 393 ? -25.706 -3.678 -19.168 1.00 68.12 393 GLU A CA 1
ATOM 3056 C C . GLU A 1 393 ? -25.944 -2.219 -18.767 1.00 68.12 393 GLU A C 1
ATOM 3058 O O . GLU A 1 393 ? -25.821 -1.339 -19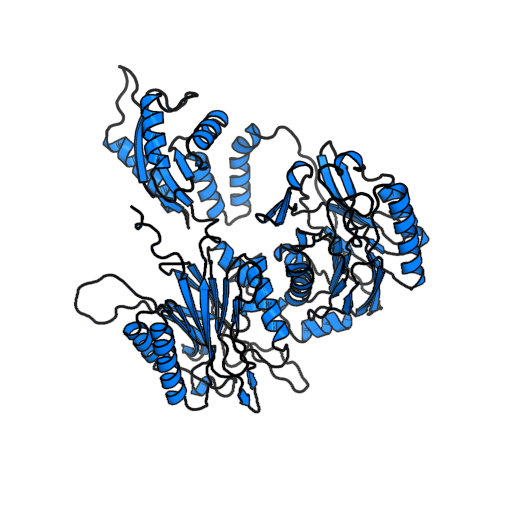.612 1.00 68.12 393 GLU A O 1
ATOM 3063 N N . ALA A 1 394 ? -26.201 -1.940 -17.482 1.00 60.88 394 ALA A N 1
ATOM 3064 C CA . ALA A 1 394 ? -26.378 -0.573 -16.990 1.00 60.88 394 ALA A CA 1
ATOM 3065 C C . ALA A 1 394 ? -25.084 0.245 -17.117 1.00 60.88 394 ALA A C 1
ATOM 3067 O O . ALA A 1 394 ? -25.114 1.382 -17.581 1.00 60.88 394 ALA A O 1
ATOM 3068 N N . LYS A 1 395 ? -23.932 -0.347 -16.771 1.00 61.84 395 LYS A N 1
ATOM 3069 C CA . LYS A 1 395 ? -22.619 0.292 -16.954 1.00 61.84 395 LYS A CA 1
ATOM 3070 C C . LYS A 1 395 ? -22.342 0.584 -18.432 1.00 61.84 395 LYS A C 1
ATOM 3072 O O . LYS A 1 395 ? -21.938 1.694 -18.752 1.00 61.84 395 LYS A O 1
ATOM 3077 N N . LEU A 1 396 ? -22.643 -0.356 -19.333 1.00 65.31 396 LEU A N 1
ATOM 3078 C CA . LEU A 1 396 ? -22.522 -0.166 -20.784 1.00 65.31 396 LEU A CA 1
ATOM 3079 C C . LEU A 1 396 ? -23.478 0.907 -21.318 1.00 65.31 396 LEU A C 1
ATOM 3081 O O . LEU A 1 396 ? -23.077 1.703 -22.158 1.00 65.31 396 LEU A O 1
ATOM 3085 N N . GLN A 1 397 ? -24.719 0.966 -20.833 1.00 71.44 397 GLN A N 1
ATOM 3086 C CA . GLN A 1 397 ? -25.689 2.002 -21.204 1.00 71.44 397 GLN A CA 1
ATOM 3087 C C . GLN A 1 397 ? -25.251 3.395 -20.743 1.00 71.44 397 GLN A C 1
ATOM 3089 O O . GLN A 1 397 ? -25.420 4.361 -21.482 1.00 71.44 397 GLN A O 1
ATOM 3094 N N . ILE A 1 398 ? -24.638 3.499 -19.564 1.00 72.88 398 ILE A N 1
ATOM 3095 C CA . ILE A 1 398 ? -24.064 4.754 -19.067 1.00 72.88 398 ILE A CA 1
ATOM 3096 C C . ILE A 1 398 ? -22.847 5.145 -19.893 1.00 72.88 398 ILE A C 1
ATOM 3098 O O . ILE A 1 398 ? -22.773 6.280 -20.348 1.00 72.88 398 ILE A O 1
ATOM 3102 N N . SER A 1 399 ? -21.950 4.203 -20.188 1.00 69.56 399 SER A N 1
ATOM 3103 C CA . SER A 1 399 ? -20.834 4.450 -21.102 1.00 69.56 399 SER A CA 1
ATOM 3104 C C . SER A 1 399 ? -21.319 4.863 -22.498 1.00 69.56 399 SER A C 1
ATOM 3106 O O . SER A 1 399 ? -20.759 5.787 -23.075 1.00 69.56 399 SER A O 1
ATOM 3108 N N . LEU A 1 400 ? -22.400 4.268 -23.024 1.00 72.25 400 LEU A N 1
ATOM 3109 C CA . LEU A 1 400 ? -23.052 4.684 -24.277 1.00 72.25 400 LEU A CA 1
ATOM 3110 C C . LEU A 1 400 ? -23.624 6.110 -24.183 1.00 72.25 400 LEU A C 1
ATOM 3112 O O . LEU A 1 400 ? -23.493 6.883 -25.131 1.00 72.25 400 LEU A O 1
ATOM 3116 N N . ALA A 1 401 ? -24.218 6.480 -23.046 1.00 68.12 401 ALA A N 1
ATOM 3117 C CA . ALA A 1 401 ? -24.716 7.831 -22.777 1.00 68.12 401 ALA A CA 1
ATOM 3118 C C . ALA A 1 401 ? -23.585 8.857 -22.549 1.00 68.12 401 ALA A C 1
ATOM 3120 O O . ALA A 1 401 ? -23.789 10.060 -22.704 1.00 68.12 401 ALA A O 1
ATOM 3121 N N . GLU A 1 402 ? -22.369 8.418 -22.236 1.00 67.75 402 GLU A N 1
ATOM 3122 C CA . GLU A 1 402 ? -21.182 9.276 -22.158 1.00 67.75 402 GLU A CA 1
ATOM 3123 C C . GLU A 1 402 ? -20.546 9.533 -23.523 1.00 67.75 402 GLU A C 1
ATOM 3125 O O . GLU A 1 402 ? -19.850 10.537 -23.688 1.00 67.75 402 GLU A O 1
ATOM 3130 N N . ILE A 1 403 ? -20.811 8.682 -24.523 1.00 62.34 403 ILE A N 1
ATOM 3131 C CA . ILE A 1 403 ? -20.259 8.835 -25.875 1.00 62.34 403 ILE A CA 1
ATOM 3132 C C . ILE A 1 403 ? -20.511 10.243 -26.435 1.00 62.34 403 ILE A C 1
ATOM 3134 O O . ILE A 1 403 ? -19.554 10.823 -26.929 1.00 62.34 403 ILE A O 1
ATOM 3138 N N . PRO A 1 404 ? -21.705 10.867 -26.347 1.00 59.28 404 PRO A N 1
ATOM 3139 C CA . PRO A 1 404 ? -21.907 12.246 -26.803 1.00 59.28 404 PRO A CA 1
ATOM 3140 C C . PRO A 1 404 ? -21.023 13.295 -26.098 1.00 59.28 404 PRO A C 1
ATOM 3142 O O . PRO A 1 404 ? -20.530 14.203 -26.768 1.00 59.28 404 PRO A O 1
ATOM 3145 N N . LEU A 1 405 ? -20.768 13.157 -24.786 1.00 56.53 405 LEU A N 1
ATOM 3146 C CA . LEU A 1 405 ? -19.864 14.041 -24.024 1.00 56.53 405 LEU A CA 1
ATOM 3147 C C . LEU A 1 405 ? -18.408 13.859 -24.458 1.00 56.53 405 LEU A C 1
ATOM 3149 O O . LEU A 1 405 ? -17.694 14.833 -24.712 1.00 56.53 405 LEU A O 1
ATOM 3153 N N . LEU A 1 406 ? -17.987 12.599 -24.572 1.00 54.84 406 LEU A N 1
ATOM 3154 C CA . LEU A 1 406 ? -16.631 12.198 -24.937 1.00 54.84 406 LEU A CA 1
ATOM 3155 C C . LEU A 1 406 ? -16.333 12.489 -26.422 1.00 54.84 406 LEU A C 1
ATOM 3157 O O . LEU A 1 406 ? -15.215 12.860 -26.768 1.00 54.84 406 LEU A O 1
ATOM 3161 N N . ARG A 1 407 ? -17.347 12.442 -27.296 1.00 47.41 407 ARG A N 1
ATOM 3162 C CA . ARG A 1 407 ? -17.264 12.701 -28.747 1.00 47.41 407 ARG A CA 1
ATOM 3163 C C . ARG A 1 407 ? -17.005 14.168 -29.101 1.00 47.41 407 ARG A C 1
ATOM 3165 O O . ARG A 1 407 ? -16.502 14.429 -30.189 1.00 47.41 407 ARG A O 1
ATOM 3172 N N . SER A 1 408 ? -17.285 15.124 -28.205 1.00 43.56 408 SER A N 1
ATOM 3173 C CA . SER A 1 408 ? -16.835 16.520 -28.385 1.00 43.56 408 SER A CA 1
ATOM 3174 C C . SER A 1 408 ? -15.357 16.727 -28.020 1.00 43.56 408 SER A C 1
ATOM 3176 O O . SER A 1 408 ? -14.771 17.740 -28.399 1.00 43.56 408 SER A O 1
ATOM 3178 N N . ARG A 1 409 ? -14.746 15.762 -27.313 1.00 44.69 409 ARG A N 1
ATOM 3179 C CA . ARG A 1 409 ? -13.377 15.847 -26.785 1.00 44.69 409 ARG A CA 1
ATOM 3180 C C . ARG A 1 409 ? -12.391 14.855 -27.419 1.00 44.69 409 ARG A C 1
ATOM 3182 O O . ARG A 1 409 ? -11.197 15.091 -27.305 1.00 44.69 409 ARG A O 1
ATOM 3189 N N . LEU A 1 410 ? -12.833 13.832 -28.156 1.00 35.03 410 LEU A N 1
ATOM 3190 C CA . LEU A 1 410 ? -11.943 12.887 -28.844 1.00 35.03 410 LEU A CA 1
ATOM 3191 C C . LEU A 1 410 ? -12.465 12.501 -30.243 1.00 35.03 410 LEU A C 1
ATOM 3193 O O . LEU A 1 410 ? -13.463 11.796 -30.385 1.00 35.03 410 LEU A O 1
ATOM 3197 N N . LYS A 1 411 ? -11.734 12.905 -31.287 1.00 36.50 411 LYS A N 1
ATOM 3198 C CA . LYS A 1 411 ? -11.655 12.173 -32.559 1.00 36.50 411 LYS A CA 1
ATOM 3199 C C . LYS A 1 411 ? -10.334 11.400 -32.542 1.00 36.50 411 LYS A C 1
ATOM 3201 O O . LYS A 1 411 ? -9.296 12.022 -32.742 1.00 36.50 411 LYS A O 1
ATOM 3206 N N . ASN A 1 412 ? -10.403 10.099 -32.255 1.00 35.47 412 ASN A N 1
ATOM 3207 C CA . ASN A 1 412 ? -9.701 8.985 -32.920 1.00 35.47 412 ASN A CA 1
ATOM 3208 C C . ASN A 1 412 ? -9.592 7.757 -31.992 1.00 35.47 412 ASN A C 1
ATOM 3210 O O . ASN A 1 412 ? -9.418 7.917 -30.790 1.00 35.47 412 ASN A O 1
ATOM 3214 N N . GLU A 1 413 ? -9.670 6.579 -32.631 1.00 30.39 413 GLU A N 1
ATOM 3215 C CA . GLU A 1 413 ? -9.381 5.197 -32.178 1.00 30.39 413 GLU A CA 1
ATOM 3216 C C . GLU A 1 413 ? -10.513 4.319 -31.613 1.00 30.39 413 GLU A C 1
ATOM 3218 O O . GLU A 1 413 ? -10.960 4.508 -30.487 1.00 30.39 413 GLU A O 1
ATOM 3223 N N . ILE A 1 414 ? -10.864 3.276 -32.395 1.00 27.45 414 ILE A N 1
ATOM 3224 C CA . ILE A 1 414 ? -11.141 1.884 -31.963 1.00 27.45 414 ILE A CA 1
ATOM 3225 C C . ILE A 1 414 ? -10.750 0.902 -33.094 1.00 27.45 414 ILE A C 1
ATOM 3227 O O . ILE A 1 414 ? -11.177 1.118 -34.230 1.00 27.45 414 ILE A O 1
ATOM 3231 N N . ALA A 1 415 ? -10.027 -0.182 -32.743 1.00 31.06 415 ALA A N 1
ATOM 3232 C CA . ALA A 1 415 ? -10.146 -1.612 -33.161 1.00 31.06 415 ALA A CA 1
ATOM 3233 C C . ALA A 1 415 ? -8.797 -2.331 -32.859 1.00 31.06 415 ALA A C 1
ATOM 3235 O O . ALA A 1 415 ? -7.770 -1.777 -33.214 1.00 31.06 415 ALA A O 1
ATOM 3236 N N . ASN A 1 416 ? -8.628 -3.515 -32.242 1.00 30.91 416 ASN A N 1
ATOM 3237 C CA . ASN A 1 416 ? -9.443 -4.725 -32.053 1.00 30.91 416 ASN A CA 1
ATOM 3238 C C . ASN A 1 416 ? -8.906 -5.625 -30.897 1.00 30.91 416 ASN A C 1
ATOM 3240 O O . ASN A 1 416 ? -7.856 -5.361 -30.321 1.00 30.91 416 ASN A O 1
ATOM 3244 N N . LEU A 1 417 ? -9.676 -6.688 -30.615 1.00 29.23 417 LEU A N 1
ATOM 3245 C CA . LEU A 1 417 ? -9.722 -7.624 -29.475 1.00 29.23 417 LEU A CA 1
ATOM 3246 C C . LEU A 1 417 ? -8.851 -8.908 -29.550 1.00 29.23 417 LEU A C 1
ATOM 3248 O O . LEU A 1 417 ? -8.484 -9.351 -30.632 1.00 29.23 417 LEU A O 1
ATOM 3252 N N . ASP A 1 418 ? -8.714 -9.528 -28.362 1.00 29.91 418 ASP A N 1
ATOM 3253 C CA . ASP A 1 418 ? -8.679 -10.964 -27.985 1.00 29.91 418 ASP A CA 1
ATOM 3254 C C . ASP A 1 418 ? -7.662 -11.956 -28.591 1.00 29.91 418 ASP A C 1
ATOM 3256 O O . ASP A 1 418 ? -7.675 -12.246 -29.782 1.00 29.91 418 ASP A O 1
ATOM 3260 N N . GLN A 1 419 ? -6.916 -12.660 -27.718 1.00 27.64 419 GLN A N 1
ATOM 3261 C CA . GLN A 1 419 ? -7.174 -14.065 -27.319 1.00 27.64 419 GLN A CA 1
ATOM 3262 C C . GLN A 1 419 ? -6.020 -14.682 -26.484 1.00 27.64 419 GLN A C 1
ATOM 3264 O O . GLN A 1 419 ? -4.851 -14.395 -26.711 1.00 27.64 419 GLN A O 1
ATOM 3269 N N . GLN A 1 420 ? -6.404 -15.639 -25.621 1.00 26.56 420 GLN A N 1
ATOM 3270 C CA . GLN A 1 420 ? -5.768 -16.940 -25.297 1.00 26.56 420 GLN A CA 1
ATOM 3271 C C . GLN A 1 420 ? -5.520 -17.236 -23.807 1.00 26.56 420 GLN A C 1
ATOM 3273 O O . GLN A 1 420 ? -4.851 -16.509 -23.080 1.00 26.56 420 GLN A O 1
ATOM 3278 N N . GLY A 1 421 ? -6.074 -18.379 -23.384 1.00 28.30 421 GLY A N 1
ATOM 3279 C CA . GLY A 1 421 ? -5.810 -19.053 -22.116 1.00 28.30 421 GLY A CA 1
ATOM 3280 C C . GLY A 1 421 ? -4.860 -20.245 -22.278 1.00 28.30 421 GLY A C 1
ATOM 3281 O O . GLY A 1 421 ? -4.575 -20.684 -23.389 1.00 28.30 421 GLY A O 1
ATOM 3282 N N . GLY A 1 422 ? -4.426 -20.814 -21.152 1.00 25.33 422 GLY A N 1
ATOM 3283 C CA . GLY A 1 422 ? -3.631 -22.041 -21.102 1.00 25.33 422 GLY A CA 1
ATOM 3284 C C . GLY A 1 422 ? -3.507 -22.578 -19.673 1.00 25.33 422 GLY A C 1
ATOM 3285 O O . GLY A 1 422 ? -3.164 -21.842 -18.756 1.00 25.33 422 GLY A O 1
ATOM 3286 N N . ARG A 1 423 ? -3.820 -23.867 -19.483 1.00 29.16 423 ARG A N 1
ATOM 3287 C CA . ARG A 1 423 ? -3.639 -24.637 -18.236 1.00 29.16 423 ARG A CA 1
ATOM 3288 C C . ARG A 1 423 ? -2.149 -24.866 -17.955 1.00 29.16 423 ARG A C 1
ATOM 3290 O O . ARG A 1 423 ? -1.436 -25.335 -18.838 1.00 29.16 423 ARG A O 1
ATOM 3297 N N . SER A 1 424 ? -1.721 -24.639 -16.713 1.00 31.48 424 SER A N 1
ATOM 3298 C CA . SER A 1 424 ? -0.355 -24.908 -16.244 1.00 31.48 424 SER A CA 1
ATOM 3299 C C . SER A 1 424 ? -0.181 -26.355 -15.755 1.00 31.48 424 SER A C 1
ATOM 3301 O O . SER A 1 424 ? -0.993 -26.862 -14.978 1.00 31.48 424 SER A O 1
ATOM 3303 N N . LYS A 1 425 ? 0.894 -27.015 -16.206 1.00 33.91 425 LYS A N 1
ATOM 3304 C CA . LYS A 1 425 ? 1.479 -28.226 -15.607 1.00 33.91 425 LYS A CA 1
ATOM 3305 C C . LYS A 1 425 ? 2.822 -27.817 -14.997 1.00 33.91 425 LYS A C 1
ATOM 3307 O O . LYS A 1 425 ? 3.727 -27.451 -15.739 1.00 33.91 425 LYS A O 1
ATOM 3312 N N . TYR A 1 426 ? 2.950 -27.907 -13.676 1.00 34.06 426 TYR A N 1
ATOM 3313 C CA . TYR A 1 426 ? 4.199 -27.637 -12.958 1.00 34.06 426 TYR A CA 1
ATOM 3314 C C . TYR A 1 426 ? 5.049 -28.909 -12.848 1.00 34.06 426 TYR A C 1
ATOM 3316 O O . TYR A 1 426 ? 4.536 -29.961 -12.467 1.00 34.06 426 TYR A O 1
ATOM 3324 N N . ILE A 1 427 ? 6.349 -28.802 -13.140 1.00 35.00 427 ILE A N 1
ATOM 3325 C CA . ILE A 1 427 ? 7.362 -29.799 -12.771 1.00 35.00 427 ILE A CA 1
ATOM 3326 C C . ILE A 1 427 ? 8.513 -29.077 -12.056 1.00 35.00 427 ILE A C 1
ATOM 3328 O O . ILE A 1 427 ? 9.304 -28.389 -12.686 1.00 35.00 427 ILE A O 1
ATOM 3332 N N . GLY A 1 428 ? 8.590 -29.283 -10.738 1.00 36.22 428 GLY A N 1
ATOM 3333 C CA . GLY A 1 428 ? 9.806 -29.761 -10.070 1.00 36.22 428 GLY A CA 1
ATOM 3334 C C . GLY A 1 428 ? 11.048 -28.871 -10.032 1.00 36.22 428 GLY A C 1
ATOM 3335 O O . GLY A 1 428 ? 12.113 -29.322 -10.435 1.00 36.22 428 GLY A O 1
ATOM 3336 N N . GLY A 1 429 ? 10.930 -27.681 -9.450 1.00 49.28 429 GLY A N 1
ATOM 3337 C CA . GLY A 1 429 ? 12.018 -26.970 -8.774 1.00 49.28 429 GLY A CA 1
ATOM 3338 C C . GLY A 1 429 ? 11.391 -25.956 -7.822 1.00 49.28 429 GLY A C 1
ATOM 3339 O O . GLY A 1 429 ? 10.723 -25.039 -8.290 1.00 49.28 429 GLY A O 1
ATOM 3340 N N . SER A 1 430 ? 11.490 -26.165 -6.505 1.00 66.56 430 SER A N 1
ATOM 3341 C CA . SER A 1 430 ? 10.856 -25.280 -5.509 1.00 66.56 430 SER A CA 1
ATOM 3342 C C . SER A 1 430 ? 11.579 -23.943 -5.356 1.00 66.56 430 SER A C 1
ATOM 3344 O O . SER A 1 430 ? 10.985 -22.998 -4.851 1.00 66.56 430 SER A O 1
ATOM 3346 N N . GLU A 1 431 ? 12.825 -23.861 -5.821 1.00 87.06 431 GLU A N 1
ATOM 3347 C CA . GLU A 1 431 ? 13.706 -22.715 -5.645 1.00 87.06 431 GLU A CA 1
ATOM 3348 C C . GLU A 1 431 ? 14.299 -22.271 -6.987 1.00 87.06 431 GLU A C 1
ATOM 3350 O O . GLU A 1 431 ? 14.668 -23.103 -7.822 1.00 87.06 431 GLU A O 1
ATOM 3355 N N . PHE A 1 432 ? 14.375 -20.958 -7.207 1.00 95.31 432 PHE A N 1
ATOM 3356 C CA . PHE A 1 432 ? 15.059 -20.364 -8.356 1.00 95.31 432 PHE A CA 1
ATOM 3357 C C . PHE A 1 432 ? 15.763 -19.067 -7.951 1.00 95.31 432 PHE A C 1
ATOM 3359 O O . PHE A 1 432 ? 15.309 -18.358 -7.049 1.00 95.31 432 PHE A O 1
ATOM 3366 N N . ARG A 1 433 ? 16.854 -18.729 -8.646 1.00 97.69 433 ARG A N 1
ATOM 3367 C CA . ARG A 1 433 ? 17.638 -17.525 -8.347 1.00 97.69 433 ARG A CA 1
ATOM 3368 C C . ARG A 1 433 ? 17.155 -16.315 -9.139 1.00 97.69 433 ARG A C 1
ATOM 3370 O O . ARG A 1 433 ? 17.131 -16.329 -10.374 1.00 97.69 433 ARG A O 1
ATOM 3377 N N . LEU A 1 434 ? 16.841 -15.245 -8.417 1.00 98.44 434 LEU A N 1
ATOM 3378 C CA . LEU A 1 434 ? 16.526 -13.917 -8.933 1.00 98.44 434 LEU A CA 1
ATOM 3379 C C . LEU A 1 434 ? 17.736 -12.991 -8.776 1.00 98.44 434 LEU A C 1
ATOM 3381 O O . LEU A 1 434 ? 18.354 -12.951 -7.712 1.00 98.44 434 LEU A O 1
ATOM 3385 N N . ALA A 1 435 ? 18.029 -12.203 -9.809 1.00 98.69 435 ALA A N 1
ATOM 3386 C CA . ALA A 1 435 ? 18.940 -11.067 -9.723 1.00 98.69 435 ALA A CA 1
ATOM 3387 C C . ALA A 1 435 ? 18.206 -9.754 -10.004 1.00 98.69 435 ALA A C 1
ATOM 3389 O O . ALA A 1 435 ? 17.488 -9.612 -10.995 1.00 98.69 435 ALA A O 1
ATOM 3390 N N . VAL A 1 436 ? 18.424 -8.772 -9.143 1.00 98.75 436 VAL A N 1
ATOM 3391 C CA . VAL A 1 436 ? 17.889 -7.420 -9.257 1.00 98.75 436 VAL A CA 1
ATOM 3392 C C . VAL A 1 436 ? 19.061 -6.475 -9.480 1.00 98.75 436 VAL A C 1
ATOM 3394 O O . VAL A 1 436 ? 19.987 -6.403 -8.670 1.00 98.75 436 VAL A O 1
ATOM 3397 N N . VAL A 1 437 ? 19.042 -5.785 -10.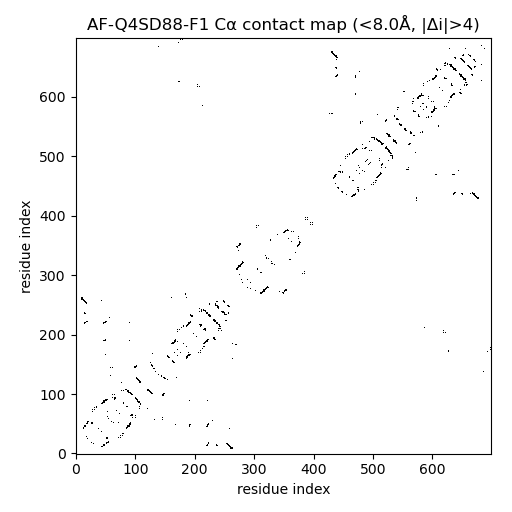614 1.00 98.75 437 VAL A N 1
ATOM 3398 C CA . VAL A 1 437 ? 20.144 -4.947 -11.072 1.00 98.75 437 VAL A CA 1
ATOM 3399 C C . VAL A 1 437 ? 19.913 -3.509 -10.628 1.00 98.75 437 VAL A C 1
ATOM 3401 O O . VAL A 1 437 ? 18.966 -2.860 -11.070 1.00 98.75 437 VAL A O 1
ATOM 3404 N N . GLN A 1 438 ? 20.826 -2.995 -9.809 1.00 98.62 438 GLN A N 1
ATOM 3405 C CA . GLN A 1 438 ? 20.929 -1.577 -9.498 1.00 98.62 438 GLN A CA 1
ATOM 3406 C C . GLN A 1 438 ? 22.087 -0.983 -10.287 1.00 98.62 438 GLN A C 1
ATOM 3408 O O . GLN A 1 438 ? 23.227 -1.044 -9.839 1.00 98.62 438 GLN A O 1
ATOM 3413 N N . MET A 1 439 ? 21.807 -0.433 -11.468 1.00 97.62 439 MET A N 1
ATOM 3414 C CA . MET A 1 439 ? 22.845 0.114 -12.346 1.00 97.62 439 MET A CA 1
ATOM 3415 C C . MET A 1 439 ? 22.920 1.638 -12.292 1.00 97.62 439 MET A C 1
ATOM 3417 O O . MET A 1 439 ? 21.903 2.308 -12.095 1.00 97.62 439 MET A O 1
ATOM 3421 N N . LYS A 1 440 ? 24.111 2.197 -12.520 1.00 96.50 440 LYS A N 1
ATOM 3422 C CA . LYS A 1 440 ? 24.257 3.631 -12.771 1.00 96.50 440 LYS A CA 1
ATOM 3423 C C . LYS A 1 440 ? 23.718 3.962 -14.163 1.00 96.50 440 LYS A C 1
ATOM 3425 O O . LYS A 1 440 ? 24.057 3.282 -15.128 1.00 96.50 440 LYS A O 1
ATOM 3430 N N . VAL A 1 441 ? 22.900 5.009 -14.255 1.00 97.00 441 VAL A N 1
ATOM 3431 C CA . VAL A 1 441 ? 22.326 5.492 -15.519 1.00 97.00 441 VAL A CA 1
ATOM 3432 C C . VAL A 1 441 ? 22.998 6.809 -15.897 1.00 97.00 441 VAL A C 1
ATOM 3434 O O . VAL A 1 441 ? 23.030 7.744 -15.098 1.00 97.00 441 VAL A O 1
ATOM 3437 N N . THR A 1 442 ? 23.553 6.877 -17.105 1.00 95.50 442 THR A N 1
ATOM 3438 C CA . THR A 1 442 ? 24.192 8.072 -17.673 1.00 95.50 442 THR A CA 1
ATOM 3439 C C . THR A 1 442 ? 23.303 8.703 -18.749 1.00 95.50 442 THR A C 1
ATOM 3441 O O . THR A 1 442 ? 22.261 8.161 -19.127 1.00 95.50 442 THR A O 1
ATOM 3444 N N . SER A 1 443 ? 23.704 9.862 -19.271 1.00 95.12 443 SER A N 1
ATOM 3445 C CA . SER A 1 443 ? 23.061 10.483 -20.436 1.00 95.12 443 SER A CA 1
ATOM 3446 C C . SER A 1 443 ? 23.404 9.801 -21.764 1.00 95.12 443 SER A C 1
ATOM 3448 O O . SER A 1 443 ? 22.823 10.134 -22.791 1.00 95.12 443 SER A O 1
ATOM 3450 N N . VAL A 1 444 ? 24.321 8.831 -21.785 1.00 96.69 444 VAL A N 1
ATOM 3451 C CA . VAL A 1 444 ? 24.737 8.158 -23.017 1.00 96.69 444 VAL A CA 1
ATOM 3452 C C . VAL A 1 444 ? 24.046 6.800 -23.110 1.00 96.69 444 VAL A C 1
ATOM 3454 O O . VAL A 1 444 ? 24.471 5.820 -22.503 1.00 96.69 444 VAL A O 1
ATOM 3457 N N . LYS A 1 445 ? 22.988 6.721 -23.926 1.00 97.88 445 LYS A N 1
ATOM 3458 C CA . LYS A 1 445 ? 22.185 5.499 -24.119 1.00 97.88 445 LYS A CA 1
ATOM 3459 C C . LYS A 1 445 ? 23.042 4.258 -24.406 1.00 97.88 445 LYS A C 1
ATOM 3461 O O . LYS A 1 445 ? 22.856 3.227 -23.770 1.00 97.88 445 LYS A O 1
ATOM 3466 N N . ALA A 1 446 ? 24.015 4.364 -25.311 1.00 97.88 446 ALA A N 1
ATOM 3467 C CA . ALA A 1 446 ? 24.885 3.245 -25.675 1.00 97.88 446 ALA A CA 1
ATOM 3468 C C . ALA A 1 446 ? 25.713 2.707 -24.488 1.00 97.88 446 ALA A C 1
ATOM 3470 O O . ALA A 1 446 ? 25.915 1.496 -24.377 1.00 97.88 446 ALA A O 1
ATOM 3471 N N . GLU A 1 447 ? 26.156 3.579 -23.573 1.00 97.88 447 GLU A N 1
ATOM 3472 C CA . GLU A 1 447 ? 26.851 3.165 -22.348 1.00 97.88 447 GLU A CA 1
ATOM 3473 C C . GLU A 1 447 ? 25.905 2.400 -21.426 1.00 97.88 447 GLU A C 1
ATOM 3475 O O . GLU A 1 447 ? 26.251 1.312 -20.966 1.00 97.88 447 GLU A O 1
ATOM 3480 N N . ASN A 1 448 ? 24.690 2.920 -21.228 1.00 98.31 448 ASN A N 1
ATOM 3481 C CA . ASN A 1 448 ? 23.657 2.266 -20.429 1.00 98.31 448 ASN A CA 1
ATOM 3482 C C . ASN A 1 448 ? 23.316 0.870 -20.977 1.00 98.31 448 ASN A C 1
ATOM 3484 O O . ASN A 1 448 ? 23.292 -0.104 -20.227 1.00 98.31 448 ASN A O 1
ATOM 3488 N N . LEU A 1 449 ? 23.114 0.737 -22.291 1.00 98.62 449 LEU A N 1
ATOM 3489 C CA . LEU A 1 449 ? 22.811 -0.547 -22.934 1.00 98.62 449 LEU A CA 1
ATOM 3490 C C . LEU A 1 449 ? 23.963 -1.554 -22.798 1.00 98.62 449 LEU A C 1
ATOM 3492 O O . LEU A 1 449 ? 23.736 -2.720 -22.464 1.00 98.62 449 LEU A O 1
ATOM 3496 N N . SER A 1 450 ? 25.204 -1.102 -23.003 1.00 98.31 450 SER A N 1
ATOM 3497 C CA . SER A 1 450 ? 26.403 -1.927 -22.816 1.00 98.31 450 SER A CA 1
ATOM 3498 C C . SER A 1 450 ? 26.539 -2.405 -21.365 1.00 98.31 450 SER A C 1
ATOM 3500 O O . SER A 1 450 ? 26.753 -3.594 -21.104 1.00 98.31 450 SER A O 1
ATOM 3502 N N . ARG A 1 451 ? 26.328 -1.493 -20.408 1.00 98.06 451 ARG A N 1
ATOM 3503 C CA . ARG A 1 451 ? 26.355 -1.766 -18.966 1.00 98.06 451 ARG A CA 1
ATOM 3504 C C . ARG A 1 451 ? 25.280 -2.776 -18.570 1.00 98.06 451 ARG A C 1
ATOM 3506 O O . ARG A 1 451 ? 25.599 -3.768 -17.919 1.00 98.06 451 ARG A O 1
ATOM 3513 N N . ALA A 1 452 ? 24.040 -2.567 -19.015 1.00 98.50 452 ALA A N 1
ATOM 3514 C CA . ALA A 1 452 ? 22.920 -3.464 -18.759 1.00 98.50 452 ALA A CA 1
ATOM 3515 C C . ALA A 1 452 ? 23.207 -4.877 -19.285 1.00 98.50 452 ALA A C 1
ATOM 3517 O O . ALA A 1 452 ? 23.066 -5.846 -18.543 1.00 98.50 452 ALA A O 1
ATOM 3518 N N . ARG A 1 453 ? 23.702 -5.009 -20.525 1.00 98.38 453 ARG A N 1
ATOM 3519 C CA . ARG A 1 453 ? 24.091 -6.311 -21.094 1.00 98.38 453 ARG A CA 1
ATOM 3520 C C . ARG A 1 453 ? 25.185 -6.997 -20.273 1.00 98.38 453 ARG A C 1
ATOM 3522 O O . ARG A 1 453 ? 25.094 -8.201 -20.034 1.00 98.38 453 ARG A O 1
ATOM 3529 N N . SER A 1 454 ? 26.202 -6.253 -19.835 1.00 98.44 454 SER A N 1
ATOM 3530 C CA . SER A 1 454 ? 27.275 -6.796 -18.993 1.00 98.44 454 SER A CA 1
ATOM 3531 C C . SER A 1 454 ? 26.740 -7.319 -17.659 1.00 98.44 454 SER A C 1
ATOM 3533 O O . SER A 1 454 ? 27.084 -8.429 -17.264 1.00 98.44 454 SER A O 1
ATOM 3535 N N . LEU A 1 455 ? 25.871 -6.552 -16.994 1.00 98.56 455 LEU A N 1
ATOM 3536 C CA . LEU A 1 455 ? 25.285 -6.914 -15.701 1.00 98.56 455 LEU A CA 1
ATOM 3537 C C . LEU A 1 455 ? 24.318 -8.102 -15.813 1.00 98.56 455 LEU A C 1
ATOM 3539 O O . LEU A 1 455 ? 24.324 -8.975 -14.951 1.00 98.56 455 LEU A O 1
ATOM 3543 N N . VAL A 1 456 ? 23.540 -8.193 -16.898 1.00 98.75 456 VAL A N 1
ATOM 3544 C CA . VAL A 1 456 ? 22.694 -9.367 -17.185 1.00 98.75 456 VAL A CA 1
ATOM 3545 C C . VAL A 1 456 ? 23.551 -10.622 -17.361 1.00 98.75 456 VAL A C 1
ATOM 3547 O O . VAL A 1 456 ? 23.238 -11.668 -16.793 1.00 98.75 456 VAL A O 1
ATOM 3550 N N . LYS A 1 457 ? 24.661 -10.517 -18.100 1.00 98.44 457 LYS A N 1
ATOM 3551 C CA . LYS A 1 457 ? 25.594 -11.632 -18.297 1.00 98.44 457 LYS A CA 1
ATOM 3552 C C . LYS A 1 457 ? 26.274 -12.051 -16.992 1.00 98.44 457 LYS A C 1
ATOM 3554 O O . LYS A 1 457 ? 26.437 -13.244 -16.750 1.00 98.44 457 LYS A O 1
ATOM 3559 N N . GLU A 1 458 ? 26.666 -11.090 -16.160 1.00 98.50 458 GLU A N 1
ATOM 3560 C CA . GLU A 1 458 ? 27.237 -11.352 -14.837 1.00 98.50 458 GLU A CA 1
ATOM 3561 C C . GLU A 1 458 ? 26.232 -12.071 -13.930 1.00 98.50 458 GLU A C 1
ATOM 3563 O O . GLU A 1 458 ? 26.555 -13.121 -13.375 1.00 98.50 458 GLU A O 1
ATOM 3568 N N . ALA A 1 459 ? 24.994 -11.573 -13.863 1.00 98.44 459 ALA A N 1
ATOM 3569 C CA . ALA A 1 459 ? 23.920 -12.185 -13.091 1.00 98.44 459 ALA A CA 1
ATOM 3570 C C . ALA A 1 459 ? 23.635 -13.630 -13.528 1.00 98.44 459 ALA A C 1
ATOM 3572 O O . ALA A 1 459 ? 23.532 -14.527 -12.688 1.00 98.44 459 ALA A O 1
ATOM 3573 N N . ALA A 1 460 ? 23.568 -13.877 -14.838 1.00 98.12 460 ALA A N 1
ATOM 3574 C CA . ALA A 1 460 ? 23.411 -15.222 -15.385 1.00 98.12 460 ALA A CA 1
ATOM 3575 C C . ALA A 1 460 ? 24.611 -16.127 -15.054 1.00 98.12 460 ALA A C 1
ATOM 3577 O O . ALA A 1 460 ? 24.432 -17.295 -14.712 1.00 98.12 460 ALA A O 1
ATOM 3578 N N . GLY A 1 461 ? 25.834 -15.582 -15.079 1.00 97.69 461 GLY A N 1
ATOM 3579 C CA . GLY A 1 461 ? 27.048 -16.282 -14.650 1.00 97.69 461 GLY A CA 1
ATOM 3580 C C . GLY A 1 461 ? 27.028 -16.709 -13.177 1.00 97.69 461 GLY A C 1
ATOM 3581 O O . GLY A 1 461 ? 27.653 -17.707 -12.829 1.00 97.69 461 GLY A O 1
ATOM 3582 N N . GLN A 1 462 ? 26.265 -16.007 -12.332 1.00 97.62 462 GLN A N 1
ATOM 3583 C CA . GLN A 1 462 ? 26.009 -16.358 -10.927 1.00 97.62 462 GLN A CA 1
ATOM 3584 C C . GLN A 1 462 ? 24.768 -17.251 -10.731 1.00 97.62 462 GLN A C 1
ATOM 3586 O O . GLN A 1 462 ? 24.322 -17.469 -9.600 1.00 97.62 462 GLN A O 1
ATOM 3591 N N . GLY A 1 463 ? 24.203 -17.783 -11.819 1.00 96.81 463 GLY A N 1
ATOM 3592 C CA . GLY A 1 463 ? 23.088 -18.728 -11.801 1.00 96.81 463 GLY A CA 1
ATOM 3593 C C . GLY A 1 463 ? 21.700 -18.090 -11.751 1.00 96.81 463 GLY A C 1
ATOM 3594 O O . GLY A 1 463 ? 20.730 -18.811 -11.534 1.00 96.81 463 GLY A O 1
ATOM 3595 N N . ALA A 1 464 ? 21.572 -16.771 -11.938 1.00 98.00 464 ALA A N 1
ATOM 3596 C CA . ALA A 1 464 ? 20.260 -16.132 -12.003 1.00 98.00 464 ALA A CA 1
ATOM 3597 C C . ALA A 1 464 ? 19.456 -16.647 -13.204 1.00 98.00 464 ALA A C 1
ATOM 3599 O O . ALA A 1 464 ? 19.943 -16.668 -14.332 1.00 98.00 464 ALA A O 1
ATOM 3600 N N . GLN A 1 465 ? 18.206 -17.035 -12.957 1.00 98.25 465 GLN A N 1
ATOM 3601 C CA . GLN A 1 465 ? 17.271 -17.517 -13.980 1.00 98.25 465 GLN A CA 1
ATOM 3602 C C . GLN A 1 465 ? 16.275 -16.427 -14.397 1.00 98.25 465 GLN A C 1
ATOM 3604 O O . GLN A 1 465 ? 15.733 -16.469 -15.503 1.00 98.25 465 GLN A O 1
ATOM 3609 N N . LEU A 1 466 ? 16.054 -15.447 -13.516 1.00 98.62 466 LEU A N 1
ATOM 3610 C CA . LEU A 1 466 ? 15.265 -14.243 -13.749 1.00 98.62 466 LEU A CA 1
ATOM 3611 C C . LEU A 1 466 ? 16.113 -13.023 -13.364 1.00 98.62 466 LEU A C 1
ATOM 3613 O O . LEU A 1 466 ? 16.671 -12.983 -12.267 1.00 98.62 466 LEU A O 1
ATOM 3617 N N . VAL A 1 467 ? 16.208 -12.037 -14.254 1.00 98.88 467 VAL A N 1
ATOM 3618 C CA . VAL A 1 467 ? 16.968 -10.796 -14.043 1.00 98.88 467 VAL A CA 1
ATOM 3619 C C . VAL A 1 467 ? 16.047 -9.592 -14.227 1.00 98.88 467 VAL A C 1
ATOM 3621 O O . VAL A 1 467 ? 15.263 -9.559 -15.176 1.00 98.88 467 VAL A O 1
ATOM 3624 N N . VAL A 1 468 ? 16.133 -8.601 -13.336 1.00 98.81 468 VAL A N 1
ATOM 3625 C CA . VAL A 1 468 ? 15.299 -7.387 -13.362 1.00 98.81 468 VAL A CA 1
ATOM 3626 C C . VAL A 1 468 ? 16.178 -6.143 -13.457 1.00 98.81 468 VAL A C 1
ATOM 3628 O O . VAL A 1 468 ? 16.983 -5.889 -12.564 1.00 98.81 468 VAL A O 1
ATOM 3631 N N . LEU A 1 469 ? 16.015 -5.369 -14.530 1.00 98.88 469 LEU A N 1
ATOM 3632 C CA . LEU A 1 469 ? 16.640 -4.054 -14.721 1.00 98.88 469 LEU A CA 1
ATOM 3633 C C . LEU A 1 469 ? 15.773 -2.927 -14.122 1.00 98.88 469 LEU A C 1
ATOM 3635 O O . LEU A 1 469 ? 14.585 -3.146 -13.877 1.00 98.88 469 LEU A O 1
ATOM 3639 N N . PRO A 1 470 ? 16.333 -1.727 -13.874 1.00 98.50 470 PRO A N 1
ATOM 3640 C CA . PRO A 1 470 ? 15.596 -0.638 -13.235 1.00 98.50 470 PRO A CA 1
ATOM 3641 C C . PRO A 1 470 ? 14.735 0.208 -14.191 1.00 98.50 470 PRO A C 1
ATOM 3643 O O . PRO A 1 470 ? 14.825 0.103 -15.413 1.00 98.50 470 PRO A O 1
ATOM 3646 N N . GLU A 1 471 ? 13.877 1.064 -13.626 1.00 98.44 471 GLU A N 1
ATOM 3647 C CA . GLU A 1 471 ? 13.087 2.045 -14.393 1.00 98.44 471 GLU A CA 1
ATOM 3648 C C . GLU A 1 471 ? 13.998 3.021 -15.150 1.00 98.44 471 GLU A C 1
ATOM 3650 O O . GLU A 1 471 ? 14.996 3.490 -14.602 1.00 98.44 471 GLU A O 1
ATOM 3655 N N . CYS A 1 472 ? 13.635 3.332 -16.399 1.00 97.56 472 CYS A N 1
ATOM 3656 C CA . CYS A 1 472 ? 14.392 4.209 -17.298 1.00 97.56 472 CYS A CA 1
ATOM 3657 C C . CYS A 1 472 ? 15.888 3.862 -17.361 1.00 97.56 472 CYS A C 1
ATOM 3659 O O . CYS A 1 472 ? 16.742 4.742 -17.378 1.00 97.56 472 CYS A O 1
ATOM 3661 N N . PHE A 1 473 ? 16.233 2.573 -17.410 1.00 98.12 473 PHE A N 1
ATOM 3662 C CA . PHE A 1 473 ? 17.636 2.148 -17.369 1.00 98.12 473 PHE A CA 1
ATOM 3663 C C . PHE A 1 473 ? 18.461 2.662 -18.563 1.00 98.12 473 PHE A C 1
ATOM 3665 O O . PHE A 1 473 ? 19.682 2.734 -18.469 1.00 98.12 473 PHE A O 1
ATOM 3672 N N . ASN A 1 474 ? 17.814 2.993 -19.689 1.00 97.62 474 ASN A N 1
ATOM 3673 C CA . ASN A 1 474 ? 18.475 3.401 -20.928 1.00 97.62 474 ASN A CA 1
ATOM 3674 C C . ASN A 1 474 ? 18.698 4.922 -21.048 1.00 97.62 474 ASN A C 1
ATOM 3676 O O . ASN A 1 474 ? 19.411 5.348 -21.961 1.00 97.62 474 ASN A O 1
ATOM 3680 N N . SER A 1 475 ? 18.130 5.745 -20.159 1.00 96.88 475 SER A N 1
ATOM 3681 C CA . SER A 1 475 ? 18.155 7.210 -20.283 1.00 96.88 475 SER A CA 1
ATOM 3682 C C . SER A 1 475 ? 17.969 7.939 -18.948 1.00 96.88 475 SER A C 1
ATOM 3684 O O . SER A 1 475 ? 17.289 7.412 -18.071 1.00 96.88 475 SER A O 1
ATOM 3686 N N . PRO A 1 476 ? 18.446 9.190 -18.800 1.00 96.12 476 PRO A N 1
ATOM 3687 C CA . PRO A 1 476 ? 18.121 10.013 -17.637 1.00 96.12 476 PRO A CA 1
ATOM 3688 C C . PRO A 1 476 ? 16.607 10.163 -17.439 1.00 96.12 476 PRO A C 1
ATOM 3690 O O . PRO A 1 476 ? 15.860 10.368 -18.397 1.00 96.12 476 PRO A O 1
ATOM 3693 N N . TYR A 1 477 ? 16.157 10.098 -16.188 1.00 94.31 477 TYR A N 1
ATOM 3694 C CA . TYR A 1 477 ? 14.743 10.218 -15.848 1.00 94.31 477 TYR A CA 1
ATOM 3695 C C . TYR A 1 477 ? 14.324 11.691 -15.715 1.00 94.31 477 TYR A C 1
ATOM 3697 O O . TYR A 1 477 ? 14.862 12.435 -14.891 1.00 94.31 477 TYR A O 1
ATOM 3705 N N . GLY A 1 478 ? 13.360 12.120 -16.533 1.00 90.62 478 GLY A N 1
ATOM 3706 C CA . GLY A 1 478 ? 12.837 13.487 -16.522 1.00 90.62 478 GLY A CA 1
ATOM 3707 C C . GLY A 1 478 ? 11.973 13.811 -17.740 1.00 90.62 478 GLY A C 1
ATOM 3708 O O . GLY A 1 478 ? 12.234 13.333 -18.845 1.00 90.62 478 GLY A O 1
ATOM 3709 N N . THR A 1 479 ? 10.971 14.676 -17.552 1.00 88.75 479 THR A N 1
ATOM 3710 C CA . THR A 1 479 ? 10.014 15.086 -18.600 1.00 88.75 479 THR A CA 1
ATOM 3711 C C . THR A 1 479 ? 10.683 15.729 -19.815 1.00 88.75 479 THR A C 1
ATOM 3713 O O . THR A 1 479 ? 10.202 15.563 -20.935 1.00 88.75 479 THR A O 1
ATOM 3716 N N . SER A 1 480 ? 11.824 16.395 -19.614 1.00 91.75 480 SER A N 1
ATOM 3717 C CA . SER A 1 480 ? 12.660 16.976 -20.670 1.00 91.75 480 SER A CA 1
ATOM 3718 C C . SER A 1 480 ? 13.442 15.944 -21.490 1.00 91.75 480 SER A C 1
ATOM 3720 O O . SER A 1 480 ? 13.893 16.266 -22.587 1.00 91.75 480 SER A O 1
ATOM 3722 N N . PHE A 1 481 ? 13.617 14.720 -20.983 1.00 94.69 481 PHE A N 1
ATOM 3723 C CA . PHE A 1 481 ? 14.402 13.676 -21.642 1.00 94.69 481 PHE A CA 1
ATOM 3724 C C . PHE A 1 481 ? 13.532 12.676 -22.399 1.00 94.69 481 PHE A C 1
ATOM 3726 O O . PHE A 1 481 ? 13.939 12.228 -23.468 1.00 94.69 481 PHE A O 1
ATOM 3733 N N . PHE A 1 482 ? 12.334 12.349 -21.904 1.00 94.31 482 PHE A N 1
ATOM 3734 C CA . PHE A 1 482 ? 11.537 11.242 -22.448 1.00 94.31 482 PHE A CA 1
ATOM 3735 C C . PHE A 1 482 ? 11.363 11.294 -23.969 1.00 94.31 482 PHE A C 1
ATOM 3737 O O . PHE A 1 482 ? 11.621 10.295 -24.626 1.00 94.31 482 PHE A O 1
ATOM 3744 N N . SER A 1 483 ? 11.027 12.451 -24.545 1.00 94.81 483 SER A N 1
ATOM 3745 C CA . SER A 1 483 ? 10.838 12.592 -25.998 1.00 94.81 483 SER A CA 1
ATOM 3746 C C . SER A 1 483 ? 12.111 12.356 -26.815 1.00 94.81 483 SER A C 1
ATOM 3748 O O . SER A 1 483 ? 12.044 11.792 -27.899 1.00 94.81 483 SER A O 1
ATOM 3750 N N . SER A 1 484 ? 13.272 12.768 -26.301 1.00 96.50 484 SER A N 1
ATOM 3751 C CA . SER A 1 484 ? 14.551 12.664 -27.019 1.00 96.50 484 SER A CA 1
ATOM 3752 C C . SER A 1 484 ? 15.150 11.261 -26.953 1.00 96.50 484 SER A C 1
ATOM 3754 O O . SER A 1 484 ? 15.915 10.873 -27.832 1.00 96.50 484 SER A O 1
ATOM 3756 N N . TYR A 1 485 ? 14.824 10.508 -25.901 1.00 97.69 485 TYR A N 1
ATOM 3757 C CA . TYR A 1 485 ? 15.327 9.150 -25.698 1.00 97.69 485 TYR A CA 1
ATOM 3758 C C . TYR A 1 485 ? 14.321 8.071 -26.096 1.00 97.69 4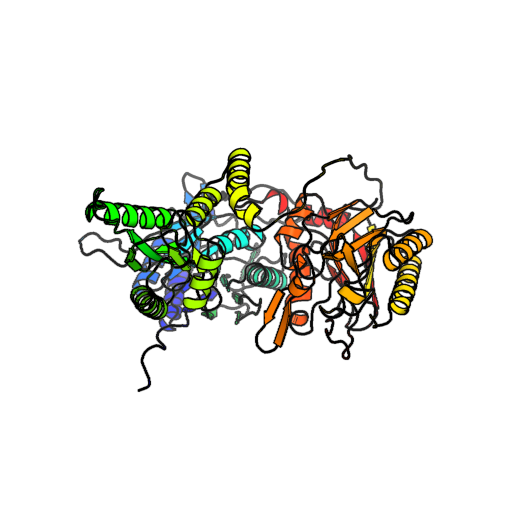85 TYR A C 1
ATOM 3760 O O . TYR A 1 485 ? 14.722 6.905 -26.151 1.00 97.69 485 TYR A O 1
ATOM 3768 N N . ALA A 1 486 ? 13.070 8.448 -26.383 1.00 97.75 486 ALA A N 1
ATOM 3769 C CA . ALA A 1 486 ? 12.004 7.525 -26.732 1.00 97.75 486 ALA A CA 1
ATOM 3770 C C . ALA A 1 486 ? 12.357 6.644 -27.931 1.00 97.75 486 ALA A C 1
ATOM 3772 O O . ALA A 1 486 ? 13.012 7.067 -28.884 1.00 97.75 486 ALA A O 1
ATOM 3773 N N . GLU A 1 487 ? 11.899 5.400 -27.872 1.00 98.06 487 GLU A N 1
ATOM 3774 C CA . GLU A 1 487 ? 12.055 4.430 -28.947 1.00 98.06 487 GLU A CA 1
ATOM 3775 C C . GLU A 1 487 ? 10.717 3.783 -29.275 1.00 98.06 487 GLU A C 1
ATOM 3777 O O . GLU A 1 487 ? 9.903 3.515 -28.393 1.00 98.06 487 GLU A O 1
ATOM 3782 N N . LYS A 1 488 ? 10.518 3.440 -30.545 1.00 98.06 488 LYS A N 1
ATOM 3783 C CA . LYS A 1 488 ? 9.498 2.451 -30.896 1.00 98.06 488 LYS A CA 1
ATOM 3784 C C . LYS A 1 488 ? 9.915 1.088 -30.356 1.00 98.06 488 LYS A C 1
ATOM 3786 O O . LYS A 1 488 ? 11.103 0.796 -30.234 1.00 98.06 488 LYS A O 1
ATOM 3791 N N . ILE A 1 489 ? 8.937 0.234 -30.076 1.00 97.62 489 ILE A N 1
ATOM 3792 C CA . ILE A 1 489 ? 9.177 -1.158 -29.692 1.00 97.62 489 ILE A CA 1
ATOM 3793 C C . ILE A 1 489 ? 8.670 -2.055 -30.832 1.00 97.62 489 ILE A C 1
ATOM 3795 O O . ILE A 1 489 ? 7.462 -2.071 -31.076 1.00 97.62 489 ILE A O 1
ATOM 3799 N N . PRO A 1 490 ? 9.547 -2.803 -31.533 1.00 97.38 490 PRO A N 1
ATOM 3800 C CA . PRO A 1 490 ? 10.981 -2.971 -31.272 1.00 97.38 490 PRO A CA 1
ATOM 3801 C C . PRO A 1 490 ? 11.856 -1.776 -31.709 1.00 97.38 490 PRO A C 1
ATOM 3803 O O . PRO A 1 490 ? 11.598 -1.133 -32.724 1.00 97.38 490 PRO A O 1
ATOM 3806 N N . GLY A 1 491 ? 12.938 -1.557 -30.960 1.00 97.25 491 GLY A N 1
ATOM 3807 C CA . GLY A 1 491 ? 13.976 -0.531 -31.131 1.00 97.25 491 GLY A CA 1
ATOM 3808 C C . GLY A 1 491 ? 15.328 -0.969 -30.540 1.00 97.25 491 GLY A C 1
ATOM 3809 O O . GLY A 1 491 ? 15.446 -2.097 -30.049 1.00 97.25 491 GLY A O 1
ATOM 3810 N N . GLU A 1 492 ? 16.342 -0.098 -30.583 1.00 98.00 492 GLU A N 1
ATOM 3811 C CA . GLU A 1 492 ? 17.739 -0.373 -30.179 1.00 98.00 492 GLU A CA 1
ATOM 3812 C C . GLU A 1 492 ? 17.845 -1.018 -28.786 1.00 98.00 492 GLU A C 1
ATOM 3814 O O . GLU A 1 492 ? 18.488 -2.062 -28.614 1.00 98.00 492 GLU A O 1
ATOM 3819 N N . SER A 1 493 ? 17.161 -0.436 -27.798 1.00 98.50 493 SER A N 1
ATOM 3820 C CA . SER A 1 493 ? 17.156 -0.913 -26.417 1.00 98.50 493 SER A CA 1
ATOM 3821 C C . SER A 1 493 ? 16.554 -2.317 -26.336 1.00 98.50 493 SER A C 1
ATOM 3823 O O . SER A 1 493 ? 17.171 -3.242 -25.811 1.00 98.50 493 SER A O 1
ATOM 3825 N N . THR A 1 494 ? 15.372 -2.519 -26.921 1.00 98.56 494 THR A N 1
ATOM 3826 C CA . THR A 1 494 ? 14.671 -3.815 -26.869 1.00 98.56 494 THR A CA 1
ATOM 3827 C C . THR A 1 494 ? 15.378 -4.923 -27.652 1.00 98.56 494 THR A C 1
ATOM 3829 O O . THR A 1 494 ? 15.364 -6.070 -27.216 1.00 98.56 494 THR A O 1
ATOM 3832 N N . GLN A 1 495 ? 16.053 -4.599 -28.759 1.00 98.62 495 GLN A N 1
ATOM 3833 C CA . GLN A 1 495 ? 16.863 -5.558 -29.515 1.00 98.62 495 GLN A CA 1
ATOM 3834 C C . GLN A 1 495 ? 18.093 -5.989 -28.713 1.00 98.62 495 GLN A C 1
ATOM 3836 O O . GLN A 1 495 ? 18.404 -7.178 -28.642 1.00 98.62 495 GLN A O 1
ATOM 3841 N N . THR A 1 496 ? 18.751 -5.036 -28.046 1.00 98.50 496 THR A N 1
ATOM 3842 C CA . THR A 1 496 ? 19.887 -5.327 -27.163 1.00 98.50 496 THR A CA 1
ATOM 3843 C C . THR A 1 496 ? 19.468 -6.230 -26.003 1.00 98.50 496 THR A C 1
ATOM 3845 O O . THR A 1 496 ? 20.160 -7.203 -25.701 1.00 98.50 496 THR A O 1
ATOM 3848 N N . LEU A 1 497 ? 18.319 -5.951 -25.379 1.00 98.69 497 LEU A N 1
ATOM 3849 C CA . LEU A 1 497 ? 17.777 -6.766 -24.290 1.00 98.69 497 LEU A CA 1
ATOM 3850 C C . LEU A 1 497 ? 17.362 -8.168 -24.753 1.00 98.69 497 LEU A C 1
ATOM 3852 O O . LEU A 1 497 ? 17.706 -9.142 -24.088 1.00 98.69 497 LEU A O 1
ATOM 3856 N N . SER A 1 498 ? 16.684 -8.284 -25.899 1.00 98.81 498 SER A N 1
ATOM 3857 C CA . SER A 1 498 ? 16.316 -9.569 -26.508 1.00 98.81 498 SER A CA 1
ATOM 3858 C C . SER A 1 498 ? 17.552 -10.448 -26.731 1.00 98.81 498 SER A C 1
ATOM 3860 O O . SER A 1 498 ? 17.598 -11.599 -26.286 1.00 98.81 498 SER A O 1
ATOM 3862 N N . GLN A 1 499 ? 18.609 -9.882 -27.324 1.00 98.62 499 GLN A N 1
ATOM 3863 C CA . GLN A 1 499 ? 19.859 -10.603 -27.553 1.00 98.62 499 GLN A CA 1
ATOM 3864 C C . GLN A 1 499 ? 20.563 -10.969 -26.237 1.00 98.62 499 GLN A C 1
ATOM 3866 O O . GLN A 1 499 ? 21.053 -12.089 -26.101 1.00 98.62 499 GLN A O 1
ATOM 3871 N N . ALA A 1 500 ? 20.587 -10.070 -25.248 1.00 98.56 500 ALA A N 1
ATOM 3872 C CA . ALA A 1 500 ? 21.183 -10.340 -23.940 1.00 98.56 500 ALA A CA 1
ATOM 3873 C C . ALA A 1 500 ? 20.460 -11.474 -23.190 1.00 98.56 500 ALA A C 1
ATOM 3875 O O . ALA A 1 500 ? 21.124 -12.338 -22.608 1.00 98.56 500 ALA A O 1
ATOM 3876 N N . ALA A 1 501 ? 19.124 -11.503 -23.241 1.00 98.69 501 ALA A N 1
ATOM 3877 C CA . ALA A 1 501 ? 18.303 -12.563 -22.658 1.00 98.69 501 ALA A CA 1
ATOM 3878 C C . ALA A 1 501 ? 18.589 -13.919 -23.319 1.00 98.69 501 ALA A C 1
ATOM 3880 O O . ALA A 1 501 ? 18.835 -14.902 -22.621 1.00 98.69 501 ALA A O 1
ATOM 3881 N N . LYS A 1 502 ? 18.667 -13.946 -24.657 1.00 98.69 502 LYS A N 1
ATOM 3882 C CA . LYS A 1 502 ? 18.980 -15.143 -25.451 1.00 98.69 502 LYS A CA 1
ATOM 3883 C C . LYS A 1 502 ? 20.383 -15.691 -25.202 1.00 98.69 502 LYS A C 1
ATOM 3885 O O . LYS A 1 502 ? 20.562 -16.892 -25.007 1.00 98.69 502 LYS A O 1
ATOM 3890 N N . GLU A 1 503 ? 21.392 -14.821 -25.216 1.00 98.38 503 GLU A N 1
ATOM 3891 C CA . GLU A 1 503 ? 22.791 -15.201 -24.971 1.00 98.38 503 GLU A CA 1
ATOM 3892 C C . GLU A 1 503 ? 22.987 -15.752 -23.558 1.00 98.38 503 GLU A C 1
ATOM 3894 O O . GLU A 1 503 ? 23.745 -16.703 -23.364 1.00 98.38 503 GLU A O 1
ATOM 3899 N N . SER A 1 504 ? 22.284 -15.168 -22.587 1.00 98.50 504 SER A N 1
ATOM 3900 C CA . SER A 1 504 ? 22.392 -15.528 -21.171 1.00 98.50 504 SER A CA 1
ATOM 3901 C C . SER A 1 504 ? 21.421 -16.639 -20.754 1.00 98.50 504 SER A C 1
ATOM 3903 O O . SER A 1 504 ? 21.582 -17.205 -19.678 1.00 98.50 504 SER A O 1
ATOM 3905 N N . ARG A 1 505 ? 20.440 -16.980 -21.605 1.00 98.25 505 ARG A N 1
ATOM 3906 C CA . ARG A 1 505 ? 19.365 -17.960 -21.358 1.00 98.25 505 ARG A CA 1
ATOM 3907 C C . ARG A 1 505 ? 18.568 -17.676 -20.081 1.00 98.25 505 ARG A C 1
ATOM 3909 O O . ARG A 1 505 ? 18.257 -18.594 -19.323 1.00 98.25 505 ARG A O 1
ATOM 3916 N N . VAL A 1 506 ? 18.226 -16.409 -19.856 1.00 98.56 506 VAL A N 1
ATOM 3917 C CA . VAL A 1 506 ? 17.470 -15.952 -18.677 1.00 98.56 506 VAL A CA 1
ATOM 3918 C C . VAL A 1 506 ? 16.137 -15.337 -19.077 1.00 98.56 506 VAL A C 1
ATOM 3920 O O . VAL A 1 506 ? 15.994 -14.800 -20.173 1.00 98.56 506 VAL A O 1
ATOM 3923 N N . TYR A 1 507 ? 15.177 -15.348 -18.156 1.00 98.81 507 TYR A N 1
ATOM 3924 C CA . TYR A 1 507 ? 14.055 -14.419 -18.227 1.00 98.81 507 TYR A CA 1
ATOM 3925 C C . TYR A 1 507 ? 14.559 -13.023 -17.856 1.00 98.81 507 TYR A C 1
ATOM 3927 O O . TYR A 1 507 ? 15.173 -12.846 -16.803 1.00 98.81 507 TYR A O 1
ATOM 3935 N N . LEU A 1 508 ? 14.312 -12.028 -18.704 1.00 98.88 508 LEU A N 1
ATOM 3936 C CA . LEU A 1 508 ? 14.795 -10.664 -18.499 1.00 98.88 508 LEU A CA 1
ATOM 3937 C C . LEU A 1 508 ? 13.624 -9.690 -18.425 1.00 98.88 508 LEU A C 1
ATOM 3939 O O . LEU A 1 508 ? 13.004 -9.384 -19.440 1.00 98.88 508 LEU A O 1
ATOM 3943 N N . VAL A 1 509 ? 13.356 -9.168 -17.230 1.00 98.81 509 VAL A N 1
ATOM 3944 C CA . VAL A 1 509 ? 12.487 -8.006 -17.033 1.00 98.81 509 VAL A CA 1
ATOM 3945 C C . VAL A 1 509 ? 13.328 -6.771 -17.333 1.00 98.81 509 VAL A C 1
ATOM 3947 O O . VAL A 1 509 ? 14.172 -6.361 -16.537 1.00 98.81 509 VAL A O 1
ATOM 3950 N N . GLY A 1 510 ? 13.118 -6.201 -18.513 1.00 98.19 510 GLY A N 1
ATOM 3951 C CA . GLY A 1 510 ? 13.912 -5.138 -19.124 1.00 98.19 510 GLY A CA 1
ATOM 3952 C C . GLY A 1 510 ? 13.758 -3.758 -18.492 1.00 98.19 510 GLY A C 1
ATOM 3953 O O . GLY A 1 510 ? 13.877 -2.766 -19.204 1.00 98.19 510 GLY A O 1
ATOM 3954 N N . GLY A 1 511 ? 13.457 -3.682 -17.194 1.00 97.81 511 GLY A N 1
ATOM 3955 C CA . GLY A 1 511 ? 13.274 -2.418 -16.496 1.00 97.81 511 GLY A CA 1
ATOM 3956 C C . GLY A 1 511 ? 12.187 -1.589 -17.146 1.00 97.81 511 GLY A C 1
ATOM 3957 O O . GLY A 1 511 ? 11.119 -2.123 -17.429 1.00 97.81 511 GLY A O 1
ATOM 3958 N N . SER A 1 512 ? 12.451 -0.320 -17.430 1.00 98.62 512 SER A N 1
ATOM 3959 C CA . SER A 1 512 ? 11.617 0.414 -18.379 1.00 98.62 512 SER A CA 1
ATOM 3960 C C . SER A 1 512 ? 12.408 1.371 -19.261 1.00 98.62 512 SER A C 1
ATOM 3962 O O . SER A 1 512 ? 13.542 1.730 -18.940 1.00 98.62 512 SER A O 1
ATOM 3964 N N . ILE A 1 513 ? 11.793 1.774 -20.372 1.00 98.62 513 ILE A N 1
ATOM 3965 C CA . ILE A 1 513 ? 12.297 2.778 -21.313 1.00 98.62 513 ILE A CA 1
ATOM 3966 C C . ILE A 1 513 ? 11.166 3.748 -21.693 1.00 98.62 513 ILE A C 1
ATOM 3968 O O . ILE A 1 513 ? 9.995 3.352 -21.643 1.00 98.62 513 ILE A O 1
ATOM 3972 N N . PRO A 1 514 ? 11.475 4.989 -22.108 1.00 98.31 514 PRO A N 1
ATOM 3973 C CA . PRO A 1 514 ? 10.510 5.810 -22.824 1.00 98.31 514 PRO A CA 1
ATOM 3974 C C . PRO A 1 514 ? 10.175 5.142 -24.171 1.00 98.31 514 PRO A C 1
ATOM 3976 O O . PRO A 1 514 ? 11.051 4.909 -25.003 1.00 98.31 514 PRO A O 1
ATOM 3979 N N . GLU A 1 515 ? 8.907 4.801 -24.377 1.00 98.56 515 GLU A N 1
ATOM 3980 C CA . GLU A 1 515 ? 8.372 4.241 -25.621 1.00 98.56 515 GLU A CA 1
ATOM 3981 C C . GLU A 1 515 ? 7.643 5.335 -26.402 1.00 98.56 515 GLU A C 1
ATOM 3983 O O . GLU A 1 515 ? 6.826 6.046 -25.825 1.00 98.56 515 GLU A O 1
ATOM 3988 N N . GLU A 1 516 ? 7.880 5.433 -27.708 1.00 98.06 516 GLU A N 1
ATOM 3989 C CA . GLU A 1 516 ? 7.019 6.175 -28.633 1.00 98.06 516 GLU A CA 1
ATOM 3990 C C . GLU A 1 516 ? 6.078 5.201 -29.349 1.00 98.06 516 GLU A C 1
ATOM 3992 O O . GLU A 1 516 ? 6.528 4.253 -29.999 1.00 98.06 516 GLU A O 1
ATOM 3997 N N . ASP A 1 517 ? 4.774 5.456 -29.272 1.00 97.31 517 ASP A N 1
ATOM 3998 C CA . ASP A 1 517 ? 3.762 4.727 -30.032 1.00 97.31 517 ASP A CA 1
ATOM 3999 C C . ASP A 1 517 ? 2.665 5.681 -30.509 1.00 97.31 517 ASP A C 1
ATOM 4001 O O . ASP A 1 517 ? 2.077 6.413 -29.713 1.00 97.31 517 ASP A O 1
ATOM 4005 N N . GLU A 1 518 ? 2.435 5.711 -31.822 1.00 93.88 518 GLU A N 1
ATOM 4006 C CA . GLU A 1 518 ? 1.428 6.560 -32.483 1.00 93.88 518 GLU A CA 1
ATOM 4007 C C . GLU A 1 518 ? 1.445 8.043 -32.044 1.00 93.88 518 GLU A C 1
ATOM 4009 O O . GLU A 1 518 ? 0.414 8.696 -31.890 1.00 93.88 518 GLU A O 1
ATOM 4014 N N . GLY A 1 519 ? 2.646 8.602 -31.849 1.00 91.12 519 GLY A N 1
ATOM 4015 C CA . GLY A 1 519 ? 2.835 10.000 -31.442 1.00 91.12 519 GLY A CA 1
ATOM 4016 C C . GLY A 1 519 ? 2.576 10.274 -29.956 1.00 91.12 519 GLY A C 1
ATOM 4017 O O . GLY A 1 519 ? 2.612 11.431 -29.538 1.00 91.12 519 GLY A O 1
ATOM 4018 N N . ARG A 1 520 ? 2.336 9.232 -29.152 1.00 95.94 520 ARG A N 1
ATOM 4019 C CA . ARG A 1 520 ? 2.284 9.290 -27.688 1.00 95.94 520 ARG A CA 1
ATOM 4020 C C . ARG A 1 520 ? 3.539 8.675 -27.087 1.00 95.94 520 ARG A C 1
ATOM 4022 O O . ARG A 1 520 ? 4.156 7.792 -27.678 1.00 95.94 520 ARG A O 1
ATOM 4029 N N . LEU A 1 521 ? 3.892 9.139 -25.893 1.00 98.06 521 LEU A N 1
ATOM 4030 C CA . LEU A 1 521 ? 5.025 8.627 -25.135 1.00 98.06 521 LEU A CA 1
ATOM 4031 C C . LEU A 1 521 ? 4.540 7.826 -23.931 1.00 98.06 521 LEU A C 1
ATOM 4033 O O . LEU A 1 521 ? 3.581 8.226 -23.281 1.00 98.06 521 LEU A O 1
ATOM 4037 N N . TYR A 1 522 ? 5.212 6.730 -23.608 1.00 98.56 522 TYR A N 1
ATOM 4038 C CA . TYR A 1 522 ? 4.883 5.857 -22.482 1.00 98.56 522 TYR A CA 1
ATOM 4039 C C . TYR A 1 522 ? 6.143 5.507 -21.688 1.00 98.56 522 TYR A C 1
ATOM 4041 O O . TYR A 1 522 ? 7.243 5.505 -22.230 1.00 98.56 522 TYR A O 1
ATOM 4049 N N . ASN A 1 523 ? 5.993 5.183 -20.405 1.00 98.44 523 ASN A N 1
ATOM 4050 C CA . ASN A 1 523 ? 7.043 4.525 -19.624 1.00 98.44 523 ASN A CA 1
ATOM 4051 C C . ASN A 1 523 ? 6.765 3.018 -19.653 1.00 98.44 523 ASN A C 1
ATOM 4053 O O . ASN A 1 523 ? 5.770 2.562 -19.083 1.00 98.44 523 ASN A O 1
ATOM 4057 N N . THR A 1 524 ? 7.601 2.266 -20.370 1.00 98.75 524 THR A N 1
ATOM 4058 C CA . THR A 1 524 ? 7.267 0.901 -20.788 1.00 98.75 524 THR A CA 1
ATOM 4059 C C . THR A 1 524 ? 8.316 -0.106 -20.353 1.00 98.75 524 THR A C 1
ATOM 4061 O O . THR A 1 524 ? 9.486 -0.011 -20.716 1.00 98.75 524 THR A O 1
ATOM 4064 N N . CYS A 1 525 ? 7.868 -1.116 -19.612 1.00 98.75 525 CYS A N 1
ATOM 4065 C CA . CYS A 1 525 ? 8.614 -2.319 -19.284 1.00 98.75 525 CYS A CA 1
ATOM 4066 C C . CYS A 1 525 ? 8.374 -3.397 -20.341 1.00 98.75 525 CYS A C 1
ATOM 4068 O O . CYS A 1 525 ? 7.238 -3.654 -20.743 1.00 98.75 525 CYS A O 1
ATOM 4070 N N . VAL A 1 526 ? 9.444 -4.060 -20.770 1.00 98.50 526 VAL A N 1
ATOM 4071 C CA . VAL A 1 526 ? 9.393 -5.222 -21.663 1.00 98.50 526 VAL A CA 1
ATOM 4072 C C . VAL A 1 526 ? 9.998 -6.433 -20.974 1.00 98.50 526 VAL A C 1
ATOM 4074 O O . VAL A 1 526 ? 10.962 -6.299 -20.225 1.00 98.50 526 VAL A O 1
ATOM 4077 N N . VAL A 1 527 ? 9.450 -7.619 -21.223 1.00 98.75 527 VAL A N 1
ATOM 4078 C CA . VAL A 1 527 ? 9.976 -8.876 -20.677 1.00 98.75 527 VAL A CA 1
ATOM 4079 C C . VAL A 1 527 ? 10.364 -9.799 -21.815 1.00 98.75 527 VAL A C 1
ATOM 4081 O O . VAL A 1 527 ? 9.544 -10.057 -22.693 1.00 98.75 527 VAL A O 1
ATOM 4084 N N . PHE A 1 528 ? 11.583 -10.328 -21.767 1.00 98.81 528 PHE A N 1
ATOM 4085 C CA . PHE A 1 528 ? 12.089 -11.294 -22.736 1.00 98.81 528 PHE A CA 1
ATOM 4086 C C . PHE A 1 528 ? 12.248 -12.682 -22.120 1.00 98.81 528 PHE A C 1
ATOM 4088 O O . PHE A 1 528 ? 12.627 -12.821 -20.953 1.00 98.81 528 PHE A O 1
ATOM 4095 N N . GLY A 1 529 ? 11.951 -13.704 -22.917 1.00 98.50 529 GLY A N 1
ATOM 4096 C CA . GLY A 1 529 ? 12.217 -15.098 -22.593 1.00 98.50 529 GLY A CA 1
ATOM 4097 C C . GLY A 1 529 ? 13.684 -15.484 -22.809 1.00 98.50 529 GLY A C 1
ATOM 4098 O O . GLY A 1 529 ? 14.449 -14.730 -23.416 1.00 98.50 529 GLY A O 1
ATOM 4099 N N . PRO A 1 530 ? 14.084 -16.686 -22.356 1.00 98.00 530 PRO A N 1
ATOM 4100 C CA . PRO A 1 530 ? 15.451 -17.195 -22.510 1.00 98.00 530 PRO A CA 1
ATOM 4101 C C . PRO A 1 530 ? 15.845 -17.488 -23.968 1.00 98.00 530 PRO A C 1
ATOM 4103 O O . PRO A 1 530 ? 17.012 -17.746 -24.252 1.00 98.00 530 PRO A O 1
ATOM 4106 N N . ASP A 1 531 ? 14.889 -17.475 -24.894 1.00 97.81 531 ASP A N 1
ATOM 4107 C CA . ASP A 1 531 ? 15.069 -17.557 -26.346 1.00 97.81 531 ASP A CA 1
ATOM 4108 C C . ASP A 1 531 ? 15.219 -16.179 -27.021 1.00 97.81 531 ASP A C 1
ATOM 4110 O O . ASP A 1 531 ? 15.571 -16.112 -28.204 1.00 97.81 531 ASP A O 1
ATOM 4114 N N . GLY A 1 532 ? 15.023 -15.096 -26.262 1.00 97.31 532 GLY A N 1
ATOM 4115 C CA . GLY A 1 532 ? 15.019 -13.711 -26.728 1.00 97.31 532 GLY A CA 1
ATOM 4116 C C . GLY A 1 532 ? 13.648 -13.205 -27.181 1.00 97.31 532 GLY A C 1
ATOM 4117 O O . GLY A 1 532 ? 13.553 -12.048 -27.590 1.00 97.31 532 GLY A O 1
ATOM 4118 N N . GLU A 1 533 ? 12.591 -14.016 -27.106 1.00 97.94 533 GLU A N 1
ATOM 4119 C CA . GLU A 1 533 ? 11.250 -13.613 -27.539 1.00 97.94 533 GLU A CA 1
ATOM 4120 C C . GLU A 1 533 ? 10.616 -12.624 -26.554 1.00 97.94 533 GLU A C 1
ATOM 4122 O O . GLU A 1 533 ? 10.781 -12.736 -25.337 1.00 97.94 533 GLU A O 1
ATOM 4127 N N . LEU A 1 534 ? 9.877 -11.641 -27.074 1.00 98.25 534 LEU A N 1
ATOM 4128 C CA . LEU A 1 534 ? 9.143 -10.677 -26.253 1.00 98.25 534 LEU A CA 1
ATOM 4129 C C . LEU A 1 534 ? 7.901 -11.353 -25.652 1.00 98.25 534 LEU A C 1
ATOM 4131 O O . LEU A 1 534 ? 6.938 -11.637 -26.358 1.00 98.25 534 LEU A O 1
ATOM 4135 N N . LEU A 1 535 ? 7.906 -11.575 -24.339 1.00 97.69 535 LEU A N 1
ATOM 4136 C CA . LEU A 1 535 ? 6.819 -12.231 -23.605 1.00 97.69 535 LEU A CA 1
ATOM 4137 C C . LEU A 1 535 ? 5.747 -11.254 -23.123 1.00 97.69 535 LEU A C 1
ATOM 4139 O O . LEU A 1 535 ? 4.585 -11.629 -22.977 1.00 97.69 535 LEU A O 1
ATOM 4143 N N . LEU A 1 536 ? 6.139 -10.018 -22.804 1.00 97.56 536 LEU A N 1
ATOM 4144 C CA . LEU A 1 536 ? 5.245 -9.030 -22.207 1.00 97.56 536 LEU A CA 1
ATOM 4145 C C . LEU A 1 536 ? 5.706 -7.609 -22.524 1.00 97.56 536 LEU A C 1
ATOM 4147 O O . LEU A 1 536 ? 6.899 -7.314 -22.495 1.00 97.56 536 LEU A O 1
ATOM 4151 N N . LYS A 1 537 ? 4.736 -6.720 -22.738 1.00 97.88 537 LYS A N 1
ATOM 4152 C CA . LYS A 1 537 ? 4.908 -5.266 -22.738 1.00 97.88 537 LYS A CA 1
ATOM 4153 C C . LYS A 1 537 ? 3.947 -4.673 -21.707 1.00 97.88 537 LYS A C 1
ATOM 4155 O O . LYS A 1 537 ? 2.746 -4.924 -21.776 1.00 97.88 537 LYS A O 1
ATOM 4160 N N . HIS A 1 538 ? 4.469 -3.922 -20.747 1.00 98.38 538 HIS A N 1
ATOM 4161 C CA . HIS A 1 538 ? 3.710 -3.277 -19.682 1.00 98.38 538 HIS A CA 1
ATOM 4162 C C . HIS A 1 538 ? 3.980 -1.774 -19.694 1.00 98.38 538 HIS A C 1
ATOM 4164 O O . HIS A 1 538 ? 5.107 -1.342 -19.471 1.00 98.38 538 HIS A O 1
ATOM 4170 N N . ARG A 1 539 ? 2.939 -0.982 -19.943 1.00 98.62 539 ARG A N 1
ATOM 4171 C CA . ARG A 1 539 ? 2.981 0.479 -19.823 1.00 98.62 539 ARG A CA 1
ATOM 4172 C C . ARG A 1 539 ? 2.574 0.867 -18.408 1.00 98.62 539 ARG A C 1
ATOM 4174 O O . ARG A 1 539 ? 1.535 0.395 -17.946 1.00 98.62 539 ARG A O 1
ATOM 4181 N N . LYS A 1 540 ? 3.360 1.735 -17.766 1.00 98.38 540 LYS A N 1
ATOM 4182 C CA . LYS A 1 540 ? 3.105 2.264 -16.419 1.00 98.38 540 LYS A CA 1
ATOM 4183 C C . LYS A 1 540 ? 1.675 2.783 -16.327 1.00 98.38 540 LYS A C 1
ATOM 4185 O O . LYS A 1 540 ? 1.285 3.643 -17.117 1.00 98.38 540 LYS A O 1
ATOM 4190 N N . ILE A 1 541 ? 0.888 2.229 -15.409 1.00 97.88 541 ILE A N 1
ATOM 4191 C CA . ILE A 1 541 ? -0.548 2.531 -15.318 1.00 97.88 541 ILE A CA 1
ATOM 4192 C C . ILE A 1 541 ? -0.742 3.854 -14.580 1.00 97.88 541 ILE A C 1
ATOM 4194 O O . ILE A 1 541 ? -1.485 4.721 -15.038 1.00 97.88 541 ILE A O 1
ATOM 4198 N N . HIS A 1 542 ? -0.034 4.028 -13.465 1.00 97.06 542 HIS A N 1
ATOM 4199 C CA . HIS A 1 542 ? -0.139 5.212 -12.626 1.00 97.06 542 HIS A CA 1
ATOM 4200 C C . HIS A 1 542 ? 1.077 6.115 -12.836 1.00 97.06 542 HIS A C 1
ATOM 4202 O O . HIS A 1 542 ? 2.191 5.799 -12.410 1.00 97.06 542 HIS A O 1
ATOM 4208 N N . LEU A 1 543 ? 0.857 7.248 -13.502 1.00 92.88 543 LEU A N 1
ATOM 4209 C CA . LEU A 1 543 ? 1.897 8.246 -13.740 1.00 92.88 543 LEU A CA 1
ATOM 4210 C C . LEU A 1 543 ? 2.263 8.982 -12.446 1.00 92.88 543 LEU A C 1
ATOM 4212 O O . LEU A 1 543 ? 1.419 9.212 -11.578 1.00 92.88 543 LEU A O 1
ATOM 4216 N N . PHE A 1 544 ? 3.540 9.329 -12.314 1.00 87.56 544 PHE A N 1
ATOM 4217 C CA . PHE A 1 544 ? 4.079 9.999 -11.137 1.00 87.56 544 PHE A CA 1
ATOM 4218 C C . PHE A 1 544 ? 3.812 11.507 -11.170 1.00 87.56 544 PHE A C 1
ATOM 4220 O O . PHE A 1 544 ? 4.673 12.295 -11.561 1.00 87.56 544 PHE A O 1
ATOM 4227 N N . ASP A 1 545 ? 2.617 11.885 -10.723 1.00 85.81 545 ASP A N 1
ATOM 4228 C CA . ASP A 1 545 ? 2.202 13.276 -10.558 1.00 85.81 545 ASP A CA 1
ATOM 4229 C C . ASP A 1 545 ? 2.137 13.618 -9.067 1.00 85.81 545 ASP A C 1
ATOM 4231 O O . ASP A 1 545 ? 1.191 13.259 -8.366 1.00 85.81 545 ASP A O 1
ATOM 4235 N N . ILE A 1 546 ? 3.174 14.285 -8.558 1.00 78.06 546 ILE A N 1
ATOM 4236 C CA . ILE A 1 546 ? 3.242 14.730 -7.165 1.00 78.06 546 ILE A CA 1
ATOM 4237 C C . ILE A 1 546 ? 3.666 16.192 -7.059 1.00 78.06 546 ILE A C 1
ATOM 4239 O O . ILE A 1 546 ? 4.527 16.675 -7.797 1.00 78.06 546 ILE A O 1
ATOM 4243 N N . ASP A 1 547 ? 3.112 16.876 -6.064 1.00 77.12 547 ASP A N 1
ATOM 4244 C CA . ASP A 1 547 ? 3.566 18.187 -5.616 1.00 77.12 547 ASP A CA 1
ATOM 4245 C C . ASP A 1 547 ? 3.671 18.158 -4.089 1.00 77.12 547 ASP A C 1
ATOM 4247 O O . ASP A 1 547 ? 2.670 18.175 -3.374 1.00 77.12 547 ASP A O 1
ATOM 4251 N N . VAL A 1 548 ? 4.897 18.015 -3.585 1.00 70.25 548 VAL A N 1
ATOM 4252 C CA . VAL A 1 548 ? 5.219 18.094 -2.160 1.00 70.25 548 VAL A CA 1
ATOM 4253 C C . VAL A 1 548 ? 5.825 19.477 -1.915 1.00 70.25 548 VAL A C 1
ATOM 4255 O O . VAL A 1 548 ? 7.009 19.676 -2.233 1.00 70.25 548 VAL A O 1
ATOM 4258 N N . PRO A 1 549 ? 5.060 20.432 -1.345 1.00 68.31 549 PRO A N 1
ATOM 4259 C CA . PRO A 1 549 ? 5.478 21.824 -1.236 1.00 68.31 549 PRO A CA 1
ATOM 4260 C C . PRO A 1 549 ? 6.858 21.982 -0.594 1.00 68.31 549 PRO A C 1
ATOM 4262 O O . PRO A 1 549 ? 7.129 21.456 0.487 1.00 68.31 549 PRO A O 1
ATOM 4265 N N . GLY A 1 550 ? 7.747 22.704 -1.278 1.00 70.62 550 GLY A N 1
ATOM 4266 C CA . GLY A 1 550 ? 9.108 22.977 -0.808 1.00 70.62 550 GLY A CA 1
ATOM 4267 C C . GLY A 1 550 ? 10.075 21.785 -0.837 1.00 70.62 550 GLY A C 1
ATOM 4268 O O . GLY A 1 550 ? 11.214 21.952 -0.407 1.00 70.62 550 GLY A O 1
ATOM 4269 N N . LYS A 1 551 ? 9.662 20.607 -1.331 1.00 74.19 551 LYS A N 1
ATOM 4270 C CA . LYS A 1 551 ? 10.529 19.421 -1.456 1.00 74.19 551 LYS A CA 1
ATOM 4271 C C . LYS A 1 551 ? 10.683 18.961 -2.901 1.00 74.19 551 LYS A C 1
ATOM 4273 O O . LYS A 1 551 ? 11.791 18.989 -3.426 1.00 74.19 551 LYS A O 1
ATOM 4278 N N . ILE A 1 552 ? 9.598 18.525 -3.543 1.00 73.31 552 ILE A N 1
ATOM 4279 C CA . ILE A 1 552 ? 9.646 18.017 -4.918 1.00 73.31 552 ILE A CA 1
ATOM 4280 C C . ILE A 1 552 ? 8.305 18.184 -5.622 1.00 73.31 552 ILE A C 1
ATOM 4282 O O . ILE A 1 552 ? 7.265 17.828 -5.076 1.00 73.31 552 ILE A O 1
ATOM 4286 N N . ARG A 1 553 ? 8.358 18.669 -6.861 1.00 79.31 553 ARG A N 1
ATOM 4287 C CA . ARG A 1 553 ? 7.253 18.628 -7.812 1.00 79.31 553 ARG A CA 1
ATOM 4288 C C . ARG A 1 553 ? 7.711 17.857 -9.042 1.00 79.31 553 ARG A C 1
ATOM 4290 O O . ARG A 1 553 ? 8.767 18.159 -9.594 1.00 79.31 553 ARG A O 1
ATOM 4297 N N . PHE A 1 554 ? 6.935 16.861 -9.442 1.00 79.94 554 PHE A N 1
ATOM 4298 C CA . PHE A 1 554 ? 7.187 16.069 -10.639 1.00 79.94 554 PHE A CA 1
ATOM 4299 C C . PHE A 1 554 ? 5.849 15.689 -11.261 1.00 79.94 554 PHE A C 1
ATOM 4301 O O . PHE A 1 554 ? 4.948 15.279 -10.536 1.00 79.94 554 PHE A O 1
ATOM 4308 N N . GLN A 1 555 ? 5.712 15.863 -12.572 1.00 86.62 555 GLN A N 1
ATOM 4309 C CA . GLN A 1 555 ? 4.456 15.633 -13.280 1.00 86.62 555 GLN A CA 1
ATOM 4310 C C . GLN A 1 555 ? 4.737 14.849 -14.566 1.00 86.62 555 GLN A C 1
ATOM 4312 O O . GLN A 1 555 ? 4.962 15.430 -15.626 1.00 86.62 555 GLN A O 1
ATOM 4317 N N . GLU A 1 556 ? 4.790 13.516 -14.466 1.00 84.81 556 GLU A N 1
ATOM 4318 C CA . GLU A 1 556 ? 5.008 12.640 -15.630 1.00 84.81 556 GLU A CA 1
ATOM 4319 C C . GLU A 1 556 ? 3.962 12.870 -16.725 1.00 84.81 556 GLU A C 1
ATOM 4321 O O . GLU A 1 556 ? 4.302 12.791 -17.908 1.00 84.81 556 GLU A O 1
ATOM 4326 N N . SER A 1 557 ? 2.717 13.173 -16.344 1.00 89.25 557 SER A N 1
ATOM 4327 C CA . SER A 1 557 ? 1.596 13.346 -17.275 1.00 89.25 557 SER A CA 1
ATOM 4328 C C . SER A 1 557 ? 1.707 14.553 -18.206 1.00 89.25 557 SER A C 1
ATOM 4330 O O . SER A 1 557 ? 0.955 14.635 -19.177 1.00 89.25 557 SER A O 1
ATOM 4332 N N . GLU A 1 558 ? 2.657 15.466 -17.975 1.00 88.38 558 GLU A N 1
ATOM 4333 C CA . GLU A 1 558 ? 2.962 16.540 -18.931 1.00 88.38 558 GLU A CA 1
ATOM 4334 C C . GLU A 1 558 ? 3.539 15.994 -20.246 1.00 88.38 558 GLU A C 1
ATOM 4336 O O . GLU A 1 558 ? 3.348 16.602 -21.301 1.00 88.38 558 GLU A O 1
ATOM 4341 N N . THR A 1 559 ? 4.221 14.844 -20.191 1.00 89.81 559 THR A N 1
ATOM 4342 C CA . THR A 1 559 ? 4.923 14.258 -21.343 1.00 89.81 559 THR A CA 1
ATOM 4343 C C . THR A 1 559 ? 4.451 12.840 -21.663 1.00 89.81 559 THR A C 1
ATOM 4345 O O . THR A 1 559 ? 4.373 12.473 -22.835 1.00 89.81 559 THR A O 1
ATOM 4348 N N . LEU A 1 560 ? 4.164 12.024 -20.647 1.00 94.00 560 LEU A N 1
ATOM 4349 C CA . LEU A 1 560 ? 3.836 10.608 -20.799 1.00 94.00 560 LEU A CA 1
ATOM 4350 C C . LEU A 1 560 ? 2.326 10.354 -20.751 1.00 94.00 560 LEU A C 1
ATOM 4352 O O . LEU A 1 560 ? 1.562 11.059 -20.101 1.00 94.00 560 LEU A O 1
ATOM 4356 N N . SER A 1 561 ? 1.906 9.289 -21.422 1.00 97.06 561 SER A N 1
ATOM 4357 C CA . SER A 1 561 ? 0.559 8.730 -21.398 1.00 97.06 561 SER A CA 1
ATOM 4358 C C . SER A 1 561 ? 0.515 7.488 -20.497 1.00 97.06 561 SER A C 1
ATOM 4360 O O . SER A 1 561 ? 1.479 6.717 -20.473 1.00 97.06 561 SER A O 1
ATOM 4362 N N . PRO A 1 562 ? -0.590 7.255 -19.767 1.00 96.44 562 PRO A N 1
ATOM 4363 C CA . PRO A 1 562 ? -0.731 6.077 -18.919 1.00 96.44 562 PRO A CA 1
ATOM 4364 C C . PRO A 1 562 ? -0.996 4.810 -19.742 1.00 96.44 562 PRO A C 1
ATOM 4366 O O . PRO A 1 562 ? -1.611 4.843 -20.813 1.00 96.44 562 PRO A O 1
ATOM 4369 N N . GLY A 1 563 ? -0.565 3.672 -19.206 1.00 95.31 563 GLY A N 1
ATOM 4370 C CA . GLY A 1 563 ? -1.001 2.347 -19.630 1.00 95.31 563 GLY A CA 1
ATOM 4371 C C . GLY A 1 563 ? -2.420 2.019 -19.161 1.00 95.31 563 GLY A C 1
ATOM 4372 O O . GLY A 1 563 ? -2.984 2.679 -18.294 1.00 95.31 563 GLY A O 1
ATOM 4373 N N . ASN A 1 564 ? -3.010 0.971 -19.735 1.00 94.06 564 ASN A N 1
ATOM 4374 C CA . ASN A 1 564 ? -4.404 0.583 -19.486 1.00 94.06 564 ASN A CA 1
ATOM 4375 C C . ASN A 1 564 ? -4.608 -0.937 -19.328 1.00 94.06 564 ASN A C 1
ATOM 4377 O O . ASN A 1 564 ? -5.737 -1.421 -19.406 1.00 94.06 564 ASN A O 1
ATOM 4381 N N . THR A 1 565 ? -3.535 -1.701 -19.108 1.00 92.62 565 THR A N 1
ATOM 4382 C CA . THR A 1 565 ? -3.581 -3.168 -19.025 1.00 92.62 565 THR A CA 1
ATOM 4383 C C . THR A 1 565 ? -2.834 -3.697 -17.810 1.00 92.62 565 THR A C 1
ATOM 4385 O O . THR A 1 565 ? -1.691 -3.317 -17.568 1.00 92.62 565 THR A O 1
ATOM 4388 N N . LEU A 1 566 ? -3.442 -4.659 -17.113 1.00 93.56 566 LEU A N 1
ATOM 4389 C CA . LEU A 1 566 ? -2.742 -5.515 -16.154 1.00 93.56 566 LEU A CA 1
ATOM 4390 C C . LEU A 1 566 ? -1.791 -6.453 -16.903 1.00 93.56 566 LEU A C 1
ATOM 4392 O O . LEU A 1 566 ? -2.208 -7.107 -17.859 1.00 93.56 566 LEU A O 1
ATOM 4396 N N . SER A 1 567 ? -0.551 -6.570 -16.438 1.00 96.31 567 SER A N 1
ATOM 4397 C CA . SER A 1 567 ? 0.511 -7.261 -17.169 1.00 96.31 567 SER A CA 1
ATOM 4398 C C . SER A 1 567 ? 1.184 -8.324 -16.300 1.00 96.31 567 SER A C 1
ATOM 4400 O O . SER A 1 567 ? 1.785 -8.025 -15.269 1.00 96.31 567 SER A O 1
ATOM 4402 N N . MET A 1 568 ? 1.085 -9.584 -16.728 1.00 97.56 568 MET A N 1
ATOM 4403 C CA . MET A 1 568 ? 1.726 -10.728 -16.079 1.00 97.56 568 MET A CA 1
ATOM 4404 C C . MET A 1 568 ? 2.312 -11.665 -17.130 1.00 97.56 568 MET A C 1
ATOM 4406 O O . MET A 1 568 ? 1.773 -11.774 -18.230 1.00 97.56 568 MET A O 1
ATOM 4410 N N . PHE A 1 569 ? 3.370 -12.383 -16.770 1.00 97.50 569 PHE A N 1
ATOM 4411 C CA . PHE A 1 569 ? 3.965 -13.419 -17.612 1.00 97.50 569 PHE A CA 1
ATOM 4412 C C . PHE A 1 569 ? 4.263 -14.677 -16.796 1.00 97.50 569 PHE A C 1
ATOM 4414 O O . PHE A 1 569 ? 4.445 -14.621 -15.575 1.00 97.50 569 PHE A O 1
ATOM 4421 N N . GLN A 1 570 ? 4.256 -15.823 -17.472 1.00 95.88 570 GLN A N 1
ATOM 4422 C CA . GLN A 1 570 ? 4.498 -17.123 -16.859 1.00 95.88 570 GLN A CA 1
ATOM 4423 C C . GLN A 1 570 ? 5.956 -17.537 -17.070 1.00 95.88 570 GLN A C 1
ATOM 4425 O O . GLN A 1 570 ? 6.478 -17.457 -18.181 1.00 95.88 570 GLN A O 1
ATOM 4430 N N . THR A 1 571 ? 6.590 -18.034 -16.012 1.00 94.25 571 THR A N 1
ATOM 4431 C CA . THR A 1 571 ? 7.881 -18.738 -16.075 1.00 94.25 571 THR A CA 1
ATOM 4432 C C . THR A 1 571 ? 7.680 -20.222 -15.730 1.00 94.25 571 THR A C 1
ATOM 4434 O O . THR A 1 571 ? 6.617 -20.585 -15.222 1.00 94.25 571 THR A O 1
ATOM 4437 N N . PRO A 1 572 ? 8.666 -21.111 -15.940 1.00 92.31 572 PRO A N 1
ATOM 4438 C CA . PRO A 1 572 ? 8.593 -22.493 -15.467 1.00 92.31 572 PRO A CA 1
ATOM 4439 C C . PRO A 1 572 ? 8.476 -22.596 -13.938 1.00 92.31 572 PRO A C 1
ATOM 4441 O O . PRO A 1 572 ? 8.023 -23.619 -13.433 1.00 92.31 572 PRO A O 1
ATOM 4444 N N . PHE A 1 573 ? 8.865 -21.539 -13.216 1.00 91.19 573 PHE A N 1
ATOM 4445 C CA . PHE A 1 573 ? 8.894 -21.488 -11.755 1.00 91.19 573 PHE A CA 1
ATOM 4446 C C . PHE A 1 573 ? 7.576 -20.949 -11.191 1.00 91.19 573 PHE A C 1
ATOM 4448 O O . PHE A 1 573 ? 6.908 -21.611 -10.404 1.00 91.19 573 PHE A O 1
ATOM 4455 N N . CYS A 1 574 ? 7.181 -19.746 -11.615 1.00 94.44 574 CYS A N 1
ATOM 4456 C CA . CYS A 1 574 ? 6.040 -19.026 -11.060 1.00 94.44 574 CYS A CA 1
ATOM 4457 C C . CYS A 1 574 ? 5.383 -18.043 -12.044 1.00 94.44 574 CYS A C 1
ATOM 4459 O O . CYS A 1 574 ? 5.938 -17.705 -13.096 1.00 94.44 574 CYS A O 1
ATOM 4461 N N . GLN A 1 575 ? 4.186 -17.574 -11.680 1.00 97.12 575 GLN A N 1
ATOM 4462 C CA . GLN A 1 575 ? 3.511 -16.452 -12.334 1.00 97.12 575 GLN A CA 1
ATOM 4463 C C . GLN A 1 575 ? 4.041 -15.131 -11.754 1.00 97.12 575 GLN A C 1
ATOM 4465 O O . GLN A 1 575 ? 4.036 -14.941 -10.532 1.00 97.12 575 GLN A O 1
ATOM 4470 N N . VAL A 1 576 ? 4.457 -14.218 -12.635 1.00 98.56 576 VAL A N 1
ATOM 4471 C CA . VAL A 1 576 ? 5.053 -12.927 -12.266 1.00 98.56 576 VAL A CA 1
ATOM 4472 C C . VAL A 1 576 ? 4.153 -11.774 -12.711 1.00 98.56 576 VAL A C 1
ATOM 4474 O O . VAL A 1 576 ? 3.746 -11.729 -13.873 1.00 98.56 576 VAL A O 1
ATOM 4477 N N . GLY A 1 577 ? 3.850 -10.846 -11.800 1.00 98.56 577 GLY A N 1
ATOM 4478 C CA . GLY A 1 577 ? 3.164 -9.582 -12.097 1.00 98.56 577 GLY A CA 1
ATOM 4479 C C . GLY A 1 577 ? 4.136 -8.409 -12.187 1.00 98.56 577 GLY A C 1
ATOM 4480 O O . GLY A 1 577 ? 5.106 -8.360 -11.433 1.00 98.56 577 GLY A O 1
ATOM 4481 N N . VAL A 1 578 ? 3.883 -7.473 -13.105 1.00 98.62 578 VAL A N 1
ATOM 4482 C CA . VAL A 1 578 ? 4.765 -6.324 -13.371 1.00 98.62 578 VAL A CA 1
ATOM 4483 C C . VAL A 1 578 ? 4.033 -5.015 -13.077 1.00 98.62 578 VAL A C 1
ATOM 4485 O O . VAL A 1 578 ? 2.914 -4.808 -13.545 1.00 98.62 578 VAL A O 1
ATOM 4488 N N . GLY A 1 579 ? 4.664 -4.131 -12.310 1.00 98.56 579 GLY A N 1
ATOM 4489 C CA . GLY A 1 579 ? 4.288 -2.720 -12.185 1.00 98.56 579 GLY A CA 1
ATOM 4490 C C . GLY A 1 579 ? 5.527 -1.840 -12.322 1.00 98.56 579 GLY A C 1
ATOM 4491 O O . GLY A 1 579 ? 6.639 -2.347 -12.234 1.00 98.56 579 GLY A O 1
ATOM 4492 N N . ILE A 1 580 ? 5.375 -0.535 -12.528 1.00 98.75 580 ILE A N 1
ATOM 4493 C CA . ILE A 1 580 ? 6.510 0.395 -12.614 1.00 98.75 580 ILE A CA 1
ATOM 4494 C C . ILE A 1 580 ? 6.380 1.477 -11.544 1.00 98.75 580 ILE A C 1
ATOM 4496 O O . ILE A 1 580 ? 5.432 2.260 -11.533 1.00 98.75 580 ILE A O 1
ATOM 4500 N N . CYS A 1 581 ? 7.385 1.555 -10.669 1.00 97.31 581 CYS A N 1
ATOM 4501 C CA . CYS A 1 581 ? 7.610 2.641 -9.718 1.00 97.31 581 CYS A CA 1
ATOM 4502 C C . CYS A 1 581 ? 6.364 3.055 -8.926 1.00 97.31 581 CYS A C 1
ATOM 4504 O O . CYS A 1 581 ? 6.024 2.423 -7.930 1.00 97.31 581 CYS A O 1
ATOM 4506 N N . TYR A 1 582 ? 5.682 4.111 -9.368 1.00 97.19 582 TYR A N 1
ATOM 4507 C CA . TYR A 1 582 ? 4.512 4.689 -8.720 1.00 97.19 582 TYR A CA 1
ATOM 4508 C C . TYR A 1 582 ? 3.322 3.723 -8.642 1.00 97.19 582 TYR A C 1
ATOM 4510 O O . TYR A 1 582 ? 2.547 3.806 -7.693 1.00 97.19 582 TYR A O 1
ATOM 4518 N N . ASP A 1 583 ? 3.255 2.730 -9.536 1.00 98.12 583 ASP A N 1
ATOM 4519 C CA . ASP A 1 583 ? 2.298 1.621 -9.474 1.00 98.12 583 ASP A CA 1
ATOM 4520 C C . ASP A 1 583 ? 2.319 0.887 -8.123 1.00 98.12 583 ASP A C 1
ATOM 4522 O O . ASP A 1 583 ? 1.294 0.371 -7.679 1.00 98.12 583 ASP A O 1
ATOM 4526 N N . ILE A 1 584 ? 3.458 0.871 -7.417 1.00 97.88 584 ILE A N 1
ATOM 4527 C CA . ILE A 1 584 ? 3.551 0.239 -6.099 1.00 97.88 584 ILE A CA 1
ATOM 4528 C C . ILE A 1 584 ? 2.690 0.947 -5.048 1.00 97.88 584 ILE A C 1
ATOM 4530 O O . ILE A 1 584 ? 2.358 0.326 -4.049 1.00 97.88 584 ILE A O 1
ATOM 4534 N N . ARG A 1 585 ? 2.292 2.214 -5.234 1.00 94.88 585 ARG A N 1
ATOM 4535 C CA . ARG A 1 585 ? 1.432 2.946 -4.282 1.00 94.88 585 ARG A CA 1
ATOM 4536 C C . ARG A 1 585 ? -0.031 2.515 -4.320 1.00 94.88 585 ARG A C 1
ATOM 4538 O O . ARG A 1 585 ? -0.748 2.792 -3.370 1.00 94.88 585 ARG A O 1
ATOM 4545 N N . PHE A 1 586 ? -0.436 1.783 -5.351 1.00 95.12 586 PHE A N 1
ATOM 4546 C CA . PHE A 1 586 ? -1.807 1.329 -5.548 1.00 95.12 586 PHE A CA 1
ATOM 4547 C C . PHE A 1 586 ? -1.899 -0.137 -5.127 1.00 95.12 586 PHE A C 1
ATOM 4549 O O . PHE A 1 586 ? -1.515 -1.046 -5.870 1.00 95.12 586 PHE A O 1
ATOM 4556 N N . ALA A 1 587 ? -2.339 -0.374 -3.888 1.00 95.06 587 ALA A N 1
ATOM 4557 C CA . ALA A 1 587 ? -2.424 -1.716 -3.308 1.00 95.06 587 ALA A CA 1
ATOM 4558 C C . ALA A 1 587 ? -3.313 -2.650 -4.146 1.00 95.06 587 ALA A C 1
ATOM 4560 O O . ALA A 1 587 ? -3.021 -3.844 -4.263 1.00 95.06 587 ALA A O 1
ATOM 4561 N N . GLU A 1 588 ? -4.328 -2.087 -4.802 1.00 94.56 588 GLU A N 1
ATOM 4562 C CA . GLU A 1 588 ? -5.270 -2.779 -5.674 1.00 94.56 588 GLU A CA 1
ATOM 4563 C C . GLU A 1 588 ? -4.570 -3.505 -6.819 1.00 94.56 588 GLU A C 1
ATOM 4565 O O . GLU A 1 588 ? -4.937 -4.630 -7.158 1.00 94.56 588 GLU A O 1
ATOM 4570 N N . LEU A 1 589 ? -3.510 -2.918 -7.381 1.00 96.50 589 LEU A N 1
ATOM 4571 C CA . LEU A 1 589 ? -2.762 -3.543 -8.467 1.00 96.50 589 LEU A CA 1
ATOM 4572 C C . LEU A 1 589 ? -2.104 -4.855 -8.009 1.00 96.50 589 LEU A C 1
ATOM 4574 O O . LEU A 1 589 ? -2.215 -5.882 -8.681 1.00 96.50 589 LEU A O 1
ATOM 4578 N N . ALA A 1 590 ? -1.461 -4.842 -6.839 1.00 97.62 590 ALA A N 1
ATOM 4579 C CA . ALA A 1 590 ? -0.836 -6.034 -6.266 1.00 97.62 590 ALA A CA 1
ATOM 4580 C C . ALA A 1 590 ? -1.874 -7.097 -5.877 1.00 97.62 590 ALA A C 1
ATOM 4582 O O . ALA A 1 590 ? -1.659 -8.288 -6.119 1.00 97.62 590 ALA A O 1
ATOM 4583 N N . GLN A 1 591 ? -3.018 -6.670 -5.337 1.00 95.06 591 GLN A N 1
ATOM 4584 C CA . GLN A 1 591 ? -4.123 -7.563 -4.993 1.00 95.06 591 GLN A CA 1
ATOM 4585 C C . GLN A 1 591 ? -4.711 -8.236 -6.232 1.00 95.06 591 GLN A C 1
ATOM 4587 O O . GLN A 1 591 ? -4.935 -9.447 -6.223 1.00 95.06 591 GLN A O 1
ATOM 4592 N N . LEU A 1 592 ? -4.902 -7.491 -7.324 1.00 95.75 592 LEU A N 1
ATOM 4593 C CA . LEU A 1 592 ? -5.356 -8.040 -8.600 1.00 95.75 592 LEU A CA 1
ATOM 4594 C C . LEU A 1 592 ? -4.368 -9.074 -9.150 1.00 95.75 592 LEU A C 1
ATOM 4596 O O . LEU A 1 592 ? -4.796 -10.137 -9.600 1.00 95.75 592 LEU A O 1
ATOM 4600 N N . TYR A 1 593 ? -3.061 -8.811 -9.083 1.00 97.62 593 TYR A N 1
ATOM 4601 C CA . TYR A 1 593 ? -2.051 -9.783 -9.506 1.00 97.62 593 TYR A CA 1
ATOM 4602 C C . TYR A 1 593 ? -2.044 -11.044 -8.634 1.00 97.62 593 TYR A C 1
ATOM 4604 O O . TYR A 1 593 ? -2.058 -12.153 -9.170 1.00 97.62 593 TYR A O 1
ATOM 4612 N N . SER A 1 594 ? -2.099 -10.903 -7.308 1.00 95.06 594 SER A N 1
ATOM 4613 C CA . SER A 1 594 ? -2.145 -12.052 -6.392 1.00 95.06 594 SER A CA 1
ATOM 4614 C C . SER A 1 594 ? -3.409 -12.895 -6.586 1.00 95.06 594 SER A C 1
ATOM 4616 O O . SER A 1 594 ? -3.321 -14.118 -6.713 1.00 95.06 594 SER A O 1
ATOM 4618 N N . ARG A 1 595 ? -4.580 -12.258 -6.748 1.00 91.81 595 ARG A N 1
ATOM 4619 C CA . ARG A 1 595 ? -5.851 -12.940 -7.069 1.00 91.81 595 ARG A CA 1
ATOM 4620 C C . ARG A 1 595 ? -5.795 -13.694 -8.401 1.00 91.81 595 ARG A C 1
ATOM 4622 O O . ARG A 1 595 ? -6.491 -14.692 -8.564 1.00 91.81 595 ARG A O 1
ATOM 4629 N N . LYS A 1 596 ? -4.952 -13.258 -9.341 1.00 94.38 596 LYS A N 1
ATOM 4630 C CA . LYS A 1 596 ? -4.691 -13.968 -10.602 1.00 94.38 596 LYS A CA 1
ATOM 4631 C C . LYS A 1 596 ? -3.547 -14.988 -10.521 1.00 94.38 596 LYS A C 1
ATOM 4633 O O . LYS A 1 596 ? -3.126 -15.512 -11.549 1.00 94.38 596 LYS A O 1
ATOM 4638 N N . GLY A 1 597 ? -3.070 -15.305 -9.319 1.00 94.31 597 GLY A N 1
ATOM 4639 C CA . GLY A 1 597 ? -2.100 -16.369 -9.077 1.00 94.31 597 GLY A CA 1
ATOM 4640 C C . GLY A 1 597 ? -0.639 -15.927 -9.092 1.00 94.31 597 GLY A C 1
ATOM 4641 O O . GLY A 1 597 ? 0.233 -16.794 -9.058 1.00 94.31 597 GLY A O 1
ATOM 4642 N N . ALA A 1 598 ? -0.345 -14.621 -9.113 1.00 97.19 598 ALA A N 1
ATOM 4643 C CA . ALA A 1 598 ? 1.031 -14.154 -8.989 1.00 97.19 598 ALA A CA 1
ATOM 4644 C C . ALA A 1 598 ? 1.664 -14.641 -7.671 1.00 97.19 598 ALA A C 1
ATOM 4646 O O . ALA A 1 598 ? 1.040 -14.640 -6.604 1.00 97.19 598 ALA A O 1
ATOM 4647 N N . GLN A 1 599 ? 2.919 -15.070 -7.765 1.00 97.94 599 GLN A N 1
ATOM 4648 C CA . GLN A 1 599 ? 3.753 -15.474 -6.626 1.00 97.94 599 GLN A CA 1
ATOM 4649 C C . GLN A 1 599 ? 4.954 -14.536 -6.450 1.00 97.94 599 GLN A C 1
ATOM 4651 O O . GLN A 1 599 ? 5.514 -14.462 -5.358 1.00 97.94 599 GLN A O 1
ATOM 4656 N N . LEU A 1 600 ? 5.305 -13.796 -7.506 1.00 98.69 600 LEU A N 1
ATOM 4657 C CA . LEU A 1 600 ? 6.312 -12.743 -7.516 1.00 98.69 600 LEU A CA 1
ATOM 4658 C C . LEU A 1 600 ? 5.726 -11.488 -8.171 1.00 98.69 600 LEU A C 1
ATOM 4660 O O . LEU A 1 600 ? 5.126 -11.563 -9.245 1.00 98.69 600 LEU A O 1
ATOM 4664 N N . LEU A 1 601 ? 5.931 -10.335 -7.544 1.00 98.81 601 LEU A N 1
ATOM 4665 C CA . LEU A 1 601 ? 5.685 -9.024 -8.136 1.00 98.81 601 LEU A CA 1
ATOM 4666 C C . LEU A 1 601 ? 7.017 -8.312 -8.354 1.00 98.81 601 LEU A C 1
ATOM 4668 O O . LEU A 1 601 ? 7.851 -8.263 -7.450 1.00 98.81 601 LEU A O 1
ATOM 4672 N N . VAL A 1 602 ? 7.214 -7.749 -9.542 1.00 98.75 602 VAL A N 1
ATOM 4673 C CA . VAL A 1 602 ? 8.412 -6.976 -9.879 1.00 98.75 602 VAL A CA 1
ATOM 4674 C C . VAL A 1 602 ? 8.045 -5.521 -10.138 1.00 98.75 602 VAL A C 1
ATOM 4676 O O . VAL A 1 602 ? 7.108 -5.239 -10.886 1.00 98.75 602 VAL A O 1
ATOM 4679 N N . TYR A 1 603 ? 8.798 -4.608 -9.526 1.00 98.75 603 TYR A N 1
ATOM 4680 C CA . TYR A 1 603 ? 8.661 -3.171 -9.743 1.00 98.75 603 TYR A CA 1
ATOM 4681 C C . TYR A 1 603 ? 10.011 -2.532 -10.074 1.00 98.75 603 TYR A C 1
ATOM 4683 O O . TYR A 1 603 ? 10.744 -2.128 -9.166 1.00 98.75 603 TYR A O 1
ATOM 4691 N N . PRO A 1 604 ? 10.369 -2.395 -11.361 1.00 98.62 604 PRO A N 1
ATOM 4692 C CA . PRO A 1 604 ? 11.364 -1.412 -11.762 1.00 98.62 604 PRO A CA 1
ATOM 4693 C C . PRO A 1 604 ? 10.897 -0.025 -11.307 1.00 98.62 604 PRO A C 1
ATOM 4695 O O . PRO A 1 604 ? 9.765 0.364 -11.598 1.00 98.62 604 PRO A O 1
ATOM 4698 N N . GLY A 1 605 ? 11.716 0.723 -10.569 1.00 97.06 605 GLY A N 1
ATOM 4699 C CA . GLY A 1 605 ? 11.308 2.039 -10.088 1.00 97.06 605 GLY A CA 1
ATOM 4700 C C . GLY A 1 605 ? 12.414 2.904 -9.508 1.00 97.06 605 GLY A C 1
ATOM 4701 O O . GLY A 1 605 ? 13.319 2.406 -8.853 1.00 97.06 605 GLY A O 1
ATOM 4702 N N . ALA A 1 606 ? 12.311 4.214 -9.711 1.00 95.44 606 ALA A N 1
ATOM 4703 C CA . ALA A 1 606 ? 13.226 5.215 -9.179 1.00 95.44 606 ALA A CA 1
ATOM 4704 C C . ALA A 1 606 ? 12.505 6.135 -8.179 1.00 95.44 606 ALA A C 1
ATOM 4706 O O . ALA A 1 606 ? 11.916 7.150 -8.550 1.00 95.44 606 ALA A O 1
ATOM 4707 N N . PHE A 1 607 ? 12.545 5.814 -6.883 1.00 95.38 607 PHE A N 1
ATOM 4708 C CA . PHE A 1 607 ? 12.073 6.749 -5.847 1.00 95.38 607 PHE A CA 1
ATOM 4709 C C . PHE A 1 607 ? 13.112 7.848 -5.612 1.00 95.38 607 PHE A C 1
ATOM 4711 O O . PHE A 1 607 ? 14.300 7.620 -5.798 1.00 95.38 607 PHE A O 1
ATOM 4718 N N . ASN A 1 608 ? 12.680 9.035 -5.187 1.00 92.19 608 ASN A N 1
ATOM 4719 C CA . ASN A 1 608 ? 13.581 10.163 -4.913 1.00 92.19 608 ASN A CA 1
ATOM 4720 C C . ASN A 1 608 ? 14.023 10.227 -3.442 1.00 92.19 608 ASN A C 1
ATOM 4722 O O . ASN A 1 608 ? 13.500 9.523 -2.583 1.00 92.19 608 ASN A O 1
ATOM 4726 N N . MET A 1 609 ? 14.927 11.153 -3.128 1.00 92.50 609 MET A N 1
ATOM 4727 C CA . MET A 1 609 ? 15.461 11.373 -1.775 1.00 92.50 609 MET A CA 1
ATOM 4728 C C . MET A 1 609 ? 14.428 11.822 -0.722 1.00 92.50 609 MET A C 1
ATOM 4730 O O . MET A 1 609 ? 14.716 11.760 0.468 1.00 92.50 609 MET A O 1
ATOM 4734 N N . THR A 1 610 ? 13.224 12.249 -1.123 1.00 86.12 610 THR A N 1
ATOM 4735 C CA 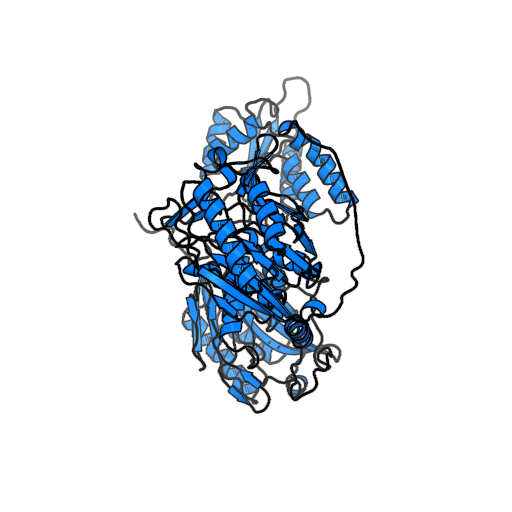. THR A 1 610 ? 12.133 12.576 -0.184 1.00 86.12 610 THR A CA 1
ATOM 4736 C C . THR A 1 610 ? 11.260 11.355 0.098 1.00 86.12 610 THR A C 1
ATOM 4738 O O . THR A 1 610 ? 10.998 11.007 1.245 1.00 86.12 610 THR A O 1
ATOM 4741 N N . THR A 1 611 ? 10.791 10.694 -0.958 1.00 87.69 611 THR A N 1
ATOM 4742 C CA . THR A 1 611 ? 9.831 9.586 -0.863 1.00 87.69 611 THR A CA 1
ATOM 4743 C C . THR A 1 611 ? 10.495 8.236 -0.622 1.00 87.69 611 THR A C 1
ATOM 4745 O O . THR A 1 611 ? 9.858 7.352 -0.058 1.00 87.69 611 THR A O 1
ATOM 4748 N N . GLY A 1 612 ? 11.759 8.075 -1.009 1.00 92.00 612 GLY A N 1
ATOM 4749 C CA . GLY A 1 612 ? 12.563 6.870 -0.830 1.00 92.00 612 GLY A CA 1
ATOM 4750 C C . GLY A 1 612 ? 12.694 6.458 0.635 1.00 92.00 612 GLY A C 1
ATOM 4751 O O . GLY A 1 612 ? 12.167 5.404 0.997 1.00 92.00 612 GLY A O 1
ATOM 4752 N N . PRO A 1 613 ? 13.293 7.299 1.502 1.00 90.69 613 PRO A N 1
ATOM 4753 C CA . PRO A 1 613 ? 13.450 6.992 2.924 1.00 90.69 613 PRO A CA 1
ATOM 4754 C C . PRO A 1 613 ? 12.126 6.697 3.641 1.00 90.69 613 PRO A C 1
ATOM 4756 O O . PRO A 1 613 ? 12.079 5.854 4.533 1.00 90.69 613 PRO A O 1
ATOM 4759 N N . ALA A 1 614 ? 11.049 7.387 3.251 1.00 86.44 614 ALA A N 1
ATOM 4760 C CA . ALA A 1 614 ? 9.746 7.266 3.900 1.00 86.44 614 ALA A CA 1
ATOM 4761 C C . ALA A 1 614 ? 8.952 6.034 3.436 1.00 86.44 614 ALA A C 1
ATOM 4763 O O . ALA A 1 614 ? 8.332 5.351 4.251 1.00 86.44 614 ALA A O 1
ATOM 4764 N N . HIS A 1 615 ? 8.953 5.755 2.128 1.00 94.06 615 HIS A N 1
ATOM 4765 C CA . HIS A 1 615 ? 7.957 4.883 1.506 1.00 94.06 615 HIS A CA 1
ATOM 4766 C C . HIS A 1 615 ? 8.535 3.679 0.757 1.00 94.06 615 HIS A C 1
ATOM 4768 O O . HIS A 1 615 ? 7.804 2.712 0.567 1.00 94.06 615 HIS A O 1
ATOM 4774 N N . TRP A 1 616 ? 9.801 3.700 0.322 1.00 96.94 616 TRP A N 1
ATOM 4775 C CA . TRP A 1 616 ? 10.337 2.656 -0.565 1.00 96.94 616 TRP A CA 1
ATOM 4776 C C . TRP A 1 616 ? 10.261 1.267 0.069 1.00 96.94 616 TRP A C 1
ATOM 4778 O O . TRP A 1 616 ? 9.627 0.378 -0.488 1.00 96.94 616 TRP A O 1
ATOM 4788 N N . GLU A 1 617 ? 10.845 1.085 1.254 1.00 97.50 617 GLU A N 1
ATOM 4789 C CA . GLU A 1 617 ? 10.812 -0.205 1.956 1.00 97.50 617 GLU A CA 1
ATOM 4790 C C . GLU A 1 617 ? 9.403 -0.531 2.484 1.00 97.50 617 GLU A C 1
ATOM 4792 O O . GLU A 1 617 ? 8.945 -1.669 2.381 1.00 97.50 617 GLU A O 1
ATOM 4797 N N . LEU A 1 618 ? 8.690 0.478 3.001 1.00 96.75 618 LEU A N 1
ATOM 4798 C CA . LEU A 1 618 ? 7.336 0.339 3.548 1.00 96.75 618 LEU A CA 1
ATOM 4799 C C . LEU A 1 618 ? 6.369 -0.268 2.524 1.00 96.75 618 LEU A C 1
ATOM 4801 O O . LEU A 1 618 ? 5.723 -1.274 2.814 1.00 96.75 618 LEU A O 1
ATOM 4805 N N . LEU A 1 619 ? 6.290 0.317 1.325 1.00 98.12 619 LEU A N 1
ATOM 4806 C CA . LEU A 1 619 ? 5.339 -0.110 0.299 1.00 98.12 619 LEU A CA 1
ATOM 4807 C C . LEU A 1 619 ? 5.648 -1.526 -0.190 1.00 98.12 619 LEU A C 1
ATOM 4809 O O . LEU A 1 619 ? 4.740 -2.337 -0.329 1.00 98.12 619 LEU A O 1
ATOM 4813 N N . GLN A 1 620 ? 6.922 -1.866 -0.378 1.00 98.12 620 GLN A N 1
ATOM 4814 C CA . GLN A 1 620 ? 7.326 -3.205 -0.816 1.00 98.12 620 GLN A CA 1
ATOM 4815 C C . GLN A 1 620 ? 6.944 -4.284 0.188 1.00 98.12 620 GLN A C 1
ATOM 4817 O O . GLN A 1 620 ? 6.351 -5.299 -0.180 1.00 98.12 620 GLN A O 1
ATOM 4822 N N . ARG A 1 621 ? 7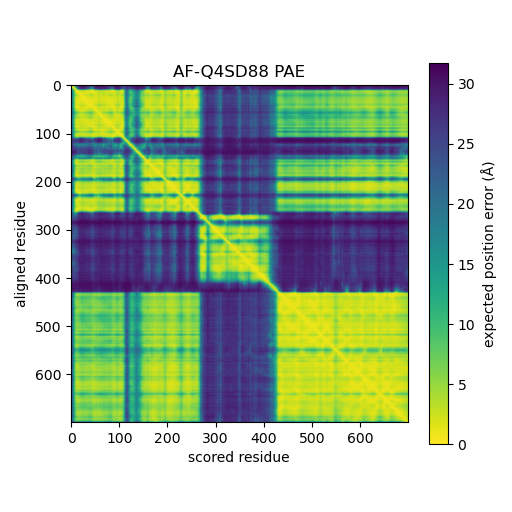.239 -4.037 1.468 1.00 98.19 621 ARG A N 1
ATOM 4823 C CA . ARG A 1 621 ? 6.883 -4.950 2.554 1.00 98.19 621 ARG A CA 1
ATOM 4824 C C . ARG A 1 621 ? 5.374 -5.089 2.699 1.00 98.19 621 ARG A C 1
ATOM 4826 O O . ARG A 1 621 ? 4.905 -6.210 2.873 1.00 98.19 621 ARG A O 1
ATOM 4833 N N . ALA A 1 622 ? 4.627 -3.996 2.538 1.00 97.06 622 ALA A N 1
ATOM 4834 C CA . ALA A 1 622 ? 3.168 -4.016 2.515 1.00 97.06 622 ALA A CA 1
ATOM 4835 C C . ALA A 1 622 ? 2.618 -4.875 1.361 1.00 97.06 622 ALA A C 1
ATOM 4837 O O . ALA A 1 622 ? 1.801 -5.763 1.591 1.00 97.06 622 ALA A O 1
ATOM 4838 N N . ARG A 1 623 ? 3.105 -4.687 0.122 1.00 97.94 623 ARG A N 1
ATOM 4839 C CA . ARG A 1 623 ? 2.667 -5.510 -1.022 1.00 97.94 623 ARG A CA 1
ATOM 4840 C C . ARG A 1 623 ? 2.988 -6.987 -0.826 1.00 97.94 623 ARG A C 1
ATOM 4842 O O . ARG A 1 623 ? 2.154 -7.814 -1.180 1.00 97.94 623 ARG A O 1
ATOM 4849 N N . ALA A 1 624 ? 4.143 -7.313 -0.250 1.00 97.81 624 ALA A N 1
ATOM 4850 C CA . ALA A 1 624 ? 4.539 -8.694 -0.006 1.00 97.81 624 ALA A CA 1
ATOM 4851 C C . ALA A 1 624 ? 3.631 -9.377 1.029 1.00 97.81 624 ALA A C 1
ATOM 4853 O O . ALA A 1 624 ? 3.087 -10.448 0.757 1.00 97.81 624 ALA A O 1
ATOM 4854 N N . VAL A 1 625 ? 3.410 -8.728 2.178 1.00 94.94 625 VAL A N 1
ATOM 4855 C CA . VAL A 1 625 ? 2.659 -9.305 3.303 1.00 94.94 625 VAL A CA 1
ATOM 4856 C C . VAL A 1 625 ? 1.150 -9.379 3.050 1.00 94.94 625 VAL A C 1
ATOM 4858 O O . VAL A 1 625 ? 0.539 -10.406 3.338 1.00 94.94 625 VAL A O 1
ATOM 4861 N N . ASP A 1 626 ? 0.549 -8.344 2.451 1.00 94.19 626 ASP A N 1
ATOM 4862 C CA . ASP A 1 626 ? -0.906 -8.276 2.214 1.00 94.19 626 ASP A CA 1
ATOM 4863 C C . ASP A 1 626 ? -1.382 -9.286 1.161 1.00 94.19 626 ASP A C 1
ATOM 4865 O O . ASP A 1 626 ? -2.564 -9.636 1.087 1.00 94.19 626 ASP A O 1
ATOM 4869 N N . ASN A 1 627 ? -0.454 -9.733 0.314 1.00 96.56 627 ASN A N 1
ATOM 4870 C CA . ASN A 1 627 ? -0.729 -10.601 -0.823 1.00 96.56 627 ASN A CA 1
ATOM 4871 C C . ASN A 1 627 ? -0.047 -11.968 -0.719 1.00 96.56 627 ASN A C 1
ATOM 4873 O O . ASN A 1 627 ? -0.309 -12.827 -1.564 1.00 96.56 627 ASN A O 1
ATOM 4877 N N . GLN A 1 628 ? 0.812 -12.163 0.289 1.00 96.19 628 GLN A N 1
ATOM 4878 C CA . GLN A 1 628 ? 1.652 -13.346 0.486 1.00 96.19 628 GLN A CA 1
ATOM 4879 C C . GLN A 1 628 ? 2.366 -13.754 -0.808 1.00 96.19 628 GLN A C 1
ATOM 4881 O O . GLN A 1 628 ? 2.155 -14.844 -1.355 1.00 96.19 628 GLN A O 1
ATOM 4886 N N . VAL A 1 629 ? 3.172 -12.824 -1.320 1.00 98.25 629 VAL A N 1
ATOM 4887 C CA . VAL A 1 629 ? 3.983 -12.945 -2.541 1.00 98.25 629 VAL A CA 1
ATOM 4888 C C . VAL A 1 629 ? 5.393 -12.433 -2.281 1.00 98.25 629 VAL A C 1
ATOM 4890 O O . VAL A 1 629 ? 5.603 -11.600 -1.402 1.00 98.25 629 VAL A O 1
ATOM 4893 N N . TYR A 1 630 ? 6.356 -12.892 -3.075 1.00 98.75 630 TYR A N 1
ATOM 4894 C CA . TYR A 1 630 ? 7.639 -12.208 -3.164 1.00 98.75 630 TYR A CA 1
ATOM 4895 C C . TYR A 1 630 ? 7.467 -10.865 -3.882 1.00 98.75 630 TYR A C 1
ATOM 4897 O O . TYR A 1 630 ? 6.667 -10.745 -4.813 1.00 98.75 630 TYR A O 1
ATOM 4905 N N . VAL A 1 631 ? 8.241 -9.861 -3.478 1.00 98.81 631 VAL A N 1
ATOM 4906 C CA . VAL A 1 631 ? 8.310 -8.558 -4.154 1.00 98.81 631 VAL A CA 1
ATOM 4907 C C . VAL A 1 631 ? 9.766 -8.233 -4.441 1.00 98.81 631 VAL A C 1
ATOM 4909 O O . VAL A 1 631 ? 10.597 -8.319 -3.543 1.00 98.81 631 VAL A O 1
ATOM 4912 N N . ALA A 1 632 ? 10.075 -7.842 -5.672 1.00 98.75 632 ALA A N 1
ATOM 4913 C CA . ALA A 1 632 ? 11.410 -7.414 -6.067 1.00 98.75 632 ALA A CA 1
ATOM 4914 C C . ALA A 1 632 ? 11.366 -6.038 -6.726 1.00 98.75 632 ALA A C 1
ATOM 4916 O O . ALA A 1 632 ? 10.536 -5.789 -7.602 1.00 98.75 632 ALA A O 1
ATOM 4917 N N . THR A 1 633 ? 12.266 -5.146 -6.324 1.00 98.69 633 THR A N 1
ATOM 4918 C CA . THR A 1 633 ? 12.323 -3.781 -6.850 1.00 98.69 633 THR A CA 1
ATOM 4919 C C . THR A 1 633 ? 13.704 -3.433 -7.365 1.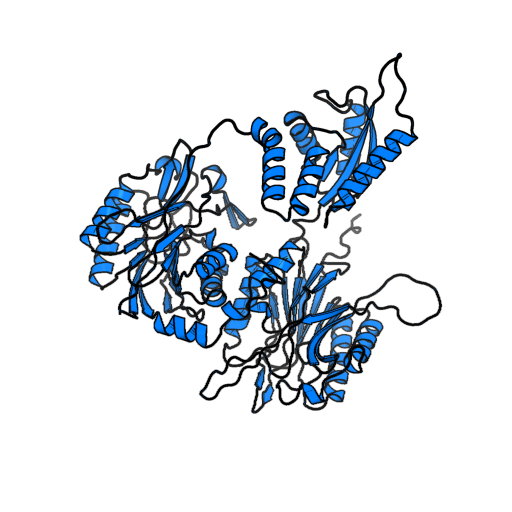00 98.69 633 THR A C 1
ATOM 4921 O O . THR A 1 633 ? 14.691 -3.556 -6.644 1.00 98.69 633 THR A O 1
ATOM 4924 N N . ALA A 1 634 ? 13.770 -2.998 -8.623 1.00 98.62 634 ALA A N 1
ATOM 4925 C CA . ALA A 1 634 ? 15.008 -2.604 -9.285 1.00 98.62 634 ALA A CA 1
ATOM 4926 C C . ALA A 1 634 ? 15.032 -1.085 -9.457 1.00 98.62 634 ALA A C 1
ATOM 4928 O O . ALA A 1 634 ? 14.219 -0.528 -10.196 1.00 98.62 634 ALA A O 1
ATOM 4929 N N . ALA A 1 635 ? 15.966 -0.422 -8.788 1.00 98.25 635 ALA A N 1
ATOM 4930 C CA . ALA A 1 635 ? 16.158 1.019 -8.839 1.00 98.25 635 ALA A CA 1
ATOM 4931 C C . ALA A 1 635 ? 17.478 1.381 -9.527 1.00 98.25 635 ALA A C 1
ATOM 4933 O O . ALA A 1 635 ? 18.447 0.633 -9.406 1.00 98.25 635 ALA A O 1
ATOM 4934 N N . PRO A 1 636 ? 17.566 2.527 -10.223 1.00 98.25 636 PRO A N 1
ATOM 4935 C CA . PRO A 1 636 ? 18.853 3.070 -10.635 1.00 98.25 636 PRO A CA 1
ATOM 4936 C C . PRO A 1 636 ? 19.720 3.374 -9.408 1.00 98.25 636 PRO A C 1
ATOM 4938 O O . PRO A 1 636 ? 19.199 3.796 -8.369 1.00 98.25 636 PRO A O 1
ATOM 4941 N N . ALA A 1 637 ? 21.036 3.203 -9.535 1.00 98.00 637 ALA A N 1
ATOM 4942 C CA . ALA A 1 637 ? 21.990 3.660 -8.528 1.00 98.00 637 ALA A CA 1
ATOM 4943 C C . ALA A 1 637 ? 21.911 5.186 -8.367 1.00 98.00 637 ALA A C 1
ATOM 4945 O O . ALA A 1 637 ? 21.518 5.907 -9.290 1.00 98.00 637 ALA A O 1
ATOM 4946 N N . ARG A 1 638 ? 22.275 5.684 -7.185 1.00 97.31 638 ARG A N 1
ATOM 4947 C CA . ARG A 1 638 ? 22.228 7.114 -6.885 1.00 97.31 638 ARG A CA 1
ATOM 4948 C C . ARG A 1 638 ? 23.267 7.872 -7.709 1.00 97.31 638 ARG A C 1
ATOM 4950 O O . ARG A 1 638 ? 24.435 7.502 -7.746 1.00 97.31 638 ARG A O 1
ATOM 4957 N N . GLU A 1 639 ? 22.833 8.964 -8.327 1.00 93.12 639 GLU A N 1
ATOM 4958 C CA . GLU A 1 639 ? 23.700 9.917 -9.018 1.00 93.12 639 GLU A CA 1
ATOM 4959 C C . GLU A 1 639 ? 23.321 11.331 -8.574 1.00 93.12 639 GLU A C 1
ATOM 4961 O O . GLU A 1 639 ? 22.261 11.839 -8.935 1.00 93.12 639 GLU A O 1
ATOM 4966 N N . GLU A 1 640 ? 24.177 11.946 -7.757 1.00 92.00 640 GLU A N 1
ATOM 4967 C CA . GLU A 1 640 ? 23.926 13.253 -7.129 1.00 92.00 640 GLU A CA 1
ATOM 4968 C C . GLU A 1 640 ? 23.893 14.400 -8.151 1.00 92.00 640 GLU A C 1
ATOM 4970 O O . GLU A 1 640 ? 23.290 15.440 -7.898 1.00 92.00 640 GLU A O 1
ATOM 4975 N N . SER A 1 641 ? 24.529 14.225 -9.316 1.00 89.56 641 SER A N 1
ATOM 4976 C CA . SER A 1 641 ? 24.510 15.223 -10.394 1.00 89.56 641 SER A CA 1
ATOM 4977 C C . SER A 1 641 ? 23.282 15.131 -11.311 1.00 89.56 641 SER A C 1
ATOM 4979 O O . SER A 1 641 ? 23.082 16.010 -12.154 1.00 89.56 641 SER A O 1
ATOM 4981 N N . ALA A 1 642 ? 22.450 14.094 -11.170 1.00 89.12 642 ALA A N 1
ATOM 4982 C CA . ALA A 1 642 ? 21.251 13.927 -11.983 1.00 89.12 642 ALA A CA 1
ATOM 4983 C C . ALA A 1 642 ? 20.142 14.909 -11.572 1.00 89.12 642 ALA A C 1
ATOM 4985 O O . ALA A 1 642 ? 19.954 15.216 -10.397 1.00 89.12 642 ALA A O 1
ATOM 4986 N N . SER A 1 643 ? 19.329 15.349 -12.540 1.00 87.12 643 SER A N 1
ATOM 4987 C CA . SER A 1 643 ? 18.146 16.182 -12.262 1.00 87.12 643 SER A CA 1
ATOM 4988 C C . SER A 1 643 ? 17.127 15.485 -11.358 1.00 87.12 643 SER A C 1
ATOM 4990 O O . SER A 1 643 ? 16.395 16.143 -10.623 1.00 87.12 643 SER A O 1
ATOM 4992 N N . TYR A 1 644 ? 17.080 14.154 -11.417 1.00 90.50 644 TYR A N 1
ATOM 4993 C CA . TYR A 1 644 ? 16.289 13.317 -10.535 1.00 90.50 644 TYR A CA 1
ATOM 4994 C C . TYR A 1 644 ? 17.214 12.338 -9.814 1.00 90.50 644 TYR A C 1
ATOM 4996 O O . TYR A 1 644 ? 17.710 11.377 -10.405 1.00 90.50 644 TYR A O 1
ATOM 5004 N N . VAL A 1 645 ? 17.454 12.594 -8.530 1.00 94.62 645 VAL A N 1
ATOM 5005 C CA . VAL A 1 645 ? 18.356 11.778 -7.711 1.00 94.62 645 VAL A CA 1
ATOM 5006 C C . VAL A 1 645 ? 17.609 10.549 -7.193 1.00 94.62 645 VAL A C 1
ATOM 5008 O O . VAL A 1 645 ? 16.735 10.656 -6.326 1.00 94.62 645 VAL A O 1
ATOM 5011 N N . SER A 1 646 ? 17.963 9.379 -7.734 1.00 96.12 646 SER A N 1
ATOM 5012 C CA . SER A 1 646 ? 17.420 8.085 -7.307 1.00 96.12 646 SER A CA 1
ATOM 5013 C C . SER A 1 646 ? 17.845 7.742 -5.877 1.00 96.12 646 SER A C 1
ATOM 5015 O O . SER A 1 646 ? 19.001 7.894 -5.483 1.00 96.12 646 SER A O 1
ATOM 5017 N N . TRP A 1 647 ? 16.906 7.209 -5.103 1.00 97.56 647 TRP A N 1
ATOM 5018 C CA . TRP A 1 647 ? 17.141 6.671 -3.773 1.00 97.56 647 TRP A CA 1
ATOM 5019 C C . TRP A 1 647 ? 18.077 5.455 -3.815 1.00 97.56 647 TRP A C 1
ATOM 5021 O O . TRP A 1 647 ? 18.926 5.326 -2.930 1.00 97.56 647 TRP A O 1
ATOM 5031 N N . GLY A 1 648 ? 17.960 4.611 -4.849 1.00 97.44 648 GLY A N 1
ATOM 5032 C CA . GLY A 1 648 ? 18.616 3.304 -4.939 1.00 97.44 648 GLY A CA 1
ATOM 5033 C C . GLY A 1 648 ? 17.909 2.261 -4.071 1.00 97.44 648 GLY A C 1
ATOM 5034 O O . GLY A 1 648 ? 16.680 2.202 -4.032 1.00 97.44 648 GLY A O 1
ATOM 5035 N N . HIS A 1 649 ? 18.684 1.464 -3.332 1.00 98.38 649 HIS A N 1
ATOM 5036 C CA . HIS A 1 649 ? 18.185 0.448 -2.401 1.00 98.38 649 HIS A CA 1
ATOM 5037 C C . HIS A 1 649 ? 17.256 -0.600 -3.028 1.00 98.38 649 HIS A C 1
ATOM 5039 O O . HIS A 1 649 ? 16.256 -0.993 -2.420 1.00 98.38 649 HIS A O 1
ATOM 5045 N N . SER A 1 650 ? 17.596 -1.071 -4.228 1.00 98.69 650 SER A N 1
ATOM 5046 C CA . SER A 1 650 ? 16.974 -2.249 -4.844 1.00 98.69 650 SER A CA 1
ATOM 5047 C C . SER A 1 650 ? 16.931 -3.408 -3.852 1.00 98.69 650 SER A C 1
ATOM 5049 O O . SER A 1 650 ? 17.910 -3.641 -3.137 1.00 98.69 650 SER A O 1
ATOM 5051 N N . MET A 1 651 ? 15.808 -4.118 -3.762 1.00 98.25 651 MET A N 1
ATOM 5052 C CA . MET A 1 651 ? 15.647 -5.166 -2.752 1.00 98.25 651 MET A CA 1
ATOM 5053 C C . MET A 1 651 ? 14.670 -6.263 -3.166 1.00 98.25 651 MET A C 1
ATOM 5055 O O . MET A 1 651 ? 13.885 -6.111 -4.102 1.00 98.25 651 MET A O 1
ATOM 5059 N N . VAL A 1 652 ? 14.723 -7.367 -2.422 1.00 98.75 652 VAL A N 1
ATOM 5060 C CA . VAL A 1 652 ? 13.782 -8.485 -2.503 1.00 98.75 652 VAL A CA 1
ATOM 5061 C C . VAL A 1 652 ? 13.160 -8.707 -1.128 1.00 98.75 652 VAL A C 1
ATOM 5063 O O . VAL A 1 652 ? 13.868 -8.761 -0.122 1.00 98.75 652 VAL A O 1
ATOM 5066 N N . VAL A 1 653 ? 11.839 -8.849 -1.088 1.00 98.50 653 VAL A N 1
ATOM 5067 C CA . VAL A 1 653 ? 11.039 -9.070 0.119 1.00 98.50 653 VAL A CA 1
ATOM 5068 C C . VAL A 1 653 ? 10.287 -10.395 -0.001 1.00 98.50 653 VAL A C 1
ATOM 5070 O O . VAL A 1 653 ? 9.737 -10.697 -1.062 1.00 98.50 653 VAL A O 1
ATOM 5073 N N . ASN A 1 654 ? 10.265 -11.187 1.073 1.00 97.12 654 ASN A N 1
ATOM 5074 C CA . ASN A 1 654 ? 9.574 -12.476 1.118 1.00 97.12 654 ASN A CA 1
ATOM 5075 C C . ASN A 1 654 ? 8.064 -12.336 1.430 1.00 97.12 654 ASN A C 1
ATOM 5077 O O . ASN A 1 654 ? 7.623 -11.278 1.882 1.00 97.12 654 ASN A O 1
ATOM 5081 N N . PRO A 1 655 ? 7.261 -13.406 1.262 1.00 95.56 655 PRO A N 1
ATOM 5082 C CA . PRO A 1 655 ? 5.824 -13.406 1.564 1.00 95.56 655 PRO A CA 1
ATOM 5083 C C . PRO A 1 655 ? 5.436 -13.076 3.015 1.00 95.56 655 PRO A C 1
ATOM 5085 O O . PRO A 1 655 ? 4.264 -12.812 3.275 1.00 95.56 655 PRO A O 1
ATOM 5088 N N . TRP A 1 656 ? 6.383 -13.097 3.960 1.00 91.94 656 TRP A N 1
ATOM 5089 C CA . TRP A 1 656 ? 6.176 -12.692 5.357 1.00 91.94 656 TRP A CA 1
ATOM 5090 C C . TRP A 1 656 ? 6.429 -11.191 5.589 1.00 91.94 656 TRP A C 1
ATOM 5092 O O . TRP A 1 656 ? 6.191 -10.663 6.678 1.00 91.94 656 TRP A O 1
ATOM 5102 N N . GLY A 1 657 ? 6.889 -10.478 4.556 1.00 93.25 657 GLY A N 1
ATOM 5103 C CA . GLY A 1 657 ? 7.237 -9.063 4.616 1.00 93.25 657 GLY A CA 1
ATOM 5104 C C . GLY A 1 657 ? 8.645 -8.800 5.153 1.00 93.25 657 GLY A C 1
ATOM 5105 O O . GLY A 1 657 ? 8.907 -7.693 5.624 1.00 93.25 657 GLY A O 1
ATOM 5106 N N . GLU A 1 658 ? 9.549 -9.779 5.121 1.00 93.50 658 GLU A N 1
ATOM 5107 C CA . GLU A 1 658 ? 10.951 -9.622 5.523 1.00 93.50 658 GLU A CA 1
ATOM 5108 C C . GLU A 1 658 ? 11.830 -9.311 4.312 1.00 93.50 658 GLU A C 1
ATOM 5110 O O . GLU A 1 658 ? 11.673 -9.896 3.238 1.00 93.50 658 GLU A O 1
ATOM 5115 N N . VAL A 1 659 ? 12.771 -8.384 4.483 1.00 96.38 659 VAL A N 1
ATOM 5116 C CA . VAL A 1 659 ? 13.737 -8.032 3.438 1.00 96.38 659 VAL A CA 1
ATOM 5117 C C . VAL A 1 659 ? 14.797 -9.130 3.371 1.00 96.38 659 VAL A C 1
ATOM 5119 O O . VAL A 1 659 ? 15.588 -9.282 4.297 1.00 96.38 659 VAL A O 1
ATOM 5122 N N . VAL A 1 660 ? 14.810 -9.882 2.271 1.00 95.38 660 VAL A N 1
ATOM 5123 C CA . VAL A 1 660 ? 15.739 -10.997 2.028 1.00 95.38 660 VAL A CA 1
ATOM 5124 C C . VAL A 1 660 ? 17.115 -10.475 1.630 1.00 95.38 660 VAL A C 1
ATOM 5126 O O . VAL A 1 660 ? 18.138 -10.982 2.075 1.00 95.38 660 VAL A O 1
ATOM 5129 N N . SER A 1 661 ? 17.139 -9.455 0.775 1.00 95.31 661 SER A N 1
ATOM 5130 C CA . SER A 1 661 ? 18.368 -8.876 0.237 1.00 95.31 661 SER A CA 1
ATOM 5131 C C . SER A 1 661 ? 18.113 -7.430 -0.171 1.00 95.31 661 SER A C 1
ATOM 5133 O O . SER A 1 661 ? 17.022 -7.118 -0.653 1.00 95.31 661 SER A O 1
ATOM 5135 N N . LYS A 1 662 ? 19.082 -6.536 0.050 1.00 97.25 662 LYS A N 1
ATOM 5136 C CA . LYS A 1 662 ? 18.944 -5.090 -0.183 1.00 97.25 662 LYS A CA 1
ATOM 5137 C C . LYS A 1 662 ? 20.283 -4.454 -0.554 1.00 97.25 662 LYS A C 1
ATOM 5139 O O . LYS A 1 662 ? 21.281 -4.673 0.127 1.00 97.25 662 LYS A O 1
ATOM 5144 N N . ALA A 1 663 ? 20.281 -3.622 -1.591 1.00 97.81 663 ALA A N 1
ATOM 5145 C CA . ALA A 1 663 ? 21.419 -2.799 -1.981 1.00 97.81 663 ALA A CA 1
ATOM 5146 C C . ALA A 1 663 ? 21.586 -1.555 -1.088 1.00 97.81 663 ALA A C 1
ATOM 5148 O O . ALA A 1 663 ? 20.657 -1.082 -0.423 1.00 97.81 663 ALA A O 1
ATOM 5149 N N . GLY A 1 664 ? 22.788 -0.979 -1.133 1.00 98.00 664 GLY A N 1
ATOM 5150 C CA . GLY A 1 664 ? 23.030 0.409 -0.739 1.00 98.00 664 GLY A CA 1
ATOM 5151 C C . GLY A 1 664 ? 22.541 1.405 -1.807 1.00 98.00 664 GLY A C 1
ATOM 5152 O O . GLY A 1 664 ? 21.688 1.058 -2.626 1.00 98.00 664 GLY A O 1
ATOM 5153 N N . PRO A 1 665 ? 23.070 2.639 -1.824 1.00 97.19 665 PRO A N 1
ATOM 5154 C CA . PRO A 1 665 ? 22.806 3.611 -2.891 1.00 97.19 665 PRO A CA 1
ATOM 5155 C C . PRO A 1 665 ? 23.652 3.378 -4.157 1.00 97.19 665 PRO A C 1
ATOM 5157 O O . PRO A 1 665 ? 23.265 3.813 -5.238 1.00 97.19 665 PRO A O 1
ATOM 5160 N N . GLU A 1 666 ? 24.785 2.689 -4.023 1.00 97.88 666 GLU A N 1
ATOM 5161 C CA . GLU A 1 666 ? 25.766 2.465 -5.090 1.00 97.88 666 GLU A CA 1
ATOM 5162 C C . GLU A 1 666 ? 25.334 1.391 -6.090 1.00 97.88 666 GLU A C 1
ATOM 5164 O O . GLU A 1 666 ? 24.398 0.631 -5.850 1.00 97.88 666 GLU A O 1
ATOM 5169 N N . GLU A 1 667 ? 26.044 1.294 -7.210 1.00 98.19 667 GLU A N 1
ATOM 5170 C CA . GLU A 1 667 ? 25.811 0.231 -8.182 1.00 98.19 667 GLU A CA 1
ATOM 5171 C C . GLU A 1 667 ? 26.000 -1.168 -7.571 1.00 98.19 667 GLU A C 1
ATOM 5173 O O . GLU A 1 667 ? 27.001 -1.426 -6.901 1.00 98.19 667 GLU A O 1
ATOM 5178 N N . ALA A 1 668 ? 25.040 -2.072 -7.790 1.00 98.00 668 ALA A N 1
ATOM 5179 C CA . ALA A 1 668 ? 25.057 -3.409 -7.202 1.00 98.00 668 ALA A CA 1
ATOM 5180 C C . ALA A 1 668 ? 24.191 -4.422 -7.970 1.00 98.00 668 ALA A C 1
ATOM 5182 O O . ALA A 1 668 ? 23.188 -4.076 -8.597 1.00 98.00 668 ALA A O 1
ATOM 5183 N N . LEU A 1 669 ? 24.540 -5.704 -7.834 1.00 98.19 669 LEU A N 1
ATOM 5184 C CA . LEU A 1 669 ? 23.670 -6.836 -8.155 1.00 98.19 669 LEU A CA 1
ATOM 5185 C C . LEU A 1 669 ? 23.144 -7.438 -6.851 1.00 98.19 669 LEU A C 1
ATOM 5187 O O . LEU A 1 669 ? 23.917 -7.877 -6.000 1.00 98.19 669 LEU A O 1
ATOM 5191 N N . VAL A 1 670 ? 21.825 -7.448 -6.694 1.00 97.62 670 VAL A N 1
ATOM 5192 C CA . VAL A 1 670 ? 21.141 -8.018 -5.531 1.00 97.62 670 VAL A CA 1
ATOM 5193 C C . VAL A 1 670 ? 20.610 -9.387 -5.921 1.00 97.62 670 VAL A C 1
ATOM 5195 O O . VAL A 1 670 ? 19.762 -9.493 -6.804 1.00 97.62 670 VAL A O 1
ATOM 5198 N N . TYR A 1 671 ? 21.097 -10.433 -5.262 1.00 97.81 671 TYR A N 1
ATOM 5199 C CA . TYR A 1 671 ? 20.644 -11.803 -5.490 1.00 97.81 671 TYR A CA 1
ATOM 5200 C C . TYR A 1 671 ? 19.703 -12.257 -4.377 1.00 97.81 671 TYR A C 1
ATOM 5202 O O . TYR A 1 671 ? 19.888 -11.888 -3.213 1.00 97.81 671 TYR A O 1
ATOM 5210 N N . ALA A 1 672 ? 18.715 -13.070 -4.741 1.00 97.06 672 ALA A N 1
ATOM 5211 C CA . ALA A 1 672 ? 17.862 -13.790 -3.808 1.00 97.06 672 ALA A CA 1
ATOM 5212 C C . ALA A 1 672 ? 17.457 -15.140 -4.408 1.00 97.06 672 ALA A C 1
ATOM 5214 O O . ALA A 1 672 ? 17.071 -15.210 -5.577 1.00 97.06 672 ALA A O 1
ATOM 5215 N N . ASP A 1 673 ? 17.517 -16.190 -3.598 1.00 96.25 673 ASP A N 1
ATOM 5216 C CA . ASP A 1 673 ? 16.969 -17.497 -3.939 1.00 96.25 673 ASP A CA 1
ATOM 5217 C C . ASP A 1 673 ? 15.524 -17.560 -3.408 1.00 96.25 673 ASP A C 1
ATOM 5219 O O . ASP A 1 673 ? 15.262 -17.315 -2.227 1.00 96.25 673 ASP A O 1
ATOM 5223 N N . LEU A 1 674 ? 14.557 -17.738 -4.313 1.00 96.25 674 LEU A N 1
ATOM 5224 C CA . LEU A 1 674 ? 13.127 -17.656 -4.004 1.00 96.25 674 LEU A CA 1
ATOM 5225 C C . LEU A 1 674 ? 12.553 -19.057 -3.823 1.00 96.25 674 LEU A C 1
ATOM 5227 O O . LEU A 1 674 ? 12.419 -19.788 -4.802 1.00 96.25 674 LEU A O 1
ATOM 5231 N N . ASP A 1 675 ? 12.143 -19.382 -2.597 1.00 93.81 675 ASP A N 1
ATOM 5232 C CA . ASP A 1 675 ? 11.505 -20.652 -2.249 1.00 93.81 675 ASP A CA 1
ATOM 5233 C C . ASP A 1 675 ? 9.968 -20.563 -2.325 1.00 93.81 675 ASP A C 1
ATOM 5235 O O . ASP A 1 675 ? 9.277 -19.982 -1.481 1.00 93.81 675 ASP A O 1
ATOM 5239 N N . LEU A 1 676 ? 9.396 -21.182 -3.356 1.00 93.00 676 LEU A N 1
ATOM 5240 C CA . LEU A 1 676 ? 7.949 -21.249 -3.550 1.00 93.00 676 LEU A CA 1
ATOM 5241 C C . LEU A 1 676 ? 7.262 -22.208 -2.565 1.00 93.00 676 LEU A C 1
ATOM 5243 O O . LEU A 1 676 ? 6.054 -22.075 -2.344 1.00 93.00 676 LEU A O 1
ATOM 5247 N N . GLN A 1 677 ? 8.002 -23.136 -1.946 1.00 90.44 677 GLN A N 1
ATOM 5248 C CA . GLN A 1 677 ? 7.485 -23.969 -0.863 1.00 90.44 677 GLN A CA 1
ATOM 5249 C C . GLN A 1 677 ? 7.295 -23.134 0.405 1.00 90.44 677 GLN A C 1
ATOM 5251 O O . GLN A 1 677 ? 6.215 -23.189 0.996 1.00 90.44 677 GLN A O 1
ATOM 5256 N N . TYR A 1 678 ? 8.263 -22.281 0.755 1.00 90.25 678 TYR A N 1
ATOM 5257 C CA . TYR A 1 678 ? 8.107 -21.305 1.836 1.00 90.25 678 TYR A CA 1
ATOM 5258 C C . TYR A 1 678 ? 6.887 -20.399 1.619 1.00 90.25 678 TYR A C 1
ATOM 5260 O O . TYR A 1 678 ? 6.072 -20.231 2.525 1.00 90.25 678 TYR A O 1
ATOM 5268 N N . LEU A 1 679 ? 6.685 -19.877 0.402 1.00 92.62 679 LEU A N 1
ATOM 5269 C CA . LEU A 1 679 ? 5.479 -19.106 0.063 1.00 92.62 679 LEU A CA 1
ATOM 5270 C C . LEU A 1 679 ? 4.192 -19.907 0.312 1.00 92.62 679 LEU A C 1
ATOM 5272 O O . LEU A 1 679 ? 3.235 -19.383 0.891 1.00 92.62 679 LEU A O 1
ATOM 5276 N N . ALA A 1 680 ? 4.152 -21.169 -0.121 1.00 88.75 680 ALA A N 1
ATOM 5277 C CA . ALA A 1 680 ? 3.001 -22.041 0.093 1.00 88.75 680 ALA A CA 1
ATOM 5278 C C . ALA A 1 680 ? 2.753 -22.316 1.586 1.00 88.75 680 ALA A C 1
ATOM 5280 O O . ALA A 1 680 ? 1.598 -22.351 2.020 1.00 88.75 680 ALA A O 1
ATOM 5281 N N . ASP A 1 681 ? 3.815 -22.467 2.377 1.00 85.00 681 ASP A N 1
ATOM 5282 C CA . ASP A 1 681 ? 3.723 -22.664 3.820 1.00 85.00 681 ASP A CA 1
ATOM 5283 C C . ASP A 1 681 ? 3.255 -21.395 4.536 1.00 85.00 681 ASP A C 1
ATOM 5285 O O . ASP A 1 681 ? 2.389 -21.499 5.398 1.00 85.00 681 ASP A O 1
ATOM 5289 N N . VAL A 1 682 ? 3.701 -20.201 4.129 1.00 86.88 682 VAL A N 1
ATOM 5290 C CA . VAL A 1 682 ? 3.185 -18.917 4.641 1.00 86.88 682 VAL A CA 1
ATOM 5291 C C . VAL A 1 682 ? 1.681 -18.785 4.382 1.00 86.88 682 VAL A C 1
ATOM 5293 O O . VAL A 1 682 ? 0.919 -18.495 5.307 1.00 86.88 682 VAL A O 1
ATOM 5296 N N . ARG A 1 683 ? 1.229 -19.071 3.151 1.00 87.88 683 ARG A N 1
ATOM 5297 C CA . ARG A 1 683 ? -0.204 -19.057 2.793 1.00 87.88 683 ARG A CA 1
ATOM 5298 C C . ARG A 1 683 ? -1.016 -20.090 3.574 1.00 87.88 683 ARG A C 1
ATOM 5300 O O . ARG A 1 683 ? -2.188 -19.859 3.850 1.00 87.88 683 ARG A O 1
ATOM 5307 N N . ARG A 1 684 ? -0.413 -21.226 3.940 1.00 82.56 684 ARG A N 1
ATOM 5308 C CA . ARG A 1 684 ? -1.045 -22.228 4.811 1.00 82.56 684 ARG A CA 1
ATOM 5309 C C . ARG A 1 684 ? -1.054 -21.771 6.270 1.00 82.56 684 ARG A C 1
ATOM 5311 O O . ARG A 1 684 ? -2.026 -21.994 6.969 1.00 82.56 684 ARG A O 1
ATOM 5318 N N . GLN A 1 685 ? 0.006 -21.142 6.755 1.00 79.38 685 GLN A N 1
ATOM 5319 C CA . GLN A 1 685 ? 0.084 -20.720 8.152 1.00 79.38 685 GLN A CA 1
ATOM 5320 C C . GLN A 1 685 ? -0.876 -19.574 8.461 1.00 79.38 685 GLN A C 1
ATOM 5322 O O . GLN A 1 685 ? -1.498 -19.563 9.519 1.00 79.38 685 GLN A O 1
ATOM 5327 N N . ILE A 1 686 ? -1.021 -18.638 7.522 1.00 80.69 686 ILE A N 1
ATOM 5328 C CA . ILE A 1 686 ? -1.911 -17.489 7.647 1.00 80.69 686 ILE A CA 1
ATOM 5329 C C . ILE A 1 686 ? -2.772 -17.389 6.374 1.00 80.69 686 ILE A C 1
ATOM 5331 O O . ILE A 1 686 ? -2.358 -16.758 5.406 1.00 80.69 686 ILE A O 1
ATOM 5335 N N . PRO A 1 687 ? -3.965 -17.999 6.321 1.00 82.50 687 PRO A N 1
ATOM 5336 C CA . PRO A 1 687 ? -4.732 -18.199 5.087 1.00 82.50 687 PRO A CA 1
ATOM 5337 C C . PRO A 1 687 ? -5.592 -16.984 4.703 1.00 82.50 687 PRO A C 1
ATOM 5339 O O . PRO A 1 687 ? -6.781 -17.124 4.408 1.00 82.50 687 PRO A O 1
ATOM 5342 N N . ILE A 1 688 ? -5.002 -15.784 4.659 1.00 82.88 688 ILE A N 1
ATOM 5343 C CA . ILE A 1 688 ? -5.745 -14.526 4.451 1.00 82.88 688 ILE A CA 1
ATOM 5344 C C . ILE A 1 688 ? -6.581 -14.528 3.167 1.00 82.88 688 ILE A C 1
ATOM 5346 O O . ILE A 1 688 ? -7.614 -13.874 3.106 1.00 82.88 688 ILE A O 1
ATOM 5350 N N . THR A 1 689 ? -6.177 -15.285 2.139 1.00 82.06 689 THR A N 1
ATOM 5351 C CA . THR A 1 689 ? -6.924 -15.381 0.872 1.00 82.06 689 THR A CA 1
ATOM 5352 C C . THR A 1 689 ? -8.315 -15.989 1.058 1.00 82.06 689 THR A C 1
ATOM 5354 O O . THR A 1 689 ? -9.256 -15.521 0.429 1.00 82.06 689 THR A O 1
ATOM 5357 N N . ALA A 1 690 ? -8.461 -16.991 1.930 1.00 80.75 690 ALA A N 1
ATOM 5358 C CA . ALA A 1 690 ? -9.749 -17.636 2.203 1.00 80.75 690 ALA A CA 1
ATOM 5359 C C . ALA A 1 690 ? -10.609 -16.856 3.213 1.00 80.75 690 ALA A C 1
ATOM 5361 O O . ALA A 1 690 ? -11.795 -17.131 3.348 1.00 80.75 690 ALA A O 1
ATOM 5362 N N . GLN A 1 691 ? -10.009 -15.897 3.923 1.00 80.69 691 GLN A N 1
ATOM 5363 C CA . GLN A 1 691 ? -10.650 -15.120 4.990 1.00 80.69 691 GLN A CA 1
ATOM 5364 C C . GLN A 1 691 ? -11.183 -13.760 4.513 1.00 80.69 691 GLN A C 1
ATOM 5366 O O . GLN A 1 691 ? -11.751 -13.010 5.306 1.00 80.69 691 GLN A O 1
ATOM 5371 N N . ARG A 1 692 ? -10.998 -13.422 3.230 1.00 83.12 692 ARG A N 1
ATOM 5372 C CA . ARG A 1 692 ? -11.516 -12.179 2.644 1.00 83.12 692 ARG A CA 1
ATOM 5373 C C . ARG A 1 692 ? -13.046 -12.187 2.633 1.00 83.12 692 ARG A C 1
ATOM 5375 O O . ARG A 1 692 ? -13.668 -13.208 2.355 1.00 83.12 692 ARG A O 1
ATOM 5382 N N . ARG A 1 693 ? -13.648 -11.024 2.878 1.00 81.25 693 ARG A N 1
ATOM 5383 C CA . ARG A 1 693 ? -15.103 -10.816 2.866 1.00 81.25 693 ARG A CA 1
ATOM 5384 C C . ARG A 1 693 ? -15.556 -10.074 1.623 1.00 81.25 693 ARG A C 1
ATOM 5386 O O . ARG A 1 693 ? -15.891 -8.892 1.681 1.00 81.25 693 ARG A O 1
ATOM 5393 N N . ASP A 1 694 ? -15.586 -10.793 0.503 1.00 82.25 694 ASP A N 1
ATOM 5394 C CA . ASP A 1 694 ? -16.062 -10.246 -0.775 1.00 82.25 694 ASP A CA 1
ATOM 5395 C C . ASP A 1 694 ? -17.558 -9.836 -0.734 1.00 82.25 694 ASP A C 1
ATOM 5397 O O . ASP A 1 694 ? -18.036 -9.117 -1.609 1.00 82.25 694 ASP A O 1
ATOM 5401 N N . ASP A 1 695 ? -18.305 -10.253 0.295 1.00 78.00 695 ASP A N 1
ATOM 5402 C CA . ASP A 1 695 ? -19.669 -9.799 0.589 1.00 78.00 695 ASP A CA 1
ATOM 5403 C C . ASP A 1 695 ? -19.733 -8.404 1.243 1.00 78.00 695 ASP A C 1
ATOM 5405 O O . ASP A 1 695 ? -20.770 -7.744 1.168 1.00 78.00 695 ASP A O 1
ATOM 5409 N N . LEU A 1 696 ? -18.637 -7.933 1.852 1.00 71.38 696 LEU A N 1
ATOM 5410 C CA . LEU A 1 696 ? -18.550 -6.623 2.510 1.00 71.38 696 LEU A CA 1
ATOM 5411 C C . LEU A 1 696 ? -17.760 -5.603 1.692 1.00 71.38 696 LEU A C 1
ATOM 5413 O O . LEU A 1 696 ? -18.159 -4.439 1.596 1.00 71.38 696 LEU A O 1
ATOM 5417 N N . TYR A 1 697 ? -16.635 -6.026 1.125 1.00 77.00 697 TYR A N 1
ATOM 5418 C CA . TYR A 1 697 ? -15.739 -5.189 0.339 1.00 77.00 697 TYR A CA 1
ATOM 5419 C C . TYR A 1 697 ? -15.301 -5.938 -0.917 1.00 77.00 697 TYR A C 1
ATOM 5421 O O . TYR A 1 697 ? -15.007 -7.124 -0.874 1.00 77.00 697 TYR A O 1
ATOM 5429 N N . ALA A 1 698 ? -15.231 -5.236 -2.043 1.00 73.50 698 ALA A N 1
ATOM 5430 C CA . ALA A 1 698 ? -14.781 -5.797 -3.310 1.00 73.50 698 ALA A CA 1
ATOM 5431 C C . ALA A 1 698 ? -13.726 -4.886 -3.939 1.00 73.50 698 ALA A C 1
ATOM 5433 O O . ALA A 1 698 ? -13.712 -3.678 -3.688 1.00 73.50 698 ALA A O 1
ATOM 5434 N N . LEU A 1 699 ? -12.860 -5.503 -4.742 1.00 69.19 699 LEU A N 1
ATOM 5435 C CA . LEU A 1 699 ? -11.817 -4.845 -5.525 1.00 69.19 699 LEU A CA 1
ATOM 5436 C C . LEU A 1 699 ? -12.347 -4.296 -6.848 1.00 69.19 699 LEU A C 1
ATOM 5438 O O . LEU A 1 699 ? -13.072 -5.049 -7.544 1.00 69.19 699 LEU A O 1
#

Organism: Tetraodon nigroviridis (NCBI:txid99883)

pLDDT: mean 80.54, std 19.98, range [21.89, 98.88]

InterPro domains:
  IPR003010 Carbon-nitrogen hydrolase [PF00795] (12-267)
  IPR003010 Carbon-nitrogen hydrolase [PF00795] (433-684)
  IPR003010 Carbon-nitrogen hydrolase [PS50263] (11-263)
  IPR003010 Carbon-nitrogen hydrolase [PS50263] (432-676)
  IPR025121 GTPase HflX, N-terminal [PF13167] (297-385)
  IPR036526 Carbon-nitrogen hydrolase superfamily [G3DSA:3.60.110.10] (8-281)
  IPR036526 Carbon-nitrogen hydrolase superfamily [G3DSA:3.60.110.10] (430-699)
  IPR036526 Carbon-nitrogen hydrolase superfamily [SSF56317] (7-268)
  IPR036526 Carbon-nitrogen hydrolase superfamily [SSF56317] (432-698)
  IPR042108 GTPase HflX, N-terminal domain superfamily [G3DSA:3.40.50.11060] (288-414)
  IPR045254 Nit1/2, carbon-nitrogen hydrolase domain [cd07572] (12-273)
  IPR045254 Nit1/2, carbon-nitrogen hydrolase domain [cd07572] (433-693)